Protein AF-A0A938BSM5-F1 (afdb_monomer_lite)

Foldseek 3Di:
DPPVVVVVLVVVLLQVQLCLLVVLLVVLVDDLQQLCVLLVHRPVSSVVNVCSNVSNDPCDDPVNVVSSCVSSVHDCVSVVVSVVVSVPPDDDPVVVVCVVVPPDDVVVVVVVCVVVVNPDQPPPQVVLQPPPPDPPDPDPDDPVVVVVVVLVVLQVSLLVLVLVQLLVVLLVVLCVVVVPALQDPLSVVLSVLLSQLLSLCLVCVVPDPVSSVVSLVVSVVVCVVVVNDPVSNVSSNVSSVVSSVVCVVVVSSPDTDDSVSSVVLVVDDSSPSHCDSLNVSQVVLVVVQVVLVVLVVVLLVQLLVQLLVLLVVVVDDPVSSVLSSVLSNLLSVLLVPDDPPDPSSVVSVVVSLPDPRDPPDDPVSSVSSSVSSNVSSNVCVVVRDPDRPDRHD

InterPro domains:
  IPR001387 Cro/C1-type, helix-turn-helix domain [PS50943] (21-40)
  IPR001387 Cro/C1-type, helix-turn-helix domain [SM00530] (20-79)
  IPR001387 Cro/C1-type, helix-turn-helix domain [cd00093] (18-79)
  IPR010982 Lambda repressor-like, DNA-binding domain superfamily [SSF47413] (16-86)

Structure (mmCIF, N/CA/C/O backbone):
data_AF-A0A938BSM5-F1
#
_entry.id   AF-A0A938BSM5-F1
#
loop_
_atom_site.group_PDB
_atom_site.id
_atom_site.type_symbol
_atom_site.label_atom_id
_atom_site.label_alt_id
_atom_site.label_comp_id
_atom_site.label_asym_id
_atom_site.label_entity_id
_atom_site.label_seq_id
_atom_site.pdbx_PDB_ins_code
_atom_site.Cartn_x
_atom_site.Cartn_y
_atom_site.Cartn_z
_atom_site.occupancy
_atom_site.B_iso_or_equiv
_atom_site.auth_seq_id
_atom_site.auth_comp_id
_atom_site.auth_asym_id
_atom_site.auth_atom_id
_atom_site.pdbx_PDB_model_num
ATOM 1 N N . MET A 1 1 ? -17.781 -4.263 -50.276 1.00 42.28 1 MET A N 1
ATOM 2 C CA . MET A 1 1 ? -17.565 -3.059 -51.111 1.00 42.28 1 MET A CA 1
ATOM 3 C C . MET A 1 1 ? -17.440 -1.743 -50.312 1.00 42.28 1 MET A C 1
ATOM 5 O O . MET A 1 1 ? -17.302 -0.705 -50.929 1.00 42.28 1 MET A O 1
ATOM 9 N N . SER A 1 2 ? -17.372 -1.734 -48.967 1.00 51.25 2 SER A N 1
ATOM 10 C CA . SER A 1 2 ? -17.432 -0.490 -48.159 1.00 51.25 2 SER A CA 1
ATOM 11 C C . SER A 1 2 ? -16.086 0.192 -47.830 1.00 51.25 2 SER A C 1
ATOM 13 O O . SER A 1 2 ? -16.039 1.081 -46.982 1.00 51.25 2 SER A O 1
ATOM 15 N N . GLY A 1 3 ? -14.964 -0.275 -48.390 1.00 44.59 3 GLY A N 1
ATOM 16 C CA . GLY A 1 3 ? -13.619 0.217 -48.039 1.00 44.59 3 GLY A CA 1
ATOM 17 C C . GLY A 1 3 ? -13.116 1.372 -48.911 1.00 44.59 3 GLY A C 1
ATOM 18 O O . GLY A 1 3 ? -12.247 2.129 -48.486 1.00 44.59 3 GLY A O 1
ATOM 19 N N . THR A 1 4 ? -13.657 1.511 -50.119 1.00 47.81 4 THR A N 1
ATOM 20 C CA . THR A 1 4 ? -13.216 2.479 -51.134 1.00 47.81 4 THR A CA 1
ATOM 21 C C . THR A 1 4 ? -13.856 3.857 -50.943 1.00 47.81 4 THR A C 1
ATOM 23 O O . THR A 1 4 ? -13.153 4.860 -51.027 1.00 47.81 4 THR A O 1
ATOM 26 N N . GLU A 1 5 ? -15.134 3.924 -50.559 1.00 51.34 5 GLU A N 1
ATOM 27 C CA . GLU A 1 5 ? -15.849 5.193 -50.315 1.00 51.34 5 GLU A CA 1
ATOM 28 C C . GLU A 1 5 ? -15.293 5.975 -49.114 1.00 51.34 5 GLU A C 1
ATOM 30 O O . GLU A 1 5 ? -15.116 7.190 -49.176 1.00 51.34 5 GLU A O 1
ATOM 35 N N . SER A 1 6 ? -14.916 5.279 -48.033 1.00 56.75 6 SER A N 1
ATOM 36 C CA . SER A 1 6 ? -14.336 5.923 -46.842 1.00 56.75 6 SER A CA 1
ATOM 37 C C . SER A 1 6 ? -12.939 6.501 -47.091 1.00 56.75 6 SER A C 1
ATOM 39 O O . SER A 1 6 ? -12.495 7.355 -46.322 1.00 56.75 6 SER A O 1
ATOM 41 N N . ARG A 1 7 ? -12.229 6.017 -48.116 1.00 56.72 7 ARG A N 1
ATOM 42 C CA . ARG A 1 7 ? -10.905 6.522 -48.495 1.00 56.72 7 ARG A CA 1
ATOM 43 C C . ARG A 1 7 ? -11.048 7.768 -49.368 1.00 56.72 7 ARG A C 1
ATOM 45 O O . ARG A 1 7 ? -10.433 8.780 -49.061 1.00 56.72 7 ARG A O 1
ATOM 52 N N . ALA A 1 8 ? -11.983 7.736 -50.320 1.00 59.88 8 ALA A N 1
ATOM 53 C CA . ALA A 1 8 ? -12.321 8.879 -51.166 1.00 59.88 8 ALA A CA 1
ATOM 54 C C . ALA A 1 8 ? -12.761 10.116 -50.356 1.00 59.88 8 ALA A C 1
ATOM 56 O O . ALA A 1 8 ? -12.240 11.201 -50.587 1.00 59.88 8 ALA A O 1
ATOM 57 N N . GLY A 1 9 ? -13.637 9.957 -49.353 1.00 61.03 9 GLY A N 1
ATOM 58 C CA . GLY A 1 9 ? -14.081 11.074 -48.498 1.00 61.03 9 GLY A CA 1
ATOM 59 C C . GLY A 1 9 ? -12.994 11.655 -47.576 1.00 61.03 9 GLY A C 1
ATOM 60 O O . GLY A 1 9 ? -13.058 12.810 -47.161 1.00 61.03 9 GLY A O 1
ATOM 61 N N . ARG A 1 10 ? -11.975 10.857 -47.241 1.00 60.16 10 ARG A N 1
ATOM 62 C CA . ARG A 1 10 ? -10.828 11.304 -46.438 1.00 60.16 10 ARG A CA 1
ATOM 63 C C . ARG A 1 10 ? -9.833 12.086 -47.289 1.00 60.16 10 ARG A C 1
ATOM 65 O O . ARG A 1 10 ? -9.302 13.095 -46.830 1.00 60.16 10 ARG A O 1
ATOM 72 N N . ASP A 1 11 ? -9.606 11.620 -48.511 1.00 68.50 11 ASP A N 1
ATOM 73 C CA . ASP A 1 11 ? -8.696 12.252 -49.460 1.00 68.50 11 ASP A CA 1
ATOM 74 C C . ASP A 1 11 ? -9.256 13.609 -49.936 1.00 68.50 11 ASP A C 1
ATOM 76 O O . ASP A 1 11 ? -8.490 14.562 -50.100 1.00 68.50 11 ASP A O 1
ATOM 80 N N . THR A 1 12 ? -10.587 13.758 -50.026 1.00 77.50 12 THR A N 1
ATOM 81 C CA . THR A 1 12 ? -11.243 15.048 -50.310 1.00 77.50 12 THR A CA 1
ATOM 82 C C . THR A 1 12 ? -11.137 16.050 -49.157 1.00 77.50 12 THR A C 1
ATOM 84 O O . THR A 1 12 ? -10.761 17.194 -49.403 1.00 77.50 12 THR A O 1
ATOM 87 N N . LEU A 1 13 ? -11.364 15.646 -47.896 1.00 82.56 13 LEU A N 1
ATOM 88 C CA . LEU A 1 13 ? -11.185 16.538 -46.734 1.00 82.56 13 LEU A CA 1
ATOM 89 C C . LEU A 1 13 ? -9.751 17.064 -46.637 1.00 82.56 13 LEU A C 1
ATOM 91 O O . LEU A 1 13 ? -9.527 18.253 -46.412 1.00 82.56 13 LEU A O 1
ATOM 95 N N . VAL A 1 14 ? -8.774 16.163 -46.758 1.00 83.69 14 VAL A N 1
ATOM 96 C CA . VAL A 1 14 ? -7.359 16.523 -46.642 1.00 83.69 14 VAL A CA 1
ATOM 97 C C . VAL A 1 14 ? -6.972 17.499 -47.754 1.00 83.69 14 VAL A C 1
ATOM 99 O O . VAL A 1 14 ? -6.300 18.487 -47.470 1.00 83.69 14 VAL A O 1
ATOM 102 N N . GLY A 1 15 ? -7.456 17.281 -48.980 1.00 85.25 15 GLY A N 1
ATOM 103 C CA . GLY A 1 15 ? -7.270 18.210 -50.093 1.00 85.25 15 GLY A CA 1
ATOM 104 C C . GLY A 1 15 ? -7.858 19.598 -49.820 1.00 85.25 15 GLY A C 1
ATOM 105 O O . GLY A 1 15 ? -7.134 20.592 -49.888 1.00 85.25 15 GLY A O 1
ATOM 106 N N . GLU A 1 16 ? -9.139 19.676 -49.449 1.00 87.69 16 GLU A N 1
ATOM 107 C CA . GLU A 1 16 ? -9.823 20.953 -49.192 1.00 87.69 16 GLU A CA 1
ATOM 108 C C . GLU A 1 16 ? -9.186 21.733 -48.032 1.00 87.69 16 GLU A C 1
ATOM 110 O O . GLU A 1 16 ? -8.967 22.945 -48.128 1.00 87.69 16 GLU A O 1
ATOM 115 N N . LEU A 1 17 ? -8.827 21.041 -46.948 1.00 89.56 17 LEU A N 1
ATOM 116 C CA . LEU A 1 17 ? -8.210 21.654 -45.775 1.00 89.56 17 LEU A CA 1
ATOM 117 C C . LEU A 1 17 ? -6.806 22.179 -46.101 1.00 89.56 17 LEU A C 1
ATOM 119 O O . LEU A 1 17 ? -6.462 23.301 -45.728 1.00 89.56 17 LEU A O 1
ATOM 123 N N . SER A 1 18 ? -6.014 21.422 -46.861 1.00 91.19 18 SER A N 1
ATOM 124 C CA . SER A 1 18 ? -4.702 21.861 -47.337 1.00 91.19 18 SER A CA 1
ATOM 125 C C . SER A 1 18 ? -4.788 23.079 -48.258 1.00 91.19 18 SER A C 1
ATOM 127 O O . SER A 1 18 ? -4.057 24.049 -48.048 1.00 91.19 18 SER A O 1
ATOM 129 N N . SER A 1 19 ? -5.717 23.093 -49.218 1.00 92.19 19 SER A N 1
ATOM 130 C CA . SER A 1 19 ? -5.962 24.257 -50.079 1.00 92.19 19 SER A CA 1
ATOM 131 C C . SER A 1 19 ? -6.387 25.487 -49.275 1.00 92.19 19 SER A C 1
ATOM 133 O O . SER A 1 19 ? -5.925 26.600 -49.548 1.00 92.19 19 SER A O 1
ATOM 135 N N . ARG A 1 20 ? -7.212 25.298 -48.239 1.00 93.81 20 ARG A N 1
ATOM 136 C CA . ARG A 1 20 ? -7.645 26.384 -47.355 1.00 93.81 20 ARG A CA 1
ATOM 137 C C . ARG A 1 20 ? -6.485 26.966 -46.546 1.00 93.81 20 ARG A C 1
ATOM 139 O O . ARG A 1 20 ? -6.364 28.186 -46.467 1.00 93.81 20 ARG A O 1
ATOM 146 N N . LEU A 1 21 ? -5.595 26.126 -46.017 1.00 94.75 21 LEU A N 1
ATOM 147 C CA . LEU A 1 21 ? -4.388 26.580 -45.314 1.00 94.75 21 LEU A CA 1
ATOM 148 C C . LEU A 1 21 ? -3.451 27.382 -46.229 1.00 94.75 21 LEU A C 1
ATOM 150 O O . LEU A 1 21 ? -2.951 28.428 -45.815 1.00 94.75 21 LEU A O 1
ATOM 154 N N . VAL A 1 22 ? -3.272 26.956 -47.487 1.00 96.75 22 VAL A N 1
ATOM 155 C CA . VAL A 1 22 ? -2.498 27.718 -48.486 1.00 96.75 22 VAL A CA 1
ATOM 156 C C . VAL A 1 22 ? -3.102 29.106 -48.703 1.00 96.75 22 VAL A C 1
ATOM 158 O O . VAL A 1 22 ? -2.370 30.097 -48.727 1.00 96.75 22 VAL A O 1
ATOM 161 N N . ALA A 1 23 ? -4.426 29.193 -48.857 1.00 95.06 23 ALA A N 1
ATOM 162 C CA . ALA A 1 23 ? -5.116 30.463 -49.059 1.00 95.06 23 ALA A CA 1
ATOM 163 C C . ALA A 1 23 ? -4.958 31.402 -47.851 1.00 95.06 23 ALA A C 1
ATOM 165 O O . ALA A 1 23 ? -4.663 32.583 -48.031 1.00 95.06 23 ALA A O 1
ATOM 166 N N . LEU A 1 24 ? -5.080 30.876 -46.627 1.00 96.69 24 LEU A N 1
ATOM 167 C CA . LEU A 1 24 ? -4.906 31.656 -45.398 1.00 96.69 24 LEU A CA 1
ATOM 168 C C . LEU A 1 24 ? -3.471 32.160 -45.234 1.00 96.69 24 LEU A C 1
ATOM 170 O O . LEU A 1 24 ? -3.272 33.341 -44.953 1.00 96.69 24 LEU A O 1
ATOM 174 N N . ARG A 1 25 ? -2.467 31.315 -45.499 1.00 97.25 25 ARG A N 1
ATOM 175 C CA . ARG A 1 25 ? -1.064 31.747 -45.483 1.00 97.25 25 ARG A CA 1
ATOM 176 C C . ARG A 1 25 ? -0.804 32.853 -46.507 1.00 97.25 25 ARG A C 1
ATOM 178 O O . ARG A 1 25 ? -0.160 33.848 -46.180 1.00 97.25 25 ARG A O 1
ATOM 185 N N . LYS A 1 26 ? -1.299 32.691 -47.741 1.00 96.75 26 LYS A N 1
ATOM 186 C CA . LYS A 1 26 ? -1.153 33.707 -48.797 1.00 96.75 26 LYS A CA 1
ATOM 187 C C . LYS A 1 26 ? -1.830 35.024 -48.411 1.00 96.75 26 LYS A C 1
ATOM 189 O O . LYS A 1 26 ? -1.240 36.075 -48.624 1.00 96.75 26 LYS A O 1
ATOM 194 N N . ARG A 1 27 ? -3.015 34.975 -47.792 1.00 95.56 27 ARG A N 1
ATOM 195 C CA . ARG A 1 27 ? -3.727 36.159 -47.279 1.00 95.56 27 ARG A CA 1
ATOM 196 C C . ARG A 1 27 ? -2.951 36.876 -46.172 1.00 95.56 27 ARG A C 1
ATOM 198 O O . ARG A 1 27 ? -2.992 38.097 -46.107 1.00 95.56 27 ARG A O 1
ATOM 205 N N . ALA A 1 28 ? -2.228 36.129 -45.341 1.00 94.75 28 ALA A N 1
ATOM 206 C CA . ALA A 1 28 ? -1.333 36.680 -44.326 1.00 94.75 28 ALA A CA 1
ATOM 207 C C . ALA A 1 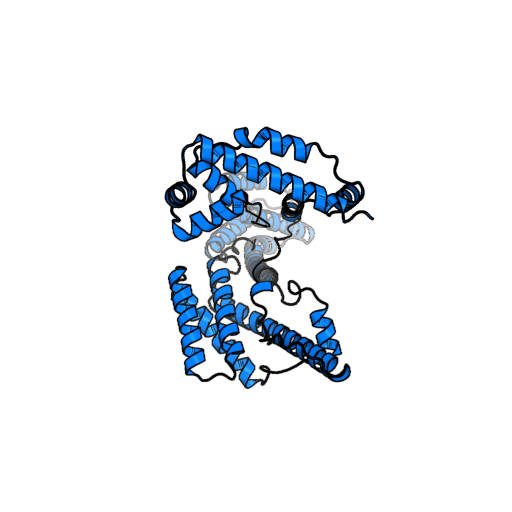28 ? -0.011 37.235 -44.904 1.00 94.75 28 ALA A C 1
ATOM 209 O O . ALA A 1 28 ? 0.802 37.761 -44.151 1.00 94.75 28 ALA A O 1
ATOM 210 N N . GLY A 1 29 ? 0.234 37.106 -46.216 1.00 96.44 29 GLY A N 1
ATOM 211 C CA . GLY A 1 29 ? 1.453 37.595 -46.869 1.00 96.44 29 GLY A CA 1
ATOM 212 C C . GLY A 1 29 ? 2.723 36.823 -46.495 1.00 96.44 29 GLY A C 1
ATOM 213 O O . GLY A 1 29 ? 3.823 37.325 -46.694 1.00 96.44 29 GLY A O 1
ATOM 214 N N . MET A 1 30 ? 2.599 35.611 -45.944 1.00 97.06 30 MET A N 1
ATOM 215 C CA . MET A 1 30 ? 3.740 34.867 -45.400 1.00 97.06 30 MET A CA 1
ATOM 216 C C . MET A 1 30 ? 4.265 33.807 -46.373 1.00 97.06 30 MET A C 1
ATOM 218 O O . MET A 1 30 ? 3.499 33.054 -46.984 1.00 97.06 30 MET A O 1
ATOM 222 N N . SER A 1 31 ? 5.589 33.677 -46.478 1.00 96.44 31 SER A N 1
ATOM 223 C CA . SER A 1 31 ? 6.228 32.504 -47.090 1.00 96.44 31 SER A CA 1
ATOM 224 C C . SER A 1 31 ? 6.157 31.296 -46.141 1.00 96.44 31 SER A C 1
ATOM 226 O O . SER A 1 31 ? 5.891 31.437 -44.949 1.00 96.44 31 SER A O 1
ATOM 228 N N . GLN A 1 32 ? 6.385 30.081 -46.647 1.00 95.12 32 GLN A N 1
ATOM 229 C CA . GLN A 1 32 ? 6.439 28.882 -45.790 1.00 95.12 32 GLN A CA 1
ATOM 230 C C . GLN A 1 32 ? 7.595 28.940 -44.780 1.00 95.12 32 GLN A C 1
ATOM 232 O O . GLN A 1 32 ? 7.473 28.408 -43.680 1.00 95.12 32 GLN A O 1
ATOM 237 N N . GLU A 1 33 ? 8.689 29.605 -45.149 1.00 95.12 33 GLU A N 1
ATOM 238 C CA . GLU A 1 33 ? 9.833 29.875 -44.279 1.00 95.12 33 GLU A CA 1
ATOM 239 C C . GLU A 1 33 ? 9.456 30.848 -43.156 1.00 95.12 33 GLU A C 1
ATOM 241 O O . GLU A 1 33 ? 9.658 30.530 -41.989 1.00 95.12 33 GLU A O 1
ATOM 246 N N . ALA A 1 34 ? 8.769 31.949 -43.477 1.00 94.12 34 ALA A N 1
ATOM 247 C CA . ALA A 1 34 ? 8.290 32.904 -42.477 1.00 94.12 34 ALA A CA 1
ATOM 248 C C . ALA A 1 34 ? 7.305 32.262 -41.481 1.00 94.12 34 ALA A C 1
ATOM 250 O O . ALA A 1 34 ? 7.329 32.554 -40.286 1.00 94.12 34 ALA A O 1
ATOM 251 N N . VAL A 1 35 ? 6.451 31.341 -41.948 1.00 95.44 35 VAL A N 1
ATOM 252 C CA . VAL A 1 35 ? 5.585 30.550 -41.055 1.00 95.44 35 VAL A CA 1
ATOM 253 C C . VAL A 1 35 ? 6.418 29.649 -40.143 1.00 95.44 35 VAL A C 1
ATOM 255 O O . VAL A 1 35 ? 6.145 29.556 -38.949 1.00 95.44 35 VAL A O 1
ATOM 258 N N . ALA A 1 36 ? 7.452 29.003 -40.677 1.00 93.88 36 ALA A N 1
ATOM 259 C CA . ALA A 1 36 ? 8.335 28.134 -39.910 1.00 93.88 36 ALA A CA 1
ATOM 260 C C . ALA A 1 36 ? 9.115 28.888 -38.821 1.00 93.88 36 ALA A C 1
ATOM 262 O O . ALA A 1 36 ? 9.257 28.390 -37.700 1.00 93.88 36 ALA A O 1
ATOM 263 N N . GLU A 1 37 ? 9.577 30.097 -39.135 1.00 93.00 37 GLU A N 1
ATOM 264 C CA . GLU A 1 37 ? 10.200 31.016 -38.182 1.00 93.00 37 GLU A CA 1
ATOM 265 C C . GLU A 1 37 ? 9.217 31.448 -37.092 1.00 93.00 37 GLU A C 1
ATOM 267 O O . GLU A 1 37 ? 9.532 31.330 -35.909 1.00 93.00 37 GLU A O 1
ATOM 272 N N . ALA A 1 38 ? 7.990 31.828 -37.460 1.00 91.69 38 ALA A N 1
ATOM 273 C CA . ALA A 1 38 ? 6.938 32.187 -36.505 1.00 91.69 38 ALA A CA 1
ATOM 274 C C . ALA A 1 38 ? 6.501 31.011 -35.603 1.00 91.69 38 ALA A C 1
ATOM 276 O O . ALA A 1 38 ? 6.049 31.214 -34.474 1.00 91.69 38 ALA A O 1
ATOM 277 N N . MET A 1 39 ? 6.672 29.768 -36.062 1.00 91.19 39 MET A N 1
ATOM 278 C CA . MET A 1 39 ? 6.494 28.554 -35.253 1.00 91.19 39 MET A CA 1
ATOM 279 C C . MET A 1 39 ? 7.707 28.233 -34.354 1.00 91.19 39 MET A C 1
ATOM 281 O O . MET A 1 39 ? 7.658 27.265 -33.591 1.00 91.19 39 MET A O 1
ATOM 285 N N . GLY A 1 40 ? 8.806 28.991 -34.446 1.00 91.12 40 GLY A N 1
ATOM 286 C CA . GLY A 1 40 ? 10.052 28.749 -33.711 1.00 91.12 40 GLY A CA 1
ATOM 287 C C . GLY A 1 40 ? 10.842 27.537 -34.216 1.00 91.12 40 GLY A C 1
ATOM 288 O O . GLY A 1 40 ? 11.591 26.920 -33.457 1.00 91.12 40 GLY A O 1
ATOM 289 N N . ARG A 1 41 ? 10.636 27.126 -35.476 1.00 88.56 41 ARG A N 1
ATOM 290 C CA . ARG A 1 41 ? 11.237 25.920 -36.068 1.00 88.56 41 ARG A CA 1
ATOM 291 C C . ARG A 1 41 ? 11.595 26.158 -37.540 1.00 88.56 41 ARG A C 1
ATOM 293 O O . ARG A 1 41 ? 10.866 25.676 -38.393 1.00 88.56 41 ARG A O 1
ATOM 300 N N . PRO A 1 42 ? 12.731 26.780 -37.887 1.00 82.06 42 PRO A N 1
ATOM 301 C CA . PRO A 1 42 ? 13.020 27.187 -39.269 1.00 82.06 42 PRO A CA 1
ATOM 302 C C . PRO A 1 42 ? 13.039 26.003 -40.264 1.00 82.06 42 PRO A C 1
ATOM 304 O O . PRO A 1 42 ? 12.100 25.801 -41.028 1.00 82.06 42 PRO A O 1
ATOM 307 N N . LYS A 1 43 ? 14.035 25.105 -40.204 1.00 80.25 43 LYS A N 1
ATOM 308 C CA . LYS A 1 43 ? 14.151 23.997 -41.186 1.00 80.25 43 LYS A CA 1
ATOM 309 C C . LYS A 1 43 ? 13.110 22.884 -41.011 1.00 80.25 43 LYS A C 1
ATOM 311 O O . LYS A 1 43 ? 12.698 22.243 -41.978 1.00 80.25 43 LYS A O 1
ATOM 316 N N . ALA A 1 44 ? 12.716 22.595 -39.770 1.00 81.75 44 ALA A N 1
ATOM 317 C CA . ALA A 1 44 ? 11.740 21.544 -39.474 1.00 81.75 44 ALA A CA 1
ATOM 318 C C . ALA A 1 44 ? 10.294 22.016 -39.705 1.00 81.75 44 ALA A C 1
ATOM 320 O O . ALA A 1 44 ? 9.464 21.239 -40.178 1.00 81.75 44 ALA A O 1
ATOM 321 N N . GLY A 1 45 ? 10.008 23.283 -39.405 1.00 84.88 45 GLY A N 1
ATOM 322 C CA . GLY A 1 45 ? 8.716 23.926 -39.615 1.00 84.88 45 GLY A CA 1
ATOM 323 C C . GLY A 1 45 ? 8.432 24.184 -41.087 1.00 84.88 45 GLY A C 1
ATOM 324 O O . GLY A 1 45 ? 7.300 23.985 -41.500 1.00 84.88 45 GLY A O 1
ATOM 325 N N . GLU A 1 46 ? 9.436 24.489 -41.915 1.00 89.94 46 GLU A N 1
ATOM 326 C CA . GLU A 1 46 ? 9.207 24.703 -43.351 1.00 89.94 46 GLU A CA 1
ATOM 327 C C . GLU A 1 46 ? 8.767 23.398 -44.036 1.00 89.94 46 GLU A C 1
ATOM 329 O O . GLU A 1 46 ? 7.785 23.358 -44.782 1.00 89.94 46 GLU A O 1
ATOM 334 N N . ARG A 1 47 ? 9.435 22.276 -43.720 1.00 88.44 47 ARG A N 1
ATOM 335 C CA . ARG A 1 47 ? 9.021 20.944 -44.197 1.00 88.44 47 ARG A CA 1
ATOM 336 C C . ARG A 1 47 ? 7.629 20.578 -43.698 1.00 88.44 47 ARG A C 1
ATOM 338 O O . ARG A 1 47 ? 6.859 19.964 -44.431 1.00 88.44 47 ARG A O 1
ATOM 345 N N . LEU A 1 48 ? 7.315 20.926 -42.454 1.00 87.62 48 LEU A N 1
ATOM 346 C CA . LEU A 1 48 ? 6.010 20.681 -41.857 1.00 87.62 48 LEU A CA 1
ATOM 347 C C . LEU A 1 48 ? 4.914 21.506 -42.549 1.00 87.62 48 LEU A C 1
ATOM 349 O O . LEU A 1 48 ? 3.915 20.926 -42.963 1.00 87.62 48 LEU A O 1
ATOM 353 N N . ALA A 1 49 ? 5.138 22.804 -42.756 1.00 90.38 49 ALA A N 1
ATOM 354 C CA . ALA A 1 49 ? 4.259 23.712 -43.487 1.00 90.38 49 ALA A CA 1
ATOM 355 C C . ALA A 1 49 ? 4.001 23.207 -44.913 1.00 90.38 49 ALA A C 1
ATOM 357 O O . ALA A 1 49 ? 2.850 23.035 -45.309 1.00 90.38 49 ALA A O 1
ATOM 358 N N . ARG A 1 50 ? 5.060 22.831 -45.648 1.00 92.31 50 ARG A N 1
ATOM 359 C CA . ARG A 1 50 ? 4.940 22.212 -46.981 1.00 92.31 50 ARG A CA 1
ATOM 360 C C . ARG A 1 50 ? 4.097 20.947 -46.971 1.00 92.31 50 ARG A C 1
ATOM 362 O O . ARG A 1 50 ? 3.328 20.721 -47.899 1.00 92.31 50 ARG A O 1
ATOM 369 N N . ARG A 1 51 ? 4.264 20.085 -45.966 1.00 89.38 51 ARG A N 1
ATOM 370 C CA . ARG A 1 51 ? 3.498 18.836 -45.888 1.00 89.38 51 ARG A CA 1
ATOM 371 C C . ARG A 1 51 ? 2.038 19.087 -45.522 1.00 89.38 51 ARG A C 1
ATOM 373 O O . ARG A 1 51 ? 1.184 18.416 -46.091 1.00 89.38 51 ARG A O 1
ATOM 380 N N . LEU A 1 52 ? 1.751 20.030 -44.624 1.00 89.88 52 LEU A N 1
ATOM 381 C CA . LEU A 1 52 ? 0.383 20.429 -44.273 1.00 89.88 52 LEU A CA 1
ATOM 382 C C . LEU A 1 52 ? -0.349 21.026 -45.481 1.00 89.88 52 LEU A C 1
ATOM 384 O O . LEU A 1 52 ? -1.491 20.667 -45.740 1.00 89.88 52 LEU A O 1
ATOM 388 N N . GLU A 1 53 ? 0.328 21.862 -46.267 1.00 93.19 53 GLU A N 1
ATOM 389 C CA . GLU A 1 53 ? -0.222 22.489 -47.478 1.00 93.19 53 GLU A CA 1
ATOM 390 C C . GLU A 1 53 ? -0.396 21.523 -48.662 1.00 93.19 53 GLU A C 1
ATOM 392 O O . GLU A 1 53 ? -1.118 21.834 -49.603 1.00 93.19 53 GLU A O 1
ATOM 397 N N . ARG A 1 54 ? 0.245 20.349 -48.632 1.00 88.38 54 ARG A N 1
ATOM 398 C CA . ARG A 1 54 ? 0.115 19.300 -49.664 1.00 88.38 54 ARG A CA 1
ATOM 399 C C . ARG A 1 54 ? -0.779 18.132 -49.248 1.00 88.38 54 ARG A C 1
ATOM 401 O O . ARG A 1 54 ? -0.860 17.152 -49.978 1.00 88.38 54 ARG A O 1
ATOM 408 N N . GLY A 1 55 ? -1.341 18.166 -48.043 1.00 81.62 55 GLY A N 1
ATOM 409 C CA . GLY A 1 55 ? -2.095 17.040 -47.487 1.00 81.62 55 GLY A CA 1
ATOM 410 C C . GLY A 1 55 ? -1.231 15.830 -47.107 1.00 81.62 55 GLY A C 1
ATOM 411 O O . GLY A 1 55 ? -1.744 14.774 -46.760 1.00 81.62 55 GLY A O 1
ATOM 412 N N . GLY A 1 56 ? 0.098 15.968 -47.131 1.00 72.00 56 GLY A N 1
ATOM 413 C CA . GLY A 1 56 ? 1.069 14.881 -46.945 1.00 72.00 56 GLY A CA 1
ATOM 414 C C . GLY A 1 56 ? 1.438 14.583 -45.486 1.00 72.00 56 GLY A C 1
ATOM 415 O O . GLY A 1 56 ? 2.486 13.982 -45.210 1.00 72.00 56 GLY A O 1
ATOM 416 N N . VAL A 1 57 ? 0.643 15.054 -44.523 1.00 69.06 57 VAL A N 1
ATOM 417 C CA . VAL A 1 57 ? 0.792 14.688 -43.108 1.00 69.06 57 VAL A CA 1
ATOM 418 C C . VAL A 1 57 ? -0.344 13.749 -42.732 1.00 69.06 57 VAL A C 1
ATOM 420 O O . VAL A 1 57 ? -1.354 14.165 -42.165 1.00 69.06 57 VAL A O 1
ATOM 423 N N . GLU A 1 58 ? -0.165 12.461 -43.024 1.00 62.91 58 GLU A N 1
ATOM 424 C CA . GLU A 1 58 ? -1.017 11.430 -42.436 1.00 62.91 58 GLU A CA 1
ATOM 425 C C . GLU A 1 58 ? -0.965 11.558 -40.905 1.00 62.91 58 GLU A C 1
ATOM 427 O O . GLU A 1 58 ? 0.083 11.376 -40.284 1.00 62.91 58 GLU A O 1
ATOM 432 N N . GLY A 1 59 ? -2.095 11.928 -40.295 1.00 62.22 59 GLY A N 1
ATOM 433 C CA . GLY A 1 59 ? -2.206 12.071 -38.843 1.00 62.22 59 GLY A CA 1
ATOM 434 C C . GLY A 1 59 ? -1.598 13.352 -38.265 1.00 62.22 59 GLY A C 1
ATOM 435 O O . GLY A 1 59 ? -1.066 13.309 -37.155 1.00 62.22 59 GLY A O 1
ATOM 436 N N . ALA A 1 60 ? -1.672 14.485 -38.976 1.00 74.56 60 ALA A N 1
ATOM 437 C CA . ALA A 1 60 ? -1.365 15.786 -38.377 1.00 74.56 60 ALA A CA 1
ATOM 438 C C . ALA A 1 60 ? -2.142 15.956 -37.064 1.00 74.56 60 ALA A C 1
ATOM 440 O O . ALA A 1 60 ? -3.367 15.832 -37.031 1.00 74.56 60 ALA A O 1
ATOM 441 N N . SER A 1 61 ? -1.425 16.210 -35.970 1.00 81.56 61 SER A N 1
ATOM 442 C CA . SER A 1 61 ? -2.079 16.424 -34.682 1.00 81.56 61 SER A CA 1
ATOM 443 C C . SER A 1 61 ? -2.807 17.770 -34.679 1.00 81.56 61 SER A C 1
ATOM 445 O O . SER A 1 61 ? -2.349 18.726 -35.309 1.00 81.56 61 SER A O 1
ATOM 447 N N . LEU A 1 62 ? -3.900 17.876 -33.918 1.00 83.56 62 LEU A N 1
ATOM 448 C CA . LEU A 1 62 ? -4.609 19.145 -33.731 1.00 83.56 62 LEU A CA 1
ATOM 449 C C . LEU A 1 62 ? -3.666 20.249 -33.226 1.00 83.56 62 LEU A C 1
ATOM 451 O O . LEU A 1 62 ? -3.735 21.374 -33.703 1.00 83.56 62 LEU A O 1
ATOM 455 N N . ALA A 1 63 ? -2.727 19.914 -32.334 1.00 84.62 63 ALA A N 1
ATOM 456 C CA . ALA A 1 63 ? -1.724 20.852 -31.828 1.00 84.62 63 ALA A CA 1
ATOM 457 C C . ALA A 1 63 ? -0.857 21.443 -32.953 1.00 84.62 63 ALA A C 1
ATOM 459 O O . ALA A 1 63 ? -0.612 22.642 -32.986 1.00 84.62 63 ALA A O 1
ATOM 460 N N . THR A 1 64 ? -0.456 20.614 -33.917 1.00 87.56 64 THR A N 1
ATOM 461 C CA . THR A 1 64 ? 0.308 21.048 -35.093 1.00 87.56 64 THR A CA 1
ATOM 462 C C . THR A 1 64 ? -0.489 22.026 -35.958 1.00 87.56 64 THR A C 1
ATOM 464 O O . THR A 1 64 ? 0.065 23.011 -36.440 1.00 87.56 64 THR A O 1
ATOM 467 N N . LEU A 1 65 ? -1.788 21.772 -36.137 1.00 90.81 65 LEU A N 1
ATOM 468 C CA . LEU A 1 65 ? -2.675 22.657 -36.889 1.00 90.81 65 LEU A CA 1
ATOM 469 C C . LEU A 1 65 ? -2.877 23.998 -36.164 1.00 90.81 65 LEU A C 1
ATOM 471 O O . LEU A 1 65 ? -2.822 25.045 -36.800 1.00 90.81 65 LEU A O 1
ATOM 475 N N . VAL A 1 66 ? -3.036 23.977 -34.836 1.00 92.88 66 VAL A N 1
ATOM 476 C CA . VAL A 1 66 ? -3.145 25.185 -33.998 1.00 92.88 66 VAL A CA 1
ATOM 477 C C . VAL A 1 66 ? -1.881 26.034 -34.072 1.00 92.88 66 VAL A C 1
ATOM 479 O O . VAL A 1 66 ? -1.974 27.243 -34.258 1.00 92.88 66 VAL A O 1
ATOM 482 N N . GLU A 1 67 ? -0.703 25.420 -33.942 1.00 92.81 67 GLU A N 1
ATOM 483 C CA . GLU A 1 67 ? 0.577 26.132 -34.043 1.00 92.81 67 GLU A CA 1
ATOM 484 C C . GLU A 1 67 ? 0.731 26.808 -35.411 1.00 92.81 67 GLU A C 1
ATOM 486 O O . GLU A 1 67 ? 1.142 27.966 -35.477 1.00 92.81 67 GLU A O 1
ATOM 491 N N . TYR A 1 68 ? 0.351 26.114 -36.488 1.00 95.31 68 TYR A N 1
ATOM 492 C CA . TYR A 1 68 ? 0.383 26.657 -37.845 1.00 95.31 68 TYR A CA 1
ATOM 493 C C . TYR A 1 68 ? -0.595 27.831 -38.015 1.00 95.31 68 TYR A C 1
ATOM 495 O O . TYR A 1 68 ? -0.195 28.892 -38.487 1.00 95.31 68 TYR A O 1
ATOM 503 N N . LEU A 1 69 ? -1.855 27.684 -37.585 1.00 95.75 69 LEU A N 1
ATOM 504 C CA . LEU A 1 69 ? -2.863 28.752 -37.648 1.00 95.75 69 LEU A CA 1
ATOM 505 C C . LEU A 1 69 ? -2.444 29.977 -36.825 1.00 95.75 69 LEU A C 1
ATOM 507 O O . LEU A 1 69 ? -2.536 31.103 -37.309 1.00 95.75 69 LEU A O 1
ATOM 511 N N . ARG A 1 70 ? -1.898 29.761 -35.621 1.00 95.56 70 ARG A N 1
ATOM 512 C CA . ARG A 1 70 ? -1.359 30.831 -34.773 1.00 95.56 70 ARG A CA 1
ATOM 513 C C . ARG A 1 70 ? -0.228 31.584 -35.473 1.00 95.56 70 ARG A C 1
ATOM 515 O O . ARG A 1 70 ? -0.191 32.809 -35.400 1.00 95.56 70 ARG A O 1
ATOM 522 N N . ALA A 1 71 ? 0.668 30.867 -36.153 1.00 95.62 71 ALA A N 1
ATOM 523 C CA . ALA A 1 71 ? 1.785 31.465 -36.880 1.00 95.62 71 ALA A CA 1
ATOM 524 C C . ALA A 1 71 ? 1.320 32.384 -38.022 1.00 95.62 71 ALA 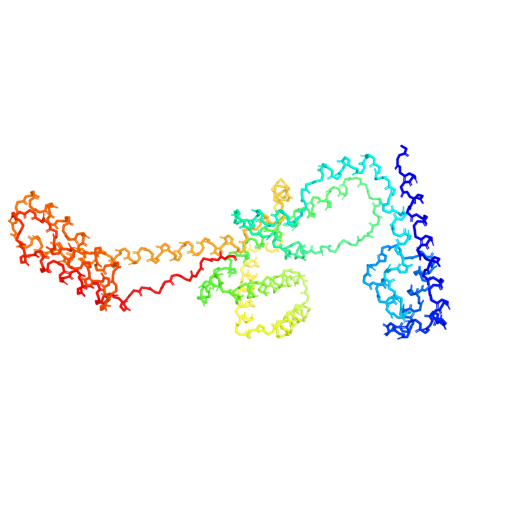A C 1
ATOM 526 O O . ALA A 1 71 ? 1.909 33.443 -38.213 1.00 95.62 71 ALA A O 1
ATOM 527 N N . ILE A 1 72 ? 0.228 32.036 -38.712 1.00 97.00 72 ILE A N 1
ATOM 528 C CA . ILE A 1 72 ? -0.379 32.874 -39.766 1.00 97.00 72 ILE A CA 1
ATOM 529 C C . ILE A 1 72 ? -1.477 33.822 -39.258 1.00 97.00 72 ILE A C 1
ATOM 531 O O . ILE A 1 72 ? -2.163 34.443 -40.066 1.00 97.00 72 ILE A O 1
ATOM 535 N N . ARG A 1 73 ? -1.665 33.929 -37.933 1.00 94.88 73 ARG A N 1
ATOM 536 C CA . ARG A 1 73 ? -2.720 34.733 -37.283 1.00 94.88 73 ARG A CA 1
ATOM 537 C C . ARG A 1 73 ? -4.145 34.410 -37.770 1.00 94.88 73 ARG A C 1
ATOM 539 O O . ARG A 1 73 ? -4.998 35.292 -37.810 1.00 94.88 73 ARG A O 1
ATOM 546 N N . ALA A 1 74 ? -4.401 33.152 -38.115 1.00 95.00 74 ALA A N 1
ATOM 547 C CA . ALA A 1 74 ? -5.724 32.641 -38.466 1.00 95.00 74 ALA A CA 1
ATOM 548 C C . ALA A 1 74 ? -6.355 31.880 -37.289 1.00 95.00 74 ALA A C 1
ATOM 550 O O . ALA A 1 74 ? -5.662 31.435 -36.368 1.00 95.00 74 ALA A O 1
ATOM 551 N N . GLY A 1 75 ? -7.676 31.710 -37.326 1.00 92.31 75 GLY A N 1
ATOM 552 C CA . GLY A 1 75 ? -8.433 30.958 -36.328 1.00 92.31 75 GLY A CA 1
ATOM 553 C C . GLY A 1 75 ? -9.107 29.716 -36.909 1.00 92.31 75 GLY A C 1
ATOM 554 O O . GLY A 1 75 ? -9.160 29.505 -38.117 1.00 92.31 75 GLY A O 1
ATOM 555 N N . PHE A 1 76 ? -9.700 28.888 -36.047 1.00 92.00 76 PHE A N 1
ATOM 556 C CA . PHE A 1 76 ? -10.525 27.761 -36.507 1.00 92.00 76 PHE A CA 1
ATOM 557 C C . PHE A 1 76 ? -11.782 28.202 -37.262 1.00 92.00 76 PHE A C 1
ATOM 559 O O . PHE A 1 76 ? -12.278 27.448 -38.096 1.00 92.00 76 PHE A O 1
ATOM 566 N N . GLY A 1 77 ? -12.265 29.426 -37.019 1.00 92.75 77 GLY A N 1
ATOM 567 C CA . GLY A 1 77 ? -13.369 30.015 -37.779 1.00 92.75 77 GLY A CA 1
ATOM 568 C C . GLY A 1 77 ? -13.093 30.045 -39.285 1.00 92.75 77 GLY A C 1
ATOM 569 O O . GLY A 1 77 ? -13.994 29.788 -40.077 1.00 92.75 77 GLY A O 1
ATOM 570 N N . ASP A 1 78 ? -11.832 30.227 -39.683 1.00 93.50 78 ASP A N 1
ATOM 571 C CA . ASP A 1 78 ? -11.423 30.247 -41.089 1.00 93.50 78 ASP A CA 1
ATOM 572 C C . ASP A 1 78 ? -11.481 28.869 -41.772 1.00 93.50 78 ASP A C 1
ATOM 574 O O . ASP A 1 78 ? -11.492 28.788 -43.007 1.00 93.50 78 ASP A O 1
ATOM 578 N N . LEU A 1 79 ? -11.524 27.793 -40.977 1.00 92.94 79 LEU A N 1
ATOM 579 C CA . LEU A 1 79 ? -11.654 26.401 -41.421 1.00 92.94 79 LEU A CA 1
ATOM 580 C C . LEU A 1 79 ? -13.068 25.837 -41.215 1.00 92.94 79 LEU A C 1
ATOM 582 O O . LEU A 1 79 ? -13.332 24.712 -41.639 1.00 92.94 79 LEU A O 1
ATOM 586 N N . LYS A 1 80 ? -13.966 26.597 -40.572 1.00 91.12 80 LYS A N 1
ATOM 587 C CA . LYS A 1 80 ? -15.290 26.138 -40.130 1.00 91.12 80 LYS A CA 1
ATOM 588 C C . LYS A 1 80 ? -16.087 25.489 -41.258 1.00 91.12 80 LYS A C 1
ATOM 590 O O . LYS A 1 80 ? -16.570 24.382 -41.088 1.00 91.12 80 LYS A O 1
ATOM 595 N N . GLU A 1 81 ? -16.159 26.132 -42.419 1.00 89.56 81 GLU A N 1
ATOM 596 C CA . GLU A 1 81 ? -16.946 25.634 -43.553 1.00 89.56 81 GLU A CA 1
ATOM 597 C C . GLU A 1 81 ? -16.481 24.251 -44.044 1.00 89.56 81 GLU A C 1
ATOM 599 O O . GLU A 1 81 ? -17.300 23.366 -44.281 1.00 89.56 81 GLU A O 1
ATOM 604 N N . VAL A 1 82 ? -15.163 24.041 -44.141 1.00 88.38 82 VAL A N 1
ATOM 605 C CA . VAL A 1 82 ? -14.574 22.761 -44.576 1.00 88.38 82 VAL A CA 1
ATOM 606 C C . VAL A 1 82 ? -14.877 21.660 -43.553 1.00 88.38 82 VAL A C 1
ATOM 608 O O . VAL A 1 82 ? -15.216 20.533 -43.914 1.00 88.38 82 VAL A O 1
ATOM 611 N N . LEU A 1 83 ? -14.796 21.990 -42.262 1.00 87.25 83 LEU A N 1
ATOM 612 C CA . LEU A 1 83 ? -15.088 21.053 -41.177 1.00 87.25 83 LEU A CA 1
ATOM 613 C C . LEU A 1 83 ? -16.588 20.734 -41.071 1.00 87.25 83 LEU A C 1
ATOM 615 O O . LEU A 1 83 ? -16.949 19.574 -40.877 1.00 87.25 83 LEU A O 1
ATOM 619 N N . ASP A 1 84 ? -17.461 21.723 -41.243 1.00 87.31 84 ASP A N 1
ATOM 620 C CA . ASP A 1 84 ? -18.919 21.552 -41.222 1.00 87.31 84 ASP A CA 1
ATOM 621 C C . ASP A 1 84 ? -19.393 20.689 -42.397 1.00 87.31 84 ASP A C 1
ATOM 623 O O . ASP A 1 84 ? -20.211 19.780 -42.235 1.00 87.31 84 ASP A O 1
ATOM 627 N N . ARG A 1 85 ? -18.828 20.908 -43.590 1.00 85.31 85 ARG A N 1
ATOM 628 C CA . ARG A 1 85 ? -19.131 20.097 -44.775 1.00 85.31 85 ARG A CA 1
ATOM 629 C C . ARG A 1 85 ? -18.747 18.636 -44.574 1.00 85.31 85 ARG A C 1
ATOM 631 O O . ARG A 1 85 ? -19.496 17.750 -44.957 1.00 85.31 85 ARG A O 1
ATOM 638 N N . TYR A 1 86 ? -17.608 18.367 -43.944 1.00 83.56 86 TYR A N 1
ATOM 639 C CA . TYR A 1 86 ? -17.192 16.994 -43.674 1.00 83.56 86 TYR A CA 1
ATOM 640 C C . TYR A 1 86 ? -18.002 16.337 -42.551 1.00 83.56 86 TYR A C 1
ATOM 642 O O . TYR A 1 86 ? -18.358 15.166 -42.646 1.00 83.56 86 TYR A O 1
ATOM 650 N N . THR A 1 87 ? -18.314 17.078 -41.486 1.00 82.69 87 THR A N 1
ATOM 651 C CA . THR A 1 87 ? -19.067 16.540 -40.339 1.00 82.69 87 THR A CA 1
ATOM 652 C C . THR A 1 87 ? -20.560 16.363 -40.620 1.00 82.69 87 THR A C 1
ATOM 654 O O . THR A 1 87 ? -21.208 15.576 -39.934 1.00 82.69 87 THR A O 1
ATOM 657 N N . SER A 1 88 ? -21.095 17.023 -41.651 1.00 81.38 88 SER A N 1
ATOM 658 C CA . SER A 1 88 ? -22.461 16.807 -42.148 1.00 81.38 88 SER A CA 1
ATOM 659 C C . SER A 1 88 ? -22.612 15.563 -43.034 1.00 81.38 88 SER A C 1
ATOM 661 O O . SER A 1 88 ? -23.740 15.134 -43.281 1.00 81.38 88 SER A O 1
ATOM 663 N N . ILE A 1 89 ? -21.512 14.928 -43.468 1.00 83.56 89 ILE A N 1
ATOM 664 C CA . ILE A 1 89 ? -21.574 13.663 -44.211 1.00 83.56 89 ILE A CA 1
ATOM 665 C C . ILE A 1 89 ? -22.055 12.554 -43.259 1.00 83.56 89 ILE A C 1
ATOM 667 O O . ILE A 1 89 ? -21.420 12.303 -42.228 1.00 83.56 89 ILE A O 1
ATOM 671 N N . PRO A 1 90 ? -23.153 11.846 -43.581 1.00 79.94 90 PRO A N 1
ATOM 672 C CA . PRO A 1 90 ? -23.672 10.797 -42.719 1.00 79.94 90 PRO A CA 1
ATOM 673 C C . PRO A 1 90 ? -22.653 9.664 -42.563 1.00 79.94 90 PRO A C 1
ATOM 675 O O . PRO A 1 90 ? -22.170 9.091 -43.537 1.00 79.94 90 PRO A O 1
ATOM 678 N N . ILE A 1 91 ? -22.372 9.289 -41.313 1.00 77.31 91 ILE A N 1
ATOM 679 C CA . ILE A 1 91 ? -21.465 8.179 -40.993 1.00 77.31 91 ILE A CA 1
ATOM 680 C C . ILE A 1 91 ? -22.011 6.886 -41.632 1.00 77.31 91 ILE A C 1
ATOM 682 O O . ILE A 1 91 ? -23.199 6.598 -41.429 1.00 77.31 91 ILE A O 1
ATOM 686 N N . PRO A 1 92 ? -21.194 6.084 -42.346 1.00 82.25 92 PRO A N 1
ATOM 687 C CA . PRO A 1 92 ? -21.631 4.814 -42.921 1.00 82.25 92 PRO A CA 1
ATOM 688 C C . PRO A 1 92 ? -22.215 3.867 -41.867 1.00 82.25 92 PRO A C 1
ATOM 690 O O . PRO A 1 92 ? -21.707 3.775 -40.747 1.00 82.25 92 PRO A O 1
ATOM 693 N N . GLU A 1 93 ? -23.253 3.109 -42.224 1.00 74.31 93 GLU A N 1
ATOM 694 C CA . GLU A 1 93 ? -23.983 2.243 -41.283 1.00 74.31 93 GLU A CA 1
ATOM 695 C C . GLU A 1 93 ? -23.076 1.201 -40.600 1.00 74.31 93 GLU A C 1
ATOM 697 O O . GLU A 1 93 ? -23.221 0.921 -39.411 1.00 74.31 93 GLU A O 1
ATOM 702 N N . SER A 1 94 ? -22.062 0.699 -41.309 1.00 73.19 94 SER A N 1
ATOM 703 C CA . SER A 1 94 ? -21.052 -0.221 -40.766 1.00 73.19 94 SER A CA 1
ATOM 704 C C . SER A 1 94 ? -20.184 0.400 -39.662 1.00 73.19 94 SER A C 1
ATOM 706 O O . SER A 1 94 ? -19.760 -0.297 -38.739 1.00 73.19 94 SER A O 1
ATOM 708 N N . GLN A 1 95 ? -19.935 1.711 -39.721 1.00 69.06 95 GLN A N 1
ATOM 709 C CA . GLN A 1 95 ? -19.225 2.449 -38.677 1.00 69.06 95 GLN A CA 1
ATOM 710 C C . GLN A 1 95 ? -20.161 2.817 -37.521 1.00 69.06 95 GLN A C 1
ATOM 712 O O . GLN A 1 95 ? -19.734 2.748 -36.371 1.00 69.06 95 GLN A O 1
ATOM 717 N N . ARG A 1 96 ? -21.441 3.119 -37.796 1.00 73.12 96 ARG A N 1
ATOM 718 C CA . ARG A 1 96 ? -22.456 3.320 -36.743 1.00 73.12 96 ARG A CA 1
ATOM 719 C C . ARG A 1 96 ? -22.676 2.055 -35.919 1.00 73.12 96 ARG A C 1
ATOM 721 O O . ARG A 1 96 ? -22.653 2.141 -34.698 1.00 73.12 96 ARG A O 1
ATOM 728 N N . LYS A 1 97 ? -22.808 0.888 -36.563 1.00 71.50 97 LYS A N 1
ATOM 729 C CA . LYS A 1 97 ? -22.936 -0.412 -35.878 1.00 71.50 97 LYS A CA 1
ATOM 730 C C . LYS A 1 97 ? -21.713 -0.707 -35.009 1.00 71.50 97 LYS A C 1
ATOM 732 O O . LYS A 1 97 ? -21.871 -0.966 -33.826 1.00 71.50 97 LYS A O 1
ATOM 737 N N . ARG A 1 98 ? -20.491 -0.506 -35.525 1.00 67.56 98 ARG A N 1
ATOM 738 C CA . ARG A 1 98 ? -19.265 -0.611 -34.706 1.00 67.56 98 ARG A CA 1
ATOM 739 C C . ARG A 1 98 ? -19.199 0.380 -33.549 1.00 67.56 98 ARG A C 1
ATOM 741 O O . ARG A 1 98 ? -18.637 0.033 -32.522 1.00 67.56 98 ARG A O 1
ATOM 748 N N . ALA A 1 99 ? -19.687 1.607 -33.718 1.00 65.31 99 ALA A N 1
ATOM 749 C CA . ALA A 1 99 ? -19.706 2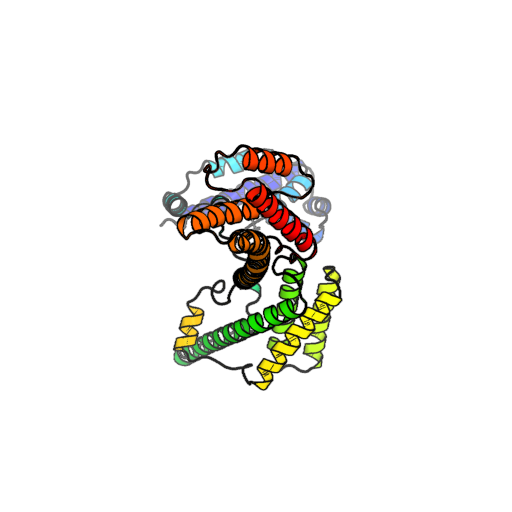.603 -32.649 1.00 65.31 99 ALA A CA 1
ATOM 750 C C . ALA A 1 99 ? -20.761 2.277 -31.579 1.00 65.31 99 ALA A C 1
ATOM 752 O O . ALA A 1 99 ? -20.510 2.514 -30.404 1.00 65.31 99 ALA A O 1
ATOM 753 N N . ALA A 1 100 ? -21.897 1.695 -31.973 1.00 69.62 100 ALA A N 1
ATOM 754 C CA . ALA A 1 100 ? -22.932 1.206 -31.063 1.00 69.62 100 ALA A CA 1
ATOM 755 C C . ALA A 1 100 ? -22.500 -0.070 -30.315 1.00 69.62 100 ALA A C 1
ATOM 757 O O . ALA A 1 100 ? -22.813 -0.238 -29.142 1.00 69.62 100 ALA A O 1
ATOM 758 N N . GLU A 1 101 ? -21.739 -0.943 -30.977 1.00 66.38 101 GLU A N 1
ATOM 759 C CA . GLU A 1 101 ? -21.130 -2.146 -30.393 1.00 66.38 101 GLU A CA 1
ATOM 760 C C . GLU A 1 101 ? -19.831 -1.843 -29.625 1.00 66.38 101 GLU A C 1
ATOM 762 O O . GLU A 1 101 ? -19.303 -2.705 -28.916 1.00 66.38 101 GLU A O 1
ATOM 767 N N . ALA A 1 102 ? -19.279 -0.631 -29.759 1.00 54.97 102 ALA A N 1
ATOM 768 C CA . ALA A 1 102 ? -18.067 -0.247 -29.056 1.00 54.97 102 ALA A CA 1
ATOM 769 C C . ALA A 1 102 ? -18.368 -0.100 -27.555 1.00 54.97 102 ALA A C 1
ATOM 771 O O . ALA A 1 102 ? -19.293 0.622 -27.177 1.00 54.97 102 ALA A O 1
ATOM 772 N N . PRO A 1 103 ? -17.577 -0.735 -26.671 1.00 55.03 103 PRO A N 1
ATOM 773 C CA . PRO A 1 103 ? -17.754 -0.569 -25.235 1.00 55.03 103 PRO A CA 1
ATOM 774 C C . PRO A 1 103 ? -17.608 0.909 -24.853 1.00 55.03 103 PRO A C 1
ATOM 776 O O . PRO A 1 103 ? -16.774 1.618 -25.425 1.00 55.03 103 PRO A O 1
ATOM 779 N N . MET A 1 104 ? -18.417 1.354 -23.881 1.00 49.25 104 MET A N 1
ATOM 780 C CA . MET A 1 104 ? -18.548 2.763 -23.491 1.00 49.25 104 MET A CA 1
ATOM 781 C C . MET A 1 104 ? -17.200 3.496 -23.344 1.00 49.25 104 MET A C 1
ATOM 783 O O . MET A 1 104 ? -16.204 2.902 -22.905 1.00 49.25 104 MET A O 1
ATOM 787 N N . PRO A 1 105 ? -17.159 4.811 -23.651 1.00 53.16 105 PRO A N 1
ATOM 788 C CA . PRO A 1 105 ? -15.949 5.611 -23.554 1.00 53.16 105 PRO A CA 1
ATOM 789 C C . PRO A 1 105 ? -15.295 5.469 -22.179 1.00 53.16 105 PRO A C 1
ATOM 791 O O . PRO A 1 105 ? -15.939 5.579 -21.138 1.00 53.16 105 PRO A O 1
ATOM 794 N N . ARG A 1 106 ? -13.974 5.269 -22.176 1.00 46.81 106 ARG A N 1
ATOM 795 C CA . ARG A 1 106 ? -13.143 5.058 -20.977 1.00 46.81 106 ARG A CA 1
ATOM 796 C C . ARG A 1 106 ? -13.385 6.055 -19.839 1.00 46.81 106 ARG A C 1
ATOM 798 O O . ARG A 1 106 ? -13.174 5.680 -18.696 1.00 46.81 106 ARG A O 1
ATOM 805 N N . ALA A 1 107 ? -13.802 7.283 -20.154 1.00 46.91 107 ALA A N 1
ATOM 806 C CA . ALA A 1 107 ? -14.124 8.317 -19.172 1.00 46.91 107 ALA A CA 1
ATOM 807 C C . ALA A 1 107 ? -15.358 7.966 -18.314 1.00 46.91 107 ALA A C 1
ATOM 809 O O . ALA A 1 107 ? -15.382 8.255 -17.121 1.00 46.91 107 ALA A O 1
ATOM 810 N N . GLN A 1 108 ? -16.346 7.273 -18.887 1.00 47.69 108 GLN A N 1
ATOM 811 C CA . GLN A 1 108 ? -17.500 6.759 -18.143 1.00 47.69 108 GLN A CA 1
ATOM 812 C C . GLN A 1 108 ? -17.162 5.458 -17.405 1.00 47.69 108 GLN A C 1
ATOM 814 O O . GLN A 1 108 ? -17.628 5.251 -16.288 1.00 47.69 108 GLN A O 1
ATOM 819 N N . MET A 1 109 ? -16.277 4.618 -17.961 1.00 41.88 109 MET A N 1
ATOM 820 C CA . MET A 1 109 ? -15.754 3.464 -17.217 1.00 41.88 109 MET A CA 1
ATOM 821 C C . MET A 1 109 ? -14.896 3.874 -16.016 1.00 41.88 109 MET A C 1
ATOM 823 O O . MET A 1 109 ? -14.931 3.176 -15.014 1.00 41.88 109 MET A O 1
ATOM 827 N N . SER A 1 110 ? -14.149 4.983 -16.074 1.00 47.06 110 SER A N 1
ATOM 828 C CA . SER A 1 110 ? -13.380 5.455 -14.917 1.00 47.06 110 SER A CA 1
ATOM 829 C C . SER A 1 110 ? -14.274 5.959 -13.792 1.00 47.06 110 SER A C 1
ATOM 831 O O . SER A 1 110 ? -13.998 5.625 -12.653 1.00 47.06 110 SER A O 1
ATOM 833 N N . ALA A 1 111 ? -15.366 6.675 -14.077 1.00 45.59 111 ALA A N 1
ATOM 834 C CA . ALA A 1 111 ? -16.288 7.106 -13.022 1.00 45.59 111 ALA A CA 1
ATOM 835 C C . ALA A 1 111 ? -16.918 5.900 -12.295 1.00 45.59 111 ALA A C 1
ATOM 837 O O . ALA A 1 111 ? -16.876 5.818 -11.073 1.00 45.59 111 ALA A O 1
ATOM 838 N N . ARG A 1 112 ? -17.370 4.894 -13.057 1.00 43.81 112 ARG A N 1
ATOM 839 C CA . ARG A 1 112 ? -17.948 3.657 -12.505 1.00 43.81 112 ARG A CA 1
ATOM 840 C C . ARG A 1 112 ? -16.928 2.745 -11.811 1.00 43.81 112 ARG A C 1
ATOM 842 O O . ARG A 1 112 ? -17.258 2.089 -10.833 1.00 43.81 112 ARG A O 1
ATOM 849 N N . ALA A 1 113 ? -15.692 2.679 -12.310 1.00 46.16 113 ALA A N 1
ATOM 850 C CA . ALA A 1 113 ? -14.615 1.910 -11.680 1.00 46.16 113 ALA A CA 1
ATOM 851 C C . ALA A 1 113 ? -14.145 2.554 -10.364 1.00 46.16 113 ALA A C 1
ATOM 853 O O . ALA A 1 113 ? -13.790 1.839 -9.434 1.00 46.16 113 ALA A O 1
ATOM 854 N N . TRP A 1 114 ? -14.204 3.886 -10.258 1.00 42.97 114 TRP A N 1
ATOM 855 C CA . TRP A 1 114 ? -13.906 4.607 -9.018 1.00 42.97 114 TRP A CA 1
ATOM 856 C C . TRP A 1 114 ? -14.990 4.396 -7.953 1.00 42.97 114 TRP A C 1
ATOM 858 O O . TRP A 1 114 ? -14.648 4.202 -6.791 1.00 42.97 114 TRP A O 1
ATOM 868 N N . GLU A 1 115 ? -16.269 4.352 -8.339 1.00 44.44 115 GLU A N 1
ATOM 869 C CA . GLU A 1 115 ? -17.375 4.015 -7.424 1.00 44.44 115 GLU A CA 1
ATOM 870 C C . GLU A 1 115 ? -17.336 2.552 -6.944 1.00 44.44 115 GLU A C 1
ATOM 872 O O . GLU A 1 115 ? -17.751 2.264 -5.825 1.00 44.44 115 GLU A O 1
ATOM 877 N N . ASN A 1 116 ? -16.775 1.636 -7.742 1.00 48.12 116 ASN A N 1
ATOM 878 C CA . ASN A 1 116 ? -16.681 0.207 -7.414 1.00 48.12 116 ASN A CA 1
ATOM 879 C C . ASN A 1 116 ? -15.336 -0.222 -6.790 1.00 48.12 116 ASN A C 1
ATOM 881 O O . ASN A 1 116 ? -15.128 -1.411 -6.556 1.00 48.12 116 ASN A O 1
ATOM 885 N N . GLY A 1 117 ? -14.413 0.709 -6.517 1.00 36.12 117 GLY A N 1
ATOM 886 C CA . GLY A 1 117 ? -13.105 0.392 -5.923 1.00 36.12 117 GLY A CA 1
ATOM 887 C C . GLY A 1 117 ? -12.123 -0.331 -6.857 1.00 36.12 117 GLY A C 1
ATOM 888 O O . GLY A 1 117 ? -11.117 -0.869 -6.395 1.00 36.12 117 GLY A O 1
ATOM 889 N N . ASP A 1 118 ? -12.378 -0.329 -8.166 1.00 38.78 118 ASP A N 1
ATOM 890 C CA . ASP A 1 118 ? -11.477 -0.884 -9.172 1.00 38.78 118 ASP A CA 1
ATOM 891 C C . ASP A 1 118 ? -10.435 0.170 -9.571 1.00 38.78 118 ASP A C 1
ATOM 893 O O . ASP A 1 118 ? -10.669 1.035 -10.425 1.00 38.78 118 ASP A O 1
ATOM 897 N N . SER A 1 119 ? -9.249 0.093 -8.961 1.00 39.62 119 SER A N 1
ATOM 898 C CA . SER A 1 119 ? -8.135 0.981 -9.295 1.00 39.62 119 SER A CA 1
ATOM 899 C C . SER A 1 119 ? -7.790 0.906 -10.796 1.00 39.62 119 SER A C 1
ATOM 901 O O . SER A 1 119 ? -7.814 -0.176 -11.402 1.00 39.62 119 SER A O 1
ATOM 903 N N . PRO A 1 120 ? -7.438 2.039 -11.440 1.00 36.66 120 PRO A N 1
ATOM 904 C CA . PRO A 1 120 ? -7.092 2.058 -12.856 1.00 36.66 120 PRO A CA 1
ATOM 905 C C . PRO A 1 120 ? -5.946 1.078 -13.144 1.00 36.66 120 PRO A C 1
ATOM 907 O O . PRO A 1 120 ? -5.008 1.002 -12.352 1.00 36.66 120 PRO A O 1
ATOM 910 N N . PRO A 1 121 ? -5.946 0.363 -14.286 1.00 41.75 121 PRO A N 1
ATOM 911 C CA . PRO A 1 121 ? -4.861 -0.551 -14.613 1.00 41.75 121 PRO A CA 1
ATOM 912 C C . PRO A 1 121 ? -3.539 0.220 -14.665 1.00 41.75 121 PRO A C 1
ATOM 914 O O . PRO A 1 121 ? -3.354 1.085 -15.531 1.00 41.75 121 PRO A O 1
ATOM 917 N N . GLU A 1 122 ? -2.633 -0.107 -13.743 1.00 41.75 122 GLU A N 1
ATOM 918 C CA . GLU A 1 122 ? -1.294 0.463 -13.663 1.00 41.75 122 GLU A CA 1
ATOM 919 C C . GLU A 1 122 ? -0.612 0.367 -15.035 1.00 41.75 122 GLU A C 1
ATOM 921 O O . GLU A 1 122 ? -0.298 -0.699 -15.570 1.00 41.75 122 GLU A O 1
ATOM 926 N N . ARG A 1 123 ? -0.410 1.531 -15.660 1.00 40.44 123 ARG A N 1
ATOM 927 C CA . ARG A 1 123 ? 0.229 1.678 -16.979 1.00 40.44 123 ARG A CA 1
ATOM 928 C C . ARG A 1 123 ? 1.724 1.317 -16.968 1.00 40.44 123 ARG A C 1
ATOM 930 O O . ARG A 1 123 ? 2.363 1.399 -18.023 1.00 40.44 123 ARG A O 1
ATOM 937 N N . SER A 1 124 ? 2.294 0.958 -15.820 1.00 45.59 124 SER A N 1
ATOM 938 C CA . SER A 1 124 ? 3.716 0.661 -15.649 1.00 45.59 124 SER A CA 1
ATOM 939 C C . SER A 1 124 ? 4.113 -0.681 -16.262 1.00 45.59 124 SER A C 1
ATOM 941 O O . SER A 1 124 ? 5.084 -0.733 -17.016 1.00 45.59 124 SER A O 1
ATOM 943 N N . ASP A 1 125 ? 3.361 -1.755 -16.043 1.00 43.62 125 ASP A N 1
ATOM 944 C CA . ASP A 1 125 ? 3.953 -3.101 -16.128 1.00 43.62 125 ASP A CA 1
ATOM 945 C C . ASP A 1 125 ? 4.177 -3.617 -17.550 1.00 43.62 125 ASP A C 1
ATOM 947 O O . ASP A 1 125 ? 5.157 -4.314 -17.835 1.00 43.62 125 ASP A O 1
ATOM 951 N N . ALA A 1 126 ? 3.345 -3.189 -18.502 1.00 40.84 126 ALA A N 1
ATOM 952 C CA . ALA A 1 126 ? 3.529 -3.545 -19.907 1.00 40.84 126 ALA A CA 1
ATOM 953 C C . ALA A 1 126 ? 4.816 -2.946 -20.514 1.00 40.84 126 ALA A C 1
ATOM 955 O O . ALA A 1 126 ? 5.340 -3.491 -21.488 1.00 40.84 126 ALA A O 1
ATOM 956 N N . ARG A 1 127 ? 5.364 -1.855 -19.945 1.00 46.00 127 ARG A N 1
ATOM 957 C CA . ARG A 1 127 ? 6.643 -1.269 -20.400 1.00 46.00 127 ARG A CA 1
ATOM 958 C C . ARG A 1 127 ? 7.869 -2.007 -19.855 1.00 46.00 127 ARG A C 1
ATOM 960 O O . ARG A 1 127 ? 8.951 -1.843 -20.420 1.00 46.00 127 ARG A O 1
ATOM 967 N N . TYR A 1 128 ? 7.717 -2.804 -18.796 1.00 46.75 128 TYR A N 1
ATOM 968 C CA . TYR A 1 128 ? 8.844 -3.423 -18.090 1.00 46.75 128 TYR A CA 1
ATOM 969 C C . TYR A 1 128 ? 9.135 -4.867 -18.492 1.00 46.75 128 TYR A C 1
ATOM 971 O O . TYR A 1 128 ? 10.236 -5.343 -18.214 1.00 46.75 128 TYR A O 1
ATOM 979 N N . SER A 1 129 ? 8.245 -5.524 -19.247 1.00 46.56 129 SER A N 1
ATOM 980 C CA . SER A 1 129 ? 8.592 -6.786 -19.913 1.00 46.56 129 SER A CA 1
ATOM 981 C C . SER A 1 129 ? 9.893 -6.610 -20.710 1.00 46.56 129 SER A C 1
ATOM 983 O O . SER A 1 129 ? 9.963 -5.716 -21.563 1.00 46.56 129 SER A O 1
ATOM 985 N N . PRO A 1 130 ? 10.939 -7.426 -20.464 1.00 48.59 130 PRO A N 1
ATOM 986 C CA . PRO A 1 130 ? 12.151 -7.395 -21.261 1.00 48.59 130 PRO A CA 1
ATOM 987 C C . PRO A 1 130 ? 11.785 -7.468 -22.742 1.00 48.59 130 PRO A C 1
ATOM 989 O O . PRO A 1 130 ? 11.164 -8.430 -23.204 1.00 48.59 130 PRO A O 1
ATOM 992 N N . ARG A 1 131 ? 12.148 -6.429 -23.504 1.00 50.09 131 ARG A N 1
ATOM 993 C CA . ARG A 1 131 ? 12.189 -6.533 -24.961 1.00 50.09 131 ARG A CA 1
ATOM 994 C C . ARG A 1 131 ? 13.305 -7.521 -25.265 1.00 50.09 131 ARG A C 1
ATOM 996 O O . ARG A 1 131 ? 14.470 -7.143 -25.327 1.00 50.09 131 ARG A O 1
ATOM 1003 N N . PHE A 1 132 ? 12.952 -8.799 -25.365 1.00 49.31 132 PHE A N 1
ATOM 1004 C CA . PHE A 1 132 ? 13.868 -9.810 -25.868 1.00 49.31 132 PHE A CA 1
ATOM 1005 C C . PHE A 1 132 ? 14.325 -9.332 -27.250 1.00 49.31 132 PHE A C 1
ATOM 1007 O O . PHE A 1 132 ? 13.461 -8.955 -28.049 1.00 49.31 132 PHE A O 1
ATOM 1014 N N . PRO A 1 133 ? 15.639 -9.265 -27.520 1.00 44.66 133 PRO A N 1
ATOM 1015 C CA . PRO A 1 133 ? 16.159 -8.773 -28.786 1.00 44.66 133 PRO A CA 1
ATOM 1016 C C . PRO A 1 133 ? 15.762 -9.743 -29.902 1.00 44.66 133 PRO A C 1
ATOM 1018 O O . PRO A 1 133 ? 16.495 -10.655 -30.265 1.00 44.66 133 PRO A O 1
ATOM 1021 N N . GLY A 1 134 ? 14.561 -9.561 -30.440 1.00 43.72 134 GLY A N 1
ATOM 1022 C CA . GLY A 1 134 ? 14.171 -10.120 -31.716 1.00 43.72 134 GLY A CA 1
ATOM 1023 C C . GLY A 1 134 ? 14.797 -9.245 -32.782 1.00 43.72 134 GLY A C 1
ATOM 1024 O O . GLY A 1 134 ? 14.220 -8.223 -33.149 1.00 43.72 134 GLY A O 1
ATOM 1025 N N . LYS A 1 135 ? 15.979 -9.627 -33.278 1.00 43.94 135 LYS A N 1
ATOM 1026 C CA . LYS A 1 135 ? 16.383 -9.192 -34.614 1.00 43.94 135 LYS A CA 1
ATOM 1027 C C . LYS A 1 135 ? 15.241 -9.614 -35.543 1.00 43.94 135 LYS A C 1
ATOM 1029 O O . LYS A 1 135 ? 14.926 -10.800 -35.628 1.00 43.94 135 LYS A O 1
ATOM 1034 N N . ARG A 1 136 ? 14.558 -8.640 -36.151 1.00 46.47 136 ARG A N 1
ATOM 1035 C CA . ARG A 1 136 ? 13.596 -8.865 -37.234 1.00 46.47 136 ARG A CA 1
ATOM 1036 C C . ARG A 1 136 ? 14.390 -9.375 -38.437 1.00 46.47 136 ARG A C 1
ATOM 1038 O O . ARG A 1 136 ? 14.731 -8.598 -39.315 1.00 46.47 136 ARG A O 1
ATOM 1045 N N . GLN A 1 137 ? 14.766 -10.646 -38.430 1.00 49.50 137 GLN A N 1
ATOM 1046 C CA . GLN A 1 137 ? 15.166 -11.326 -39.652 1.00 49.50 137 GLN A CA 1
ATOM 1047 C C . GLN A 1 137 ? 13.888 -11.913 -40.265 1.00 49.50 137 GLN A C 1
ATOM 1049 O O . GLN A 1 137 ? 13.128 -12.571 -39.545 1.00 49.50 137 GLN A O 1
ATOM 1054 N N . PRO A 1 138 ? 13.593 -11.637 -41.546 1.00 47.22 138 PRO A N 1
ATOM 1055 C CA . PRO A 1 138 ? 12.557 -12.359 -42.267 1.00 47.22 138 PRO A CA 1
ATOM 1056 C C . PRO A 1 138 ? 13.072 -13.792 -42.451 1.00 47.22 138 PRO A C 1
ATOM 1058 O O . PRO A 1 138 ? 13.956 -14.043 -43.260 1.00 47.22 138 PRO A O 1
ATOM 1061 N N . PHE A 1 139 ? 12.614 -14.721 -41.612 1.00 47.31 139 PHE A N 1
ATOM 1062 C CA . PHE A 1 139 ? 13.100 -16.099 -41.626 1.00 47.31 139 PHE A CA 1
ATOM 1063 C C . PHE A 1 139 ? 12.184 -16.985 -42.471 1.00 47.31 139 PHE A C 1
ATOM 1065 O O . PHE A 1 139 ? 11.119 -17.391 -42.013 1.00 47.31 139 PHE A O 1
ATOM 1072 N N . GLY A 1 140 ? 12.646 -17.346 -43.668 1.00 49.53 140 GLY A N 1
ATOM 1073 C CA . GLY A 1 140 ? 12.145 -18.482 -44.449 1.00 49.53 140 GLY A CA 1
ATOM 1074 C C . GLY A 1 140 ? 12.649 -19.822 -43.897 1.00 49.53 140 GLY A C 1
ATOM 1075 O O . GLY A 1 140 ? 13.318 -20.567 -44.600 1.00 49.53 140 GLY A O 1
ATOM 1076 N N . GLY A 1 141 ? 12.416 -20.097 -42.610 1.00 55.75 141 GLY A N 1
ATOM 1077 C CA . GLY A 1 141 ? 12.811 -21.357 -41.966 1.00 55.75 141 GLY A CA 1
ATOM 1078 C C . GLY A 1 141 ? 11.675 -22.380 -41.954 1.00 55.75 141 GLY A C 1
ATOM 1079 O O . GLY A 1 141 ? 10.521 -21.989 -41.778 1.00 55.75 141 GLY A O 1
ATOM 1080 N N . ALA A 1 142 ? 12.013 -23.669 -42.090 1.00 60.91 142 ALA A N 1
ATOM 1081 C CA . ALA A 1 142 ? 11.078 -24.795 -42.031 1.00 60.91 142 ALA A CA 1
ATOM 1082 C C . ALA A 1 142 ? 10.120 -24.701 -40.818 1.00 60.91 142 ALA A C 1
ATOM 1084 O O . ALA A 1 142 ? 10.560 -24.314 -39.727 1.00 60.91 142 ALA A O 1
ATOM 1085 N N . PRO A 1 143 ? 8.831 -25.056 -40.978 1.00 67.69 143 PRO A N 1
ATOM 1086 C CA . PRO A 1 143 ? 7.771 -24.788 -39.999 1.00 67.69 143 PRO A CA 1
ATOM 1087 C C . PRO A 1 143 ? 8.059 -25.309 -38.578 1.00 67.69 143 PRO A C 1
ATOM 1089 O O . PRO A 1 143 ? 7.721 -24.628 -37.611 1.00 67.69 143 PRO A O 1
ATOM 1092 N N . GLY A 1 144 ? 8.772 -26.434 -38.424 1.00 75.50 144 GLY A N 1
ATOM 1093 C CA . GLY A 1 144 ? 9.140 -26.980 -37.106 1.00 75.50 144 GLY A CA 1
ATOM 1094 C C . GLY A 1 144 ? 10.066 -26.073 -36.283 1.00 75.50 144 GLY A C 1
ATOM 1095 O O . GLY A 1 144 ? 9.820 -25.825 -35.103 1.00 75.50 144 GLY A O 1
ATOM 1096 N N . ARG A 1 145 ? 11.072 -25.456 -36.919 1.00 77.50 145 ARG A N 1
ATOM 1097 C CA . ARG A 1 145 ? 12.047 -24.585 -36.232 1.00 77.50 145 ARG A CA 1
ATOM 1098 C C . ARG A 1 145 ? 11.412 -23.286 -35.724 1.00 77.50 145 ARG A C 1
ATOM 1100 O O . ARG A 1 145 ? 11.902 -22.670 -34.777 1.00 77.50 145 ARG A O 1
ATOM 1107 N N . GLN A 1 146 ? 10.328 -22.841 -36.361 1.00 79.19 146 GLN A N 1
ATOM 1108 C CA . GLN A 1 146 ? 9.600 -21.646 -35.935 1.00 79.19 146 GLN A CA 1
ATOM 1109 C C . GLN A 1 146 ? 8.785 -21.900 -34.664 1.00 79.19 146 GLN A C 1
ATOM 1111 O O . GLN A 1 146 ? 8.782 -21.046 -33.771 1.00 79.19 146 GLN A O 1
ATOM 1116 N N . GLU A 1 147 ? 8.140 -23.065 -34.560 1.00 83.88 147 GLU A N 1
ATOM 1117 C CA . GLU A 1 147 ? 7.355 -23.426 -33.379 1.00 83.88 147 GLU A CA 1
ATOM 1118 C C . GLU A 1 147 ? 8.261 -23.675 -32.167 1.00 83.88 147 GLU A C 1
ATOM 1120 O O . GLU A 1 147 ? 8.003 -23.124 -31.099 1.00 83.88 147 GLU A O 1
ATOM 1125 N N . GLU A 1 148 ? 9.404 -24.345 -32.336 1.00 85.00 148 GLU A N 1
ATOM 1126 C CA . GLU A 1 148 ? 10.400 -24.506 -31.262 1.00 85.00 148 GLU A CA 1
ATOM 1127 C C . GLU A 1 148 ? 10.877 -23.157 -30.698 1.00 85.00 148 GLU A C 1
ATOM 1129 O O . GLU A 1 148 ? 10.910 -22.936 -29.482 1.00 85.00 148 GLU A O 1
ATOM 1134 N N . LEU A 1 149 ? 11.193 -22.194 -31.574 1.00 87.00 149 LEU A N 1
ATOM 1135 C CA . LEU A 1 149 ? 11.581 -20.845 -31.156 1.00 87.00 149 LEU A CA 1
ATOM 1136 C C . LEU A 1 149 ? 10.430 -20.097 -30.472 1.00 87.00 149 LEU A C 1
ATOM 1138 O O . LEU A 1 149 ? 10.670 -19.285 -29.570 1.00 87.00 149 LEU A O 1
ATOM 1142 N N . ARG A 1 150 ? 9.185 -20.334 -30.894 1.00 87.38 150 ARG A N 1
ATOM 1143 C CA . ARG A 1 150 ? 7.993 -19.754 -30.270 1.00 87.38 150 ARG A CA 1
ATOM 1144 C C . ARG A 1 150 ? 7.797 -20.308 -28.862 1.00 87.38 150 ARG A C 1
ATOM 1146 O O . ARG A 1 150 ? 7.656 -19.509 -27.932 1.00 87.38 150 ARG A O 1
ATOM 1153 N N . VAL A 1 151 ? 7.864 -21.627 -28.696 1.00 87.00 151 VAL A N 1
ATOM 1154 C CA . VAL A 1 151 ? 7.779 -22.314 -27.401 1.00 87.00 151 VAL A CA 1
ATOM 1155 C C . VAL A 1 151 ? 8.890 -21.834 -26.473 1.00 87.00 151 VAL A C 1
ATOM 1157 O O . VAL A 1 151 ? 8.615 -21.408 -25.350 1.00 87.00 151 VAL A O 1
ATOM 1160 N N . LEU A 1 152 ? 10.133 -21.759 -26.953 1.00 89.06 152 LEU A N 1
ATOM 1161 C CA . LEU A 1 152 ? 11.257 -21.259 -26.161 1.00 89.06 152 LEU A CA 1
ATOM 1162 C C . LEU A 1 152 ? 11.045 -19.808 -25.692 1.00 89.06 152 LEU A C 1
ATOM 1164 O O . LEU A 1 152 ? 11.355 -19.468 -24.549 1.00 89.06 152 LEU A O 1
ATOM 1168 N N . ARG A 1 153 ? 10.485 -18.930 -26.538 1.00 89.56 153 ARG A N 1
ATOM 1169 C CA . ARG A 1 153 ? 10.139 -17.547 -26.143 1.00 89.56 153 ARG A CA 1
ATOM 1170 C C . ARG A 1 153 ? 9.041 -17.506 -25.081 1.00 89.56 153 ARG A C 1
ATOM 1172 O O . ARG A 1 153 ? 9.106 -16.649 -24.199 1.00 89.56 153 ARG A O 1
ATOM 1179 N N . ILE A 1 154 ? 8.040 -18.381 -25.179 1.00 87.75 154 ILE A N 1
ATOM 1180 C 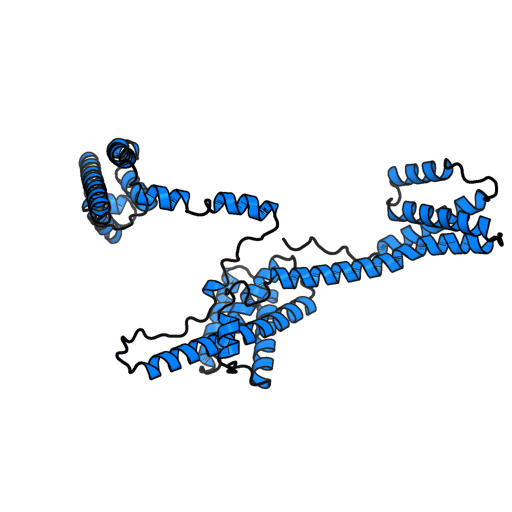CA . ILE A 1 154 ? 6.959 -18.508 -24.191 1.00 87.75 154 ILE A CA 1
ATOM 1181 C C . ILE A 1 154 ? 7.544 -18.962 -22.851 1.00 87.75 154 ILE A C 1
ATOM 1183 O O . ILE A 1 154 ? 7.342 -18.273 -21.853 1.00 87.75 154 ILE A O 1
ATOM 1187 N N . ARG A 1 155 ? 8.354 -20.028 -22.846 1.00 91.50 155 ARG A N 1
ATOM 1188 C CA . ARG A 1 155 ? 9.022 -20.561 -21.647 1.00 91.50 155 ARG A CA 1
ATOM 1189 C C . ARG A 1 155 ? 9.930 -19.533 -20.975 1.00 91.50 155 ARG A C 1
ATOM 1191 O O . ARG A 1 155 ? 9.781 -19.286 -19.786 1.00 91.50 155 ARG A O 1
ATOM 1198 N N . ARG A 1 156 ? 10.784 -18.831 -21.733 1.00 89.38 156 ARG A N 1
ATOM 1199 C CA . ARG A 1 156 ? 11.633 -17.746 -21.192 1.00 89.38 156 ARG A CA 1
ATOM 1200 C C . ARG A 1 156 ? 10.828 -16.602 -20.582 1.00 89.38 156 ARG A C 1
ATOM 1202 O O . ARG A 1 156 ? 11.237 -16.015 -19.584 1.00 89.38 156 ARG A O 1
ATOM 1209 N N . ARG A 1 157 ? 9.696 -16.243 -21.195 1.00 87.12 157 ARG A N 1
ATOM 1210 C CA . ARG A 1 157 ? 8.805 -15.214 -20.643 1.00 87.12 157 ARG A CA 1
ATOM 1211 C C . ARG A 1 157 ? 8.128 -15.693 -19.367 1.00 87.12 157 ARG A C 1
ATOM 1213 O O . ARG A 1 157 ? 8.062 -14.914 -18.427 1.00 87.12 157 ARG A O 1
ATOM 1220 N N . ALA A 1 158 ? 7.643 -16.930 -19.340 1.00 84.94 158 ALA A N 1
ATOM 1221 C CA . ALA A 1 158 ? 7.026 -17.515 -18.158 1.00 84.94 158 ALA A CA 1
ATOM 1222 C C . ALA A 1 158 ? 8.026 -17.623 -16.994 1.00 84.94 158 ALA A C 1
ATOM 1224 O O . ALA A 1 158 ? 7.707 -17.154 -15.907 1.00 84.94 158 ALA A O 1
ATOM 1225 N N . GLY A 1 159 ? 9.251 -18.101 -17.247 1.00 86.31 159 GLY A N 1
ATOM 1226 C CA . GLY A 1 159 ? 10.329 -18.143 -16.250 1.00 86.31 159 GLY A CA 1
ATOM 1227 C C . GLY A 1 159 ? 10.662 -16.760 -15.682 1.00 86.31 159 GLY A C 1
ATOM 1228 O O . GLY A 1 159 ? 10.718 -16.590 -14.471 1.00 86.31 159 GLY A O 1
ATOM 1229 N N . TYR A 1 160 ? 10.744 -15.725 -16.529 1.00 89.06 160 TYR A N 1
ATOM 1230 C CA . TYR A 1 160 ? 10.895 -14.344 -16.047 1.00 89.06 160 TYR A CA 1
ATOM 1231 C C . TYR A 1 160 ? 9.740 -13.900 -15.135 1.00 89.06 160 TYR A C 1
ATOM 1233 O O . TYR A 1 160 ? 9.980 -13.220 -14.144 1.00 89.06 160 TYR A O 1
ATOM 1241 N N . TRP A 1 161 ? 8.491 -14.254 -15.453 1.00 86.19 161 TRP A N 1
ATOM 1242 C CA . TRP A 1 161 ? 7.350 -13.905 -14.599 1.00 86.19 161 TRP A CA 1
ATOM 1243 C C . TRP A 1 161 ? 7.344 -14.678 -13.274 1.00 86.19 161 TRP A C 1
ATOM 1245 O O . TRP A 1 161 ? 6.889 -14.126 -12.278 1.00 86.19 161 TRP A O 1
ATOM 1255 N N . ALA A 1 162 ? 7.845 -15.915 -13.245 1.00 83.81 162 ALA A N 1
ATOM 1256 C CA . ALA A 1 162 ? 8.031 -16.677 -12.009 1.00 83.81 162 ALA A CA 1
ATOM 1257 C C . ALA A 1 162 ? 9.109 -16.034 -11.122 1.00 83.81 162 ALA A C 1
ATOM 1259 O O . ALA A 1 162 ? 8.813 -15.647 -9.995 1.00 83.81 162 ALA A O 1
ATOM 1260 N N . LEU A 1 163 ? 10.293 -15.767 -11.684 1.00 87.56 163 LEU A N 1
ATOM 1261 C CA . LEU A 1 163 ? 11.366 -15.014 -11.019 1.00 87.56 163 LEU A CA 1
ATOM 1262 C C . LEU A 1 163 ? 10.882 -13.661 -10.505 1.00 87.56 163 LEU A C 1
ATOM 1264 O O . LEU A 1 163 ? 11.210 -13.231 -9.405 1.00 87.56 163 LEU A O 1
ATOM 1268 N N . ARG A 1 164 ? 10.062 -12.974 -11.303 1.00 88.50 164 ARG A N 1
ATOM 1269 C CA . ARG A 1 164 ? 9.515 -11.686 -10.907 1.00 88.50 164 ARG A CA 1
ATOM 1270 C C . ARG A 1 164 ? 8.599 -11.795 -9.691 1.00 88.50 164 ARG A C 1
ATOM 1272 O O . ARG A 1 164 ? 8.647 -10.906 -8.853 1.00 88.50 164 ARG A O 1
ATOM 1279 N N . ARG A 1 165 ? 7.779 -12.844 -9.590 1.00 84.62 165 ARG A N 1
ATOM 1280 C CA . ARG A 1 165 ? 6.934 -13.067 -8.407 1.00 84.62 165 ARG A CA 1
ATOM 1281 C C . ARG A 1 165 ? 7.776 -13.271 -7.155 1.00 84.62 165 ARG A C 1
ATOM 1283 O O . ARG A 1 165 ? 7.485 -12.645 -6.143 1.00 84.62 165 ARG A O 1
ATOM 1290 N N . LEU A 1 166 ? 8.833 -14.071 -7.253 1.00 86.06 166 LEU A N 1
ATOM 1291 C CA . LEU A 1 166 ? 9.760 -14.274 -6.146 1.00 86.06 166 LEU A CA 1
ATOM 1292 C C . LEU A 1 166 ? 10.469 -12.967 -5.757 1.00 86.06 166 LEU A C 1
ATOM 1294 O O . LEU A 1 166 ? 10.569 -12.637 -4.582 1.00 86.06 166 LEU A O 1
ATOM 1298 N N . PHE A 1 167 ? 10.866 -12.156 -6.741 1.00 91.25 167 PHE A N 1
ATOM 1299 C CA . PHE A 1 167 ? 11.443 -10.838 -6.477 1.00 91.25 167 PHE A CA 1
ATOM 1300 C C . PHE A 1 167 ? 10.468 -9.919 -5.731 1.00 91.25 167 PHE A C 1
ATOM 1302 O O . PHE A 1 167 ? 10.888 -9.230 -4.811 1.00 91.25 167 PHE A O 1
ATOM 1309 N N . GLU A 1 168 ? 9.184 -9.884 -6.106 1.00 88.50 168 GLU A N 1
ATOM 1310 C CA . GLU A 1 168 ? 8.205 -9.061 -5.378 1.00 88.50 168 GLU A CA 1
ATOM 1311 C C . GLU A 1 168 ? 8.051 -9.532 -3.920 1.00 88.50 168 GLU A C 1
ATOM 1313 O O . GLU A 1 168 ? 7.923 -8.693 -3.032 1.00 88.50 168 GLU A O 1
ATOM 1318 N N . TYR A 1 169 ? 8.144 -10.840 -3.646 1.00 85.94 169 TYR A N 1
ATOM 1319 C CA . TYR A 1 169 ? 8.162 -11.355 -2.272 1.00 85.94 169 TYR A CA 1
ATOM 1320 C C . TYR A 1 169 ? 9.337 -10.781 -1.464 1.00 85.94 169 TYR A C 1
ATOM 1322 O O . TYR A 1 169 ? 9.114 -10.159 -0.424 1.00 85.94 169 TYR A O 1
ATOM 1330 N N . TYR A 1 170 ? 10.568 -10.895 -1.974 1.00 89.31 170 TYR A N 1
ATOM 1331 C CA . TYR A 1 170 ? 11.747 -10.309 -1.323 1.00 89.31 170 TYR A CA 1
ATOM 1332 C C . TYR A 1 170 ? 11.658 -8.785 -1.205 1.00 89.31 170 TYR A C 1
ATOM 1334 O O . TYR A 1 170 ? 12.053 -8.218 -0.187 1.00 89.31 170 TYR A O 1
ATOM 1342 N N . LEU A 1 171 ? 11.117 -8.117 -2.228 1.00 91.12 171 LEU A N 1
ATOM 1343 C CA . LEU A 1 171 ? 10.965 -6.669 -2.239 1.00 91.12 171 LEU A CA 1
ATOM 1344 C C . LEU A 1 171 ? 10.103 -6.194 -1.075 1.00 91.12 171 LEU A C 1
ATOM 1346 O O . LEU A 1 171 ? 10.505 -5.313 -0.321 1.00 91.12 171 LEU A O 1
ATOM 1350 N N . HIS A 1 172 ? 8.922 -6.776 -0.924 1.00 87.38 172 HIS A N 1
ATOM 1351 C CA . HIS A 1 172 ? 7.995 -6.369 0.123 1.00 87.38 172 HIS A CA 1
ATOM 1352 C C . HIS A 1 172 ? 8.447 -6.827 1.509 1.00 87.38 172 HIS A C 1
ATOM 1354 O O . HIS A 1 172 ? 8.341 -6.048 2.453 1.00 87.38 172 HIS A O 1
ATOM 1360 N N . ALA A 1 173 ? 9.073 -8.003 1.629 1.00 84.69 173 ALA A N 1
ATOM 1361 C CA . ALA A 1 173 ? 9.730 -8.418 2.869 1.00 84.69 173 ALA A CA 1
ATOM 1362 C C . ALA A 1 173 ? 10.812 -7.410 3.308 1.00 84.69 173 ALA A C 1
ATOM 1364 O O . ALA A 1 173 ? 10.829 -6.980 4.462 1.00 84.69 173 ALA A O 1
ATOM 1365 N N . GLY A 1 174 ? 11.658 -6.964 2.374 1.00 88.12 174 GLY A N 1
ATOM 1366 C CA . GLY A 1 174 ? 12.682 -5.950 2.625 1.00 88.12 174 GLY A CA 1
ATOM 1367 C C . GLY A 1 174 ? 12.107 -4.568 2.949 1.00 88.12 174 GLY A C 1
ATOM 1368 O O . GLY A 1 174 ? 12.610 -3.883 3.829 1.00 88.12 174 GLY A O 1
ATOM 1369 N N . LEU A 1 175 ? 11.018 -4.152 2.294 1.00 87.56 175 LEU A N 1
ATOM 1370 C CA . LEU A 1 175 ? 10.343 -2.883 2.606 1.00 87.56 175 LEU A CA 1
ATOM 1371 C C . LEU A 1 175 ? 9.657 -2.903 3.981 1.00 87.56 175 LEU A C 1
ATOM 1373 O O . LEU A 1 175 ? 9.570 -1.865 4.641 1.00 87.56 175 LEU A O 1
ATOM 1377 N N . ASN A 1 176 ? 9.183 -4.069 4.422 1.00 83.31 176 ASN A N 1
ATOM 1378 C CA . ASN A 1 176 ? 8.602 -4.246 5.749 1.00 83.31 176 ASN A CA 1
ATOM 1379 C C . ASN A 1 176 ? 9.665 -4.225 6.852 1.00 83.31 176 ASN A C 1
ATOM 1381 O O . ASN A 1 176 ? 9.402 -3.667 7.917 1.00 83.31 176 ASN A O 1
ATOM 1385 N N . SER A 1 177 ? 10.860 -4.777 6.611 1.00 83.56 177 SER A N 1
ATOM 1386 C CA . SER A 1 177 ? 11.934 -4.791 7.616 1.00 83.56 177 SER A CA 1
ATOM 1387 C C . SER A 1 177 ? 12.476 -3.393 7.929 1.00 83.56 177 SER A C 1
ATOM 1389 O O . SER A 1 177 ? 12.863 -3.131 9.064 1.00 83.56 177 SER A O 1
ATOM 1391 N N . VAL A 1 178 ? 12.418 -2.465 6.968 1.00 82.19 178 VAL A N 1
ATOM 1392 C CA . VAL A 1 178 ? 12.755 -1.042 7.171 1.00 82.19 178 VAL A CA 1
ATOM 1393 C C . VAL A 1 178 ? 11.582 -0.199 7.692 1.00 82.19 178 VAL A C 1
ATOM 1395 O O . VAL A 1 178 ? 11.661 1.027 7.714 1.00 82.19 178 VAL A O 1
ATOM 1398 N N . ALA A 1 179 ? 10.482 -0.843 8.100 1.00 80.19 179 ALA A N 1
ATOM 1399 C CA . ALA A 1 179 ? 9.297 -0.216 8.686 1.00 80.19 179 ALA A CA 1
ATOM 1400 C C . ALA A 1 179 ? 8.662 0.903 7.834 1.00 80.19 179 ALA A C 1
ATOM 1402 O O . ALA A 1 179 ? 8.015 1.801 8.374 1.00 80.19 179 ALA A O 1
ATOM 1403 N N . ILE A 1 180 ? 8.796 0.860 6.500 1.00 74.88 180 ILE A N 1
ATOM 1404 C CA . ILE A 1 180 ? 8.137 1.829 5.612 1.00 74.88 180 ILE A CA 1
ATOM 1405 C C . ILE A 1 180 ? 6.675 1.392 5.403 1.00 74.88 180 ILE A C 1
ATOM 1407 O O . ILE A 1 180 ? 6.438 0.351 4.780 1.00 74.88 180 ILE A O 1
ATOM 1411 N N . PRO A 1 181 ? 5.665 2.176 5.829 1.00 74.31 181 PRO A N 1
ATOM 1412 C CA . PRO A 1 181 ? 4.269 1.763 5.717 1.00 74.31 181 PRO A CA 1
ATOM 1413 C C . PRO A 1 181 ? 3.811 1.532 4.260 1.00 74.31 181 PRO A C 1
ATOM 1415 O O . PRO A 1 181 ? 4.177 2.317 3.375 1.00 74.31 181 PRO A O 1
ATOM 1418 N N . PRO A 1 182 ? 2.946 0.529 3.997 1.00 70.69 182 PRO A N 1
ATOM 1419 C CA . PRO A 1 182 ? 2.451 0.173 2.659 1.00 70.69 182 PRO A CA 1
ATOM 1420 C C . PRO A 1 182 ? 1.835 1.332 1.858 1.00 70.69 182 PRO A C 1
ATOM 1422 O O . PRO A 1 182 ? 1.916 1.378 0.629 1.00 70.69 182 PRO A O 1
ATOM 1425 N N . CYS A 1 183 ? 1.212 2.284 2.557 1.00 69.81 183 CYS A N 1
ATOM 1426 C CA . CYS A 1 183 ? 0.490 3.418 1.981 1.00 69.81 183 CYS A CA 1
ATOM 1427 C C . CYS A 1 183 ? 1.377 4.633 1.653 1.00 69.81 183 CYS A C 1
ATOM 1429 O O . CYS A 1 183 ? 0.901 5.583 1.029 1.00 69.81 183 CYS A O 1
ATOM 1431 N N . MET A 1 184 ? 2.653 4.638 2.052 1.00 77.81 184 MET A N 1
ATOM 1432 C CA . MET A 1 184 ? 3.528 5.792 1.840 1.00 77.81 184 MET A CA 1
ATOM 1433 C C . MET A 1 184 ? 3.925 5.946 0.368 1.00 77.81 184 MET A C 1
ATOM 1435 O O . MET A 1 184 ? 4.364 4.996 -0.286 1.00 77.81 184 MET A O 1
ATOM 1439 N N . LYS A 1 185 ? 3.873 7.186 -0.140 1.00 81.25 185 LYS A N 1
ATOM 1440 C CA . LYS A 1 185 ? 4.358 7.537 -1.489 1.00 81.25 185 LYS A CA 1
ATOM 1441 C C . LYS A 1 185 ? 5.803 7.073 -1.705 1.00 81.25 185 LYS A C 1
ATOM 1443 O O . LYS A 1 185 ? 6.118 6.556 -2.775 1.00 81.25 185 LYS A O 1
ATOM 1448 N N . TYR A 1 186 ? 6.649 7.215 -0.683 1.00 81.88 186 TYR A N 1
ATOM 1449 C CA . TYR A 1 186 ? 8.046 6.788 -0.722 1.00 81.88 186 TYR A CA 1
ATOM 1450 C C . TYR A 1 186 ? 8.182 5.288 -0.977 1.00 81.88 186 TYR A C 1
ATOM 1452 O O . TYR A 1 186 ? 8.933 4.913 -1.867 1.00 81.88 186 TYR A O 1
ATOM 1460 N N . ARG A 1 187 ? 7.364 4.435 -0.340 1.00 84.94 187 ARG A N 1
ATOM 1461 C CA . ARG A 1 187 ? 7.388 2.981 -0.576 1.00 84.94 187 ARG A CA 1
ATOM 1462 C C . ARG A 1 187 ? 7.167 2.628 -2.043 1.00 84.94 187 ARG A C 1
ATOM 1464 O O . ARG A 1 187 ? 7.912 1.829 -2.600 1.00 84.94 187 ARG A O 1
ATOM 1471 N N . ARG A 1 188 ? 6.186 3.266 -2.696 1.00 84.25 188 ARG A N 1
ATOM 1472 C CA . ARG A 1 188 ? 5.902 3.056 -4.130 1.00 84.25 188 ARG A CA 1
ATOM 1473 C C . ARG A 1 188 ? 7.085 3.464 -5.008 1.00 84.25 188 ARG A C 1
ATOM 1475 O O . ARG A 1 188 ? 7.396 2.788 -5.987 1.00 84.25 188 ARG A O 1
ATOM 1482 N N . VAL A 1 189 ? 7.746 4.569 -4.667 1.00 86.31 189 VAL A N 1
ATOM 1483 C CA . VAL A 1 189 ? 8.921 5.073 -5.391 1.00 86.31 189 VAL A CA 1
ATOM 1484 C C . VAL A 1 189 ? 10.123 4.141 -5.204 1.00 86.31 189 VAL A C 1
ATOM 1486 O O . VAL A 1 189 ? 10.738 3.754 -6.200 1.00 86.31 189 VAL A O 1
ATOM 1489 N N . THR A 1 190 ? 10.400 3.717 -3.969 1.00 89.06 190 THR A N 1
ATOM 1490 C CA . THR A 1 190 ? 11.442 2.744 -3.607 1.00 89.06 190 THR A CA 1
ATOM 1491 C C . THR A 1 190 ? 11.219 1.414 -4.322 1.00 89.06 190 THR A C 1
ATOM 1493 O O . THR A 1 190 ? 12.113 0.925 -5.012 1.00 89.06 190 THR A O 1
ATOM 1496 N N . ALA A 1 191 ? 9.997 0.877 -4.276 1.00 89.81 191 ALA A N 1
ATOM 1497 C CA . ALA A 1 191 ? 9.610 -0.337 -4.988 1.00 89.81 191 ALA A CA 1
ATOM 1498 C C . ALA A 1 191 ? 9.826 -0.197 -6.502 1.00 89.81 191 ALA A C 1
ATOM 1500 O O . ALA A 1 191 ? 10.500 -1.016 -7.130 1.00 89.81 191 ALA A O 1
ATOM 1501 N N . ALA A 1 192 ? 9.340 0.891 -7.108 1.00 89.75 192 ALA A N 1
ATOM 1502 C CA . ALA A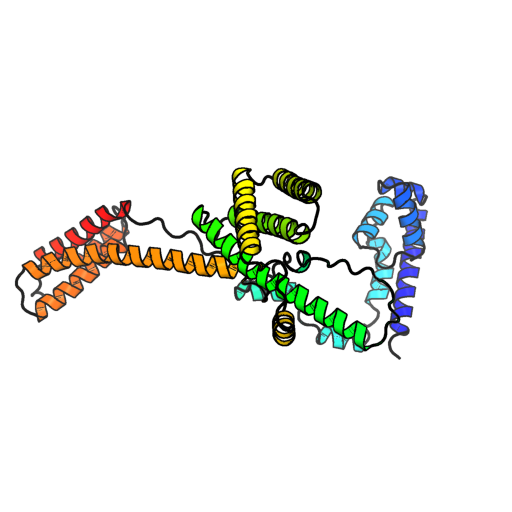 1 192 ? 9.530 1.152 -8.531 1.00 89.75 192 ALA A CA 1
ATOM 1503 C C . ALA A 1 192 ? 11.013 1.256 -8.926 1.00 89.75 192 ALA A C 1
ATOM 1505 O O . ALA A 1 192 ? 11.379 0.806 -10.016 1.00 89.75 192 ALA A O 1
ATOM 1506 N N . HIS A 1 193 ? 11.860 1.835 -8.072 1.00 92.44 193 HIS A N 1
ATOM 1507 C CA . HIS A 1 193 ? 13.302 1.901 -8.291 1.00 92.44 193 HIS A CA 1
ATOM 1508 C C . HIS A 1 193 ? 13.956 0.518 -8.171 1.00 92.44 193 HIS A C 1
ATOM 1510 O O . HIS A 1 193 ? 14.613 0.080 -9.118 1.00 92.44 193 HIS A O 1
ATOM 1516 N N . SER A 1 194 ? 13.686 -0.215 -7.088 1.00 93.38 194 SER A N 1
ATOM 1517 C CA . SER A 1 194 ? 14.215 -1.563 -6.840 1.00 93.38 194 SER A CA 1
ATOM 1518 C C . SER A 1 194 ? 13.897 -2.514 -8.000 1.00 93.38 194 SER A C 1
ATOM 1520 O O . SER A 1 194 ? 14.761 -3.206 -8.537 1.00 93.38 194 SER A O 1
ATOM 1522 N N . ARG A 1 195 ? 12.681 -2.431 -8.552 1.00 93.31 195 ARG A N 1
ATOM 1523 C CA . ARG A 1 195 ? 12.290 -3.166 -9.766 1.00 93.31 195 ARG A CA 1
ATOM 1524 C C . ARG A 1 195 ? 13.139 -2.847 -10.990 1.00 93.31 195 ARG A C 1
ATOM 1526 O O . ARG A 1 195 ? 13.305 -3.716 -11.851 1.00 93.31 195 ARG A O 1
ATOM 1533 N N . ARG A 1 196 ? 13.591 -1.601 -11.155 1.00 93.19 196 ARG A N 1
ATOM 1534 C CA . ARG A 1 196 ? 14.468 -1.207 -12.270 1.00 93.19 196 ARG A CA 1
ATOM 1535 C C . ARG A 1 196 ? 15.868 -1.768 -12.062 1.00 93.19 196 ARG A C 1
ATOM 1537 O O . ARG A 1 196 ? 16.431 -2.266 -13.037 1.00 93.19 196 ARG A O 1
ATOM 1544 N N . VAL A 1 197 ? 16.368 -1.726 -10.827 1.00 94.81 197 VAL A N 1
ATOM 1545 C CA . VAL A 1 197 ? 17.654 -2.312 -10.423 1.00 94.81 197 VAL A CA 1
ATOM 1546 C C . VAL A 1 197 ? 17.643 -3.815 -10.685 1.00 94.81 197 VAL A C 1
ATOM 1548 O O . VAL A 1 197 ? 18.430 -4.284 -11.505 1.00 94.81 197 VAL A O 1
ATOM 1551 N N . PHE A 1 198 ? 16.658 -4.549 -10.162 1.00 94.75 198 PHE A N 1
ATOM 1552 C CA . PHE A 1 198 ? 16.490 -5.981 -10.426 1.00 94.75 198 PHE A CA 1
ATOM 1553 C C . PHE A 1 198 ? 16.452 -6.302 -11.927 1.00 94.75 198 PHE A C 1
ATOM 1555 O O . PHE A 1 198 ? 17.156 -7.180 -12.424 1.00 94.75 198 PHE A O 1
ATOM 1562 N N . ASN A 1 199 ? 15.685 -5.533 -12.706 1.00 91.56 199 ASN A N 1
ATOM 1563 C CA . ASN A 1 199 ? 15.639 -5.710 -14.158 1.00 91.56 199 ASN A CA 1
ATOM 1564 C C . ASN A 1 199 ? 16.983 -5.421 -14.850 1.00 91.56 199 ASN A C 1
ATOM 1566 O O . ASN A 1 199 ? 17.255 -5.990 -15.912 1.00 91.56 199 ASN A O 1
ATOM 1570 N N . ALA A 1 200 ? 17.802 -4.513 -14.316 1.00 92.06 200 ALA A N 1
ATOM 1571 C CA . ALA A 1 200 ? 19.150 -4.263 -14.812 1.00 92.06 200 ALA A CA 1
ATOM 1572 C C . ALA A 1 200 ? 20.083 -5.432 -14.480 1.00 92.06 200 ALA A C 1
ATOM 1574 O O . ALA A 1 200 ? 20.769 -5.902 -15.394 1.00 92.06 200 ALA A O 1
ATOM 1575 N N . LEU A 1 201 ? 20.041 -5.938 -13.244 1.00 92.56 201 LEU A N 1
ATOM 1576 C CA . LEU A 1 201 ? 20.792 -7.111 -12.792 1.00 92.56 201 LEU A CA 1
ATOM 1577 C C . LEU A 1 201 ? 20.451 -8.337 -13.649 1.00 92.56 201 LEU A C 1
ATOM 1579 O O . LEU A 1 201 ? 21.317 -8.840 -14.361 1.00 92.56 201 LEU A O 1
ATOM 1583 N N . TYR A 1 202 ? 19.169 -8.703 -13.750 1.00 90.88 202 TYR A N 1
ATOM 1584 C CA . TYR A 1 202 ? 18.696 -9.826 -14.569 1.00 90.88 202 TYR A CA 1
ATOM 1585 C C . TYR A 1 202 ? 19.149 -9.731 -16.038 1.00 90.88 202 TYR A C 1
ATOM 1587 O O . TYR A 1 202 ? 19.679 -10.679 -16.616 1.00 90.88 202 TYR A O 1
ATOM 1595 N N . ARG A 1 203 ? 19.006 -8.556 -16.672 1.00 88.00 203 ARG A N 1
ATOM 1596 C CA . ARG A 1 203 ? 19.415 -8.358 -18.080 1.00 88.00 203 ARG A CA 1
ATOM 1597 C C . ARG A 1 203 ? 20.928 -8.388 -18.286 1.00 88.00 203 ARG A C 1
ATOM 1599 O O . ARG A 1 203 ? 21.370 -8.538 -19.425 1.00 88.00 203 ARG A O 1
ATOM 1606 N N . THR A 1 204 ? 21.704 -8.168 -17.231 1.00 90.06 204 THR A N 1
ATOM 1607 C CA . THR A 1 204 ? 23.171 -8.158 -17.258 1.00 90.06 204 THR A CA 1
ATOM 1608 C C . THR A 1 204 ? 23.768 -9.349 -16.513 1.00 90.06 204 THR A C 1
ATOM 1610 O O . THR A 1 204 ? 24.972 -9.359 -16.267 1.00 90.06 204 THR A O 1
ATOM 1613 N N . HIS A 1 205 ? 22.964 -10.376 -16.215 1.00 86.94 205 HIS A N 1
ATOM 1614 C CA . HIS A 1 205 ? 23.409 -11.582 -15.519 1.00 86.94 205 HIS A CA 1
ATOM 1615 C C . HIS A 1 205 ? 24.626 -12.217 -16.212 1.00 86.94 205 HIS A C 1
ATOM 1617 O O . HIS A 1 205 ? 25.642 -12.453 -15.573 1.00 86.94 205 HIS A O 1
ATOM 1623 N N . ARG A 1 206 ? 24.584 -12.336 -17.550 1.00 83.81 206 ARG A N 1
ATOM 1624 C CA . ARG A 1 206 ? 25.693 -12.852 -18.385 1.00 83.81 206 ARG A CA 1
ATOM 1625 C C . ARG A 1 206 ? 26.590 -11.771 -19.007 1.00 83.81 206 ARG A C 1
ATOM 1627 O O . ARG A 1 206 ? 27.362 -12.062 -19.917 1.00 83.81 206 ARG A O 1
ATOM 1634 N N . ALA A 1 207 ? 26.429 -10.504 -18.628 1.00 83.12 207 ALA A N 1
ATOM 1635 C CA . ALA A 1 207 ? 27.231 -9.415 -19.188 1.00 83.12 207 ALA A CA 1
ATOM 1636 C C . ALA A 1 207 ? 28.507 -9.184 -18.364 1.00 83.12 207 ALA A C 1
ATOM 1638 O O . ALA A 1 207 ? 28.553 -9.512 -17.183 1.00 83.12 207 ALA A O 1
ATOM 1639 N N . LYS A 1 208 ? 29.520 -8.548 -18.971 1.00 82.94 208 LYS A N 1
ATOM 1640 C CA . LYS A 1 208 ? 30.726 -8.098 -18.254 1.00 82.94 208 LYS A CA 1
ATOM 1641 C C . LYS A 1 208 ? 30.352 -7.145 -17.109 1.00 82.94 208 LYS A C 1
ATOM 1643 O O . LYS A 1 208 ? 29.495 -6.277 -17.302 1.00 82.94 208 LYS A O 1
ATOM 1648 N N . ALA A 1 209 ? 31.050 -7.254 -15.976 1.00 86.31 209 ALA A N 1
ATOM 1649 C CA . ALA A 1 209 ? 30.813 -6.461 -14.764 1.00 86.31 209 ALA A CA 1
ATOM 1650 C C . ALA A 1 209 ? 30.736 -4.945 -15.034 1.00 86.31 209 ALA A C 1
ATOM 1652 O O . ALA A 1 209 ? 29.810 -4.284 -14.572 1.00 86.31 209 ALA A O 1
ATOM 1653 N N . ALA A 1 210 ? 31.615 -4.415 -15.894 1.00 87.94 210 ALA A N 1
ATOM 1654 C CA . ALA A 1 210 ? 31.625 -2.997 -16.266 1.00 87.94 210 ALA A CA 1
ATOM 1655 C C . ALA A 1 210 ? 30.281 -2.503 -16.844 1.00 87.94 210 ALA A C 1
ATOM 1657 O O . ALA A 1 210 ? 29.807 -1.422 -16.506 1.00 87.94 210 ALA A O 1
ATOM 1658 N N . ARG A 1 211 ? 29.609 -3.323 -17.666 1.00 88.31 211 ARG A N 1
ATOM 1659 C CA . ARG A 1 211 ? 28.312 -2.969 -18.269 1.00 88.31 211 ARG A CA 1
ATOM 1660 C C . ARG A 1 211 ? 27.175 -2.990 -17.246 1.00 88.31 211 ARG A C 1
ATOM 1662 O O . ARG A 1 211 ? 26.196 -2.259 -17.401 1.00 88.31 211 ARG A O 1
ATOM 1669 N N . ARG A 1 212 ? 27.272 -3.857 -16.233 1.00 89.69 212 ARG A N 1
ATOM 1670 C CA . ARG A 1 212 ? 26.337 -3.878 -15.102 1.00 89.69 212 ARG A CA 1
ATOM 1671 C C . ARG A 1 212 ? 26.497 -2.598 -14.285 1.00 89.69 212 ARG A C 1
ATOM 1673 O O . ARG A 1 212 ? 25.509 -1.889 -14.121 1.00 89.69 212 ARG A O 1
ATOM 1680 N N . ALA A 1 213 ? 27.729 -2.267 -13.897 1.00 90.06 213 ALA A N 1
ATOM 1681 C CA . ALA A 1 213 ? 28.054 -1.058 -13.140 1.00 90.06 213 ALA A CA 1
ATOM 1682 C C . ALA A 1 213 ? 27.567 0.219 -13.848 1.00 90.06 213 ALA A C 1
ATOM 1684 O O . ALA A 1 213 ? 26.837 1.011 -13.260 1.00 90.06 213 ALA A O 1
ATOM 1685 N N . GLU A 1 214 ? 27.849 0.367 -15.148 1.00 92.19 214 GLU A N 1
ATOM 1686 C CA . GLU A 1 214 ? 27.371 1.501 -15.954 1.00 92.19 214 GLU A CA 1
ATOM 1687 C C . GLU A 1 214 ? 25.836 1.630 -15.927 1.00 92.19 214 GLU A C 1
ATOM 1689 O O . GLU A 1 214 ? 25.275 2.727 -15.868 1.00 92.19 214 GLU A O 1
ATOM 1694 N N . ARG A 1 215 ? 25.121 0.499 -15.976 1.00 91.94 215 ARG A N 1
ATOM 1695 C CA . ARG A 1 215 ? 23.657 0.494 -15.992 1.00 91.94 215 ARG A CA 1
ATOM 1696 C C . ARG A 1 215 ? 23.060 0.856 -14.635 1.00 91.94 215 ARG A C 1
ATOM 1698 O O . ARG A 1 215 ? 22.044 1.548 -14.626 1.00 91.94 215 ARG A O 1
ATOM 1705 N N . LEU A 1 216 ? 23.666 0.397 -13.542 1.00 92.88 216 LEU A N 1
ATOM 1706 C CA . LEU A 1 216 ? 23.265 0.756 -12.181 1.00 92.88 216 LEU A CA 1
ATOM 1707 C C . LEU A 1 216 ? 23.532 2.242 -11.913 1.00 92.88 216 LEU A C 1
ATOM 1709 O O . LEU A 1 216 ? 22.609 2.953 -11.527 1.00 92.88 216 LEU A O 1
ATOM 1713 N N . ALA A 1 217 ? 24.708 2.754 -12.292 1.00 93.69 217 ALA A N 1
ATOM 1714 C CA . ALA A 1 217 ? 25.036 4.177 -12.179 1.00 93.69 217 ALA A CA 1
ATOM 1715 C C . ALA A 1 217 ? 24.002 5.074 -12.886 1.00 93.69 217 ALA A C 1
ATOM 1717 O O . ALA A 1 217 ? 23.510 6.042 -12.315 1.00 93.69 217 ALA A O 1
ATOM 1718 N N . ARG A 1 218 ? 23.568 4.705 -14.102 1.00 93.94 218 ARG A N 1
ATOM 1719 C CA . ARG A 1 218 ? 22.501 5.434 -14.817 1.00 93.94 218 ARG A CA 1
ATOM 1720 C C . ARG A 1 218 ? 21.157 5.423 -14.087 1.00 93.94 218 ARG A C 1
ATOM 1722 O O . ARG A 1 218 ? 20.398 6.385 -14.205 1.00 93.94 218 ARG A O 1
ATOM 1729 N N . LEU A 1 219 ? 20.819 4.330 -13.400 1.00 93.06 219 LEU A N 1
ATOM 1730 C CA . LEU A 1 219 ? 19.592 4.258 -12.605 1.00 93.06 219 LEU A CA 1
ATOM 1731 C C . LEU A 1 219 ? 19.687 5.157 -11.372 1.00 93.06 219 LEU A C 1
ATOM 1733 O O . LEU A 1 219 ? 18.711 5.854 -11.093 1.00 93.06 219 LEU A O 1
ATOM 1737 N N . ARG A 1 220 ? 20.851 5.203 -10.718 1.00 93.25 220 ARG A N 1
ATOM 1738 C CA . ARG A 1 220 ? 21.130 6.080 -9.575 1.00 93.25 220 ARG A CA 1
ATOM 1739 C C . ARG A 1 220 ? 21.049 7.560 -9.956 1.00 93.25 220 ARG A C 1
ATOM 1741 O O . ARG A 1 220 ? 20.214 8.272 -9.408 1.00 93.25 220 ARG A O 1
ATOM 1748 N N . THR A 1 221 ? 21.719 7.985 -11.032 1.00 92.38 221 THR A N 1
ATOM 1749 C CA . THR A 1 221 ? 21.578 9.355 -11.578 1.00 92.38 221 THR A CA 1
ATOM 1750 C C . THR A 1 221 ? 20.131 9.686 -11.962 1.00 92.38 221 THR A C 1
ATOM 1752 O O . THR A 1 221 ? 19.653 10.807 -11.786 1.00 92.38 221 THR A O 1
ATOM 1755 N N . SER A 1 222 ? 19.385 8.712 -12.499 1.00 90.38 222 SER A N 1
ATOM 1756 C CA . SER A 1 222 ? 17.964 8.912 -12.798 1.00 90.38 222 SER A CA 1
ATOM 1757 C C . SER A 1 222 ? 17.118 9.075 -11.535 1.00 90.38 222 SER A C 1
ATOM 1759 O O . SER A 1 222 ? 16.112 9.777 -11.605 1.00 90.38 222 SER A O 1
ATOM 1761 N N . ALA A 1 223 ? 17.461 8.412 -10.431 1.00 88.94 223 ALA A N 1
ATOM 1762 C CA . ALA A 1 223 ? 16.767 8.548 -9.156 1.00 88.94 223 ALA A CA 1
ATOM 1763 C C . ALA A 1 223 ? 17.034 9.915 -8.519 1.00 88.94 223 ALA A C 1
ATOM 1765 O O . ALA A 1 223 ? 16.082 10.598 -8.145 1.00 88.94 223 ALA A O 1
ATOM 1766 N N . GLU A 1 224 ? 18.293 10.355 -8.527 1.00 87.19 224 GLU A N 1
ATOM 1767 C CA . GLU A 1 224 ? 18.714 11.690 -8.082 1.00 87.19 224 GLU A CA 1
ATOM 1768 C C . GLU A 1 224 ? 17.980 12.792 -8.858 1.00 87.19 224 GLU A C 1
ATOM 1770 O O . GLU A 1 224 ? 17.393 13.695 -8.267 1.00 87.19 224 GLU A O 1
ATOM 1775 N N . LYS A 1 225 ? 17.891 12.668 -10.191 1.00 87.25 225 LYS A N 1
ATOM 1776 C CA . LYS A 1 225 ? 17.136 13.607 -11.041 1.00 87.25 225 LYS A CA 1
ATOM 1777 C C . LYS A 1 225 ? 15.646 13.695 -10.681 1.00 87.25 225 LYS A C 1
ATOM 1779 O O . LYS A 1 225 ? 15.001 14.703 -10.961 1.00 87.25 225 LYS A O 1
ATOM 1784 N N . HIS A 1 226 ? 15.083 12.635 -10.109 1.00 82.31 226 HIS A N 1
ATOM 1785 C CA . HIS A 1 226 ? 13.694 12.589 -9.658 1.00 82.31 226 HIS A CA 1
ATOM 1786 C C . HIS A 1 226 ? 13.533 12.905 -8.164 1.00 82.31 226 HIS A C 1
ATOM 1788 O O . HIS A 1 226 ? 12.437 12.703 -7.642 1.00 82.31 226 HIS A O 1
ATOM 1794 N N . ALA A 1 227 ? 14.585 13.412 -7.509 1.00 85.00 227 ALA A N 1
ATOM 1795 C CA . ALA A 1 227 ? 14.604 13.768 -6.092 1.00 85.00 227 ALA A CA 1
ATOM 1796 C C . ALA A 1 227 ? 14.152 12.616 -5.175 1.00 85.00 227 ALA A C 1
ATOM 1798 O O . ALA A 1 227 ? 13.430 12.823 -4.203 1.00 85.00 227 ALA A O 1
ATOM 1799 N N . ILE A 1 228 ? 14.543 11.382 -5.510 1.00 84.25 228 ILE A N 1
ATOM 1800 C CA . ILE A 1 228 ? 14.407 10.252 -4.589 1.00 84.25 228 ILE A CA 1
ATOM 1801 C C . ILE A 1 228 ? 15.528 10.389 -3.557 1.00 84.25 228 ILE A C 1
ATOM 1803 O O . ILE A 1 228 ? 16.691 10.483 -3.946 1.00 84.25 228 ILE A O 1
ATOM 1807 N N . GLU A 1 229 ? 15.192 10.418 -2.267 1.00 87.75 229 GLU A N 1
ATOM 1808 C CA . GLU A 1 229 ? 16.196 10.523 -1.200 1.00 87.75 229 GLU A CA 1
ATOM 1809 C C . GLU A 1 229 ? 17.195 9.359 -1.271 1.00 87.75 229 GLU A C 1
ATOM 1811 O O . GLU A 1 229 ? 16.817 8.217 -1.556 1.00 87.75 229 GLU A O 1
ATOM 1816 N N . SER A 1 230 ? 18.471 9.645 -1.001 1.00 88.75 230 SER A N 1
ATOM 1817 C CA . SER A 1 230 ? 19.572 8.682 -1.133 1.00 88.75 230 SER A CA 1
ATOM 1818 C C . SER A 1 230 ? 19.346 7.415 -0.310 1.00 88.75 230 SER A C 1
ATOM 1820 O O . SER A 1 230 ? 19.526 6.320 -0.834 1.00 88.75 230 SER A O 1
ATOM 1822 N N . ALA A 1 231 ? 18.846 7.552 0.921 1.00 87.56 231 ALA A N 1
ATOM 1823 C CA . ALA A 1 231 ? 18.537 6.423 1.798 1.00 87.56 231 ALA A CA 1
ATOM 1824 C C . ALA A 1 231 ? 17.528 5.441 1.168 1.00 87.56 231 ALA A C 1
ATOM 1826 O O . ALA A 1 231 ? 17.662 4.225 1.301 1.00 87.56 231 ALA A O 1
ATOM 1827 N N . PHE A 1 232 ? 16.536 5.942 0.421 1.00 86.81 232 PHE A N 1
ATOM 1828 C CA . PHE A 1 232 ? 15.577 5.084 -0.280 1.00 86.81 232 PHE A CA 1
ATOM 1829 C C . PHE A 1 232 ? 16.182 4.414 -1.509 1.00 86.81 232 PHE A C 1
ATOM 1831 O O . PHE A 1 232 ? 15.827 3.276 -1.815 1.00 86.81 232 PHE A O 1
ATOM 1838 N N . VAL A 1 233 ? 17.080 5.100 -2.219 1.00 89.44 233 VAL A N 1
ATOM 1839 C CA . VAL A 1 233 ? 17.814 4.503 -3.342 1.00 89.44 233 VAL A CA 1
ATOM 1840 C C . VAL A 1 233 ? 18.687 3.356 -2.842 1.00 89.44 233 VAL A C 1
ATOM 1842 O O . VAL A 1 233 ? 18.600 2.260 -3.383 1.00 89.44 233 VAL A O 1
ATOM 1845 N N . GLU A 1 234 ? 19.441 3.575 -1.767 1.00 91.38 234 GLU A N 1
ATOM 1846 C CA . GLU A 1 234 ? 20.316 2.568 -1.159 1.00 91.38 234 GLU A CA 1
ATOM 1847 C C . GLU A 1 234 ? 19.526 1.367 -0.638 1.00 91.38 234 GLU A C 1
ATOM 1849 O O . GLU A 1 234 ? 19.865 0.227 -0.943 1.00 91.38 234 GLU A O 1
ATOM 1854 N N . CYS A 1 235 ? 18.410 1.609 0.057 1.00 90.31 235 CYS A N 1
ATOM 1855 C CA . CYS A 1 235 ? 17.498 0.548 0.480 1.00 90.31 235 CYS A CA 1
ATOM 1856 C C . CYS A 1 235 ? 16.959 -0.255 -0.720 1.00 90.31 235 CYS A C 1
ATOM 1858 O O . CYS A 1 235 ? 16.981 -1.486 -0.714 1.00 90.31 235 CYS A O 1
ATOM 1860 N N . ALA A 1 236 ? 16.513 0.423 -1.782 1.00 91.00 236 ALA A N 1
ATOM 1861 C CA . ALA A 1 236 ? 16.002 -0.228 -2.986 1.00 91.00 236 ALA A CA 1
ATOM 1862 C C . ALA A 1 236 ? 17.064 -1.062 -3.722 1.00 91.00 236 ALA A C 1
ATOM 1864 O O . ALA A 1 236 ? 16.730 -2.128 -4.253 1.00 91.00 236 ALA A O 1
ATOM 1865 N N . GLU A 1 237 ? 18.301 -0.562 -3.787 1.00 94.38 237 GLU A N 1
ATOM 1866 C CA . GLU A 1 237 ? 19.457 -1.245 -4.373 1.00 94.38 237 GLU A CA 1
ATOM 1867 C C . GLU A 1 237 ? 19.820 -2.485 -3.549 1.00 94.38 237 GLU A C 1
ATOM 1869 O O . GLU A 1 237 ? 19.844 -3.578 -4.112 1.00 94.38 237 GLU A O 1
ATOM 1874 N N . ALA A 1 238 ? 19.955 -2.353 -2.226 1.00 93.69 238 ALA A N 1
ATOM 1875 C CA . ALA A 1 238 ? 20.276 -3.459 -1.323 1.00 93.69 238 ALA A CA 1
ATOM 1876 C C . ALA A 1 238 ? 19.249 -4.600 -1.401 1.00 93.69 238 ALA A C 1
ATOM 1878 O O . ALA A 1 238 ? 19.620 -5.765 -1.528 1.00 93.69 238 ALA A O 1
ATOM 1879 N N . ILE A 1 239 ? 17.952 -4.273 -1.408 1.00 93.31 239 ILE A N 1
ATOM 1880 C CA . ILE A 1 239 ? 16.876 -5.264 -1.557 1.00 93.31 239 ILE A CA 1
ATOM 1881 C C . ILE A 1 239 ? 16.978 -5.997 -2.902 1.00 93.31 239 ILE A C 1
ATOM 1883 O O . ILE A 1 239 ? 16.818 -7.216 -2.967 1.00 93.31 239 ILE A O 1
ATOM 1887 N N . ALA A 1 240 ? 17.231 -5.263 -3.992 1.00 94.75 240 ALA A N 1
ATOM 1888 C CA . ALA A 1 240 ? 17.325 -5.858 -5.321 1.00 94.75 240 ALA A CA 1
ATOM 1889 C C . ALA A 1 240 ? 18.572 -6.724 -5.497 1.00 94.75 240 ALA A C 1
ATOM 1891 O O . ALA A 1 240 ? 18.497 -7.746 -6.178 1.00 94.75 240 ALA A O 1
ATOM 1892 N N . GLU A 1 241 ? 19.696 -6.313 -4.915 1.00 93.81 241 GLU A N 1
ATOM 1893 C CA . GLU A 1 241 ? 20.944 -7.069 -4.924 1.00 93.81 241 GLU A CA 1
ATOM 1894 C C . GLU A 1 241 ? 20.831 -8.335 -4.084 1.00 93.81 241 GLU A C 1
ATOM 1896 O O . GLU A 1 241 ? 21.144 -9.404 -4.599 1.00 93.81 241 GLU A O 1
ATOM 1901 N N . PHE A 1 242 ? 20.296 -8.241 -2.863 1.00 93.94 242 PHE A N 1
ATOM 1902 C CA . PHE A 1 242 ? 20.029 -9.399 -2.011 1.00 93.94 242 PHE A CA 1
ATOM 1903 C C . PHE A 1 242 ? 19.146 -10.426 -2.727 1.00 93.94 242 PHE A C 1
ATOM 1905 O O . PHE A 1 242 ? 19.567 -11.559 -2.941 1.00 93.94 242 PHE A O 1
ATOM 1912 N N . ALA A 1 243 ? 17.970 -10.007 -3.208 1.00 92.75 243 ALA A N 1
ATOM 1913 C CA . ALA A 1 243 ? 17.047 -10.899 -3.909 1.00 92.75 243 ALA A CA 1
ATOM 1914 C C . ALA A 1 243 ? 17.679 -11.531 -5.160 1.00 92.75 243 ALA A C 1
ATOM 1916 O O . ALA A 1 243 ? 17.422 -12.684 -5.484 1.00 92.75 243 ALA A O 1
ATOM 1917 N N . TYR A 1 244 ? 18.492 -10.772 -5.897 1.00 93.12 244 TYR A N 1
ATOM 1918 C CA . TYR A 1 244 ? 19.172 -11.286 -7.080 1.00 93.12 244 TYR A CA 1
ATOM 1919 C C . TYR A 1 244 ? 20.268 -12.303 -6.731 1.00 93.12 244 TYR A C 1
ATOM 1921 O O . TYR A 1 244 ? 20.425 -13.276 -7.470 1.00 93.12 244 TYR A O 1
ATOM 1929 N N . SER A 1 245 ? 21.019 -12.086 -5.649 1.00 91.56 245 SER A N 1
ATOM 1930 C CA . SER A 1 245 ? 22.045 -13.018 -5.174 1.00 91.56 245 SER A CA 1
ATOM 1931 C C . SER A 1 245 ? 21.425 -14.336 -4.717 1.00 91.56 245 SER A C 1
ATOM 1933 O O . SER A 1 245 ? 21.835 -15.374 -5.224 1.00 91.56 245 SER A O 1
ATOM 1935 N N . GLU A 1 246 ? 20.362 -14.290 -3.910 1.00 90.94 246 GLU A N 1
ATOM 1936 C CA . GLU A 1 246 ? 19.592 -15.476 -3.490 1.00 90.94 246 GLU A CA 1
ATOM 1937 C C . GLU A 1 246 ? 19.135 -16.307 -4.702 1.00 90.94 246 GLU A C 1
ATOM 1939 O O . GLU A 1 246 ? 19.381 -17.508 -4.793 1.00 90.94 246 GLU A O 1
ATOM 1944 N N . MET A 1 247 ? 18.558 -15.649 -5.714 1.00 90.00 247 MET A N 1
ATOM 1945 C CA . MET A 1 247 ? 18.128 -16.323 -6.947 1.00 90.00 247 MET A CA 1
ATOM 1946 C C . MET A 1 247 ? 19.290 -16.924 -7.751 1.00 90.00 247 MET A C 1
ATOM 1948 O O . MET A 1 247 ? 19.090 -17.878 -8.506 1.00 90.00 247 MET A O 1
ATOM 1952 N N . CYS A 1 248 ? 20.492 -16.339 -7.673 1.00 89.06 248 CYS A N 1
ATOM 1953 C CA . CYS A 1 248 ? 21.681 -16.918 -8.302 1.00 89.06 248 CYS A CA 1
ATOM 1954 C C . CYS A 1 248 ? 22.147 -18.163 -7.545 1.00 89.06 248 CYS A C 1
ATOM 1956 O O . CYS A 1 248 ? 22.484 -19.155 -8.185 1.00 89.06 248 CYS A O 1
ATOM 1958 N N . GLU A 1 249 ? 22.172 -18.106 -6.214 1.00 88.19 249 GLU A N 1
ATOM 1959 C CA . GLU A 1 249 ? 22.608 -19.210 -5.352 1.00 88.19 249 GLU A CA 1
ATOM 1960 C C . GLU A 1 249 ? 21.698 -20.435 -5.490 1.00 88.19 249 GLU A C 1
ATOM 1962 O O . GLU A 1 249 ? 22.181 -21.565 -5.505 1.00 88.19 249 GLU A O 1
ATOM 1967 N N . HIS A 1 250 ? 20.400 -20.215 -5.703 1.00 86.06 250 HIS A N 1
ATOM 1968 C CA . HIS A 1 250 ? 19.417 -21.275 -5.932 1.00 86.06 250 HIS A CA 1
ATOM 1969 C C . HIS A 1 250 ? 19.252 -21.702 -7.408 1.00 86.06 250 HIS A C 1
ATOM 1971 O O . HIS A 1 250 ? 18.341 -22.466 -7.722 1.00 86.06 250 HIS A O 1
ATOM 1977 N N . ASP A 1 251 ? 20.113 -21.231 -8.322 1.00 86.50 251 ASP A N 1
ATOM 1978 C CA . ASP A 1 251 ? 20.056 -21.494 -9.779 1.00 86.50 251 ASP A CA 1
ATOM 1979 C C . ASP A 1 251 ? 18.683 -21.199 -10.425 1.00 86.50 251 ASP A C 1
ATOM 1981 O O . ASP A 1 251 ? 18.252 -21.790 -11.418 1.00 86.50 251 ASP A O 1
ATOM 1985 N N . GLU A 1 252 ? 17.960 -20.225 -9.877 1.00 84.88 252 GLU A N 1
ATOM 1986 C CA . GLU A 1 252 ? 16.652 -19.832 -10.394 1.00 84.88 252 GLU A CA 1
ATOM 1987 C C . GLU A 1 252 ? 16.807 -18.939 -11.636 1.00 84.88 252 GLU A C 1
ATOM 1989 O O . GLU A 1 252 ? 15.930 -18.889 -12.514 1.00 84.88 252 GLU A O 1
ATOM 1994 N N . ILE A 1 253 ? 17.946 -18.239 -11.758 1.00 82.56 253 ILE A N 1
ATOM 1995 C CA . ILE A 1 253 ? 18.242 -17.359 -12.895 1.00 82.56 253 ILE A CA 1
ATOM 1996 C C . ILE A 1 253 ? 18.561 -18.172 -14.151 1.00 82.56 253 ILE A C 1
ATOM 1998 O O . ILE A 1 253 ? 19.702 -18.421 -14.525 1.00 82.56 253 ILE A O 1
ATOM 2002 N N . GLY A 1 254 ? 17.508 -18.480 -14.900 1.00 81.38 254 GLY A N 1
ATOM 2003 C CA . GLY A 1 254 ? 17.603 -19.245 -16.143 1.00 81.38 254 GLY A CA 1
ATOM 2004 C C . GLY A 1 254 ? 16.647 -20.423 -16.184 1.00 81.38 254 GLY A C 1
ATOM 2005 O O . GLY A 1 254 ? 16.429 -20.968 -17.271 1.00 81.38 254 GLY A O 1
ATOM 2006 N N . TRP A 1 255 ? 16.025 -20.746 -15.047 1.00 87.88 255 TRP A N 1
ATOM 2007 C CA . TRP A 1 255 ? 14.960 -21.726 -14.967 1.00 87.88 255 TRP A CA 1
ATOM 2008 C C . TRP A 1 255 ? 13.840 -21.414 -15.970 1.00 87.88 255 TRP A C 1
ATOM 2010 O O . TRP A 1 255 ? 13.422 -20.266 -16.177 1.00 87.88 255 TRP A O 1
ATOM 2020 N N . MET A 1 256 ? 13.366 -22.462 -16.643 1.00 90.12 256 MET A N 1
ATOM 2021 C CA . MET A 1 256 ? 12.307 -22.381 -17.641 1.00 90.12 256 MET A CA 1
ATOM 2022 C C . MET A 1 256 ? 11.237 -23.427 -17.334 1.00 90.12 256 MET A C 1
ATOM 2024 O O . MET A 1 256 ? 11.525 -24.620 -17.490 1.00 90.12 256 MET A O 1
ATOM 2028 N N . PRO A 1 257 ? 9.994 -23.013 -17.027 1.00 87.06 257 PRO A N 1
ATOM 2029 C CA . PRO A 1 257 ? 8.923 -23.955 -16.729 1.00 87.06 257 PRO A CA 1
ATOM 2030 C C . PRO A 1 257 ? 8.664 -24.893 -17.915 1.00 87.06 257 PRO A C 1
ATOM 2032 O O . PRO A 1 257 ? 8.961 -24.519 -19.064 1.00 87.06 257 PRO A O 1
ATOM 2035 N N . PRO A 1 258 ? 8.093 -26.088 -17.684 1.00 92.88 258 PRO A N 1
ATOM 2036 C CA . PRO A 1 258 ? 7.548 -26.937 -18.738 1.00 92.88 258 PRO A CA 1
ATOM 2037 C C . PRO A 1 258 ? 6.606 -26.161 -19.667 1.00 92.88 258 PRO A C 1
ATOM 2039 O O . PRO A 1 258 ? 5.996 -25.164 -19.282 1.00 92.88 258 PRO A O 1
ATOM 2042 N N . GLU A 1 259 ? 6.471 -26.605 -20.917 1.00 91.94 259 GLU A N 1
ATOM 2043 C CA . GLU A 1 259 ? 5.693 -25.871 -21.922 1.00 91.94 259 GLU A CA 1
ATOM 2044 C C . GLU A 1 259 ? 4.231 -25.647 -21.510 1.00 91.94 259 GLU A C 1
ATOM 2046 O O . GLU A 1 259 ? 3.722 -24.536 -21.669 1.00 91.94 259 GLU A O 1
ATOM 2051 N N . ALA A 1 260 ? 3.571 -26.675 -20.972 1.00 89.88 260 ALA A N 1
ATOM 2052 C CA . ALA A 1 260 ? 2.177 -26.591 -20.541 1.00 89.88 260 ALA A CA 1
ATOM 2053 C C . ALA A 1 260 ? 1.982 -25.498 -19.476 1.00 89.88 260 ALA A C 1
ATOM 2055 O O . ALA A 1 260 ? 1.114 -24.633 -19.615 1.00 89.88 260 ALA A O 1
ATOM 2056 N N . GLU A 1 261 ? 2.857 -25.467 -18.470 1.00 84.25 261 GLU A N 1
ATOM 2057 C CA . GLU A 1 261 ? 2.854 -24.442 -17.426 1.00 84.25 261 GLU A CA 1
ATOM 2058 C C . GLU A 1 261 ? 3.174 -23.056 -18.004 1.00 84.25 261 GLU A C 1
ATOM 2060 O O . GLU A 1 261 ? 2.490 -22.072 -17.717 1.00 84.25 261 GLU A O 1
ATOM 2065 N N . ALA A 1 262 ? 4.159 -22.966 -18.902 1.00 88.19 262 ALA A N 1
ATOM 2066 C CA . ALA A 1 262 ? 4.506 -21.713 -19.556 1.00 88.19 262 ALA A CA 1
ATOM 2067 C C . ALA A 1 262 ? 3.331 -21.136 -20.363 1.00 88.19 262 ALA A C 1
ATOM 2069 O O . ALA A 1 262 ? 3.096 -19.924 -20.337 1.00 88.19 262 ALA A O 1
ATOM 2070 N N . ARG A 1 263 ? 2.569 -21.988 -21.061 1.00 87.69 263 ARG A N 1
ATOM 2071 C CA . ARG A 1 263 ? 1.344 -21.596 -21.772 1.00 87.69 263 ARG A CA 1
ATOM 2072 C C . ARG A 1 263 ? 0.266 -21.130 -20.790 1.00 87.69 263 ARG A C 1
ATOM 2074 O O . ARG A 1 263 ? -0.324 -20.081 -21.040 1.00 87.69 263 ARG A O 1
ATOM 2081 N N . ALA A 1 264 ? 0.073 -21.819 -19.663 1.00 80.88 264 ALA A N 1
ATOM 2082 C CA . ALA A 1 264 ? -0.879 -21.419 -18.624 1.00 80.88 264 ALA A CA 1
ATOM 2083 C C . ALA A 1 264 ? -0.548 -20.035 -18.033 1.00 80.88 264 ALA A C 1
ATOM 2085 O O . ALA A 1 264 ? -1.392 -19.137 -18.033 1.00 80.88 264 ALA A O 1
ATOM 2086 N N . VAL A 1 265 ? 0.710 -19.800 -17.640 1.00 79.38 265 VAL A N 1
ATOM 2087 C CA . VAL A 1 265 ? 1.178 -18.491 -17.142 1.00 79.38 265 VAL A CA 1
ATOM 2088 C C . VAL A 1 265 ? 0.979 -17.394 -18.191 1.00 79.38 265 VAL A C 1
ATOM 2090 O O . VAL A 1 265 ? 0.591 -16.266 -17.873 1.00 79.38 265 VAL A O 1
ATOM 2093 N N . MET A 1 266 ? 1.236 -17.703 -19.462 1.00 86.12 266 MET A N 1
ATOM 2094 C CA . MET A 1 266 ? 1.121 -16.733 -20.548 1.00 86.12 266 MET A CA 1
ATOM 2095 C C . MET A 1 266 ? -0.322 -16.503 -21.026 1.00 86.12 266 MET A C 1
ATOM 2097 O O . MET A 1 266 ? -0.575 -15.450 -21.619 1.00 86.12 266 MET A O 1
ATOM 2101 N N . ALA A 1 267 ? -1.260 -17.406 -20.733 1.00 84.06 267 ALA A N 1
ATOM 2102 C CA . ALA A 1 267 ? -2.691 -17.210 -20.969 1.00 84.06 267 ALA A CA 1
ATOM 2103 C C . ALA A 1 267 ? -3.282 -16.144 -20.031 1.00 84.06 267 ALA A C 1
ATOM 2105 O O . ALA A 1 267 ? -4.144 -15.358 -20.430 1.00 84.06 267 ALA A O 1
ATOM 2106 N N . VAL A 1 268 ? -2.754 -16.041 -18.808 1.00 78.75 268 VAL A N 1
ATOM 2107 C CA . VAL A 1 268 ? -3.101 -14.972 -17.864 1.00 78.75 268 VAL A CA 1
ATOM 2108 C C . VAL A 1 268 ? -2.639 -13.620 -18.424 1.00 78.75 268 VAL A C 1
ATOM 2110 O O . VAL A 1 268 ? -1.531 -13.496 -18.954 1.00 78.75 268 VAL A O 1
ATOM 2113 N N . LYS A 1 269 ? -3.465 -12.569 -18.329 1.00 76.25 269 LYS A N 1
ATOM 2114 C CA . LYS A 1 269 ? -3.072 -11.213 -18.771 1.00 76.25 269 LYS A CA 1
ATOM 2115 C C . LYS A 1 269 ? -1.901 -10.704 -17.914 1.00 76.25 269 LYS A C 1
ATOM 2117 O O . LYS A 1 269 ? -1.921 -10.938 -16.713 1.00 76.25 269 LYS A O 1
ATOM 2122 N N . PRO A 1 270 ? -0.931 -9.942 -18.465 1.00 73.50 270 PRO A N 1
ATOM 2123 C CA . PRO A 1 270 ? 0.249 -9.484 -17.719 1.00 73.50 270 PRO A CA 1
ATOM 2124 C C . PRO A 1 270 ? -0.051 -8.852 -16.352 1.00 73.50 270 PRO A C 1
ATOM 2126 O O . PRO A 1 270 ? 0.614 -9.191 -15.385 1.00 73.50 270 PRO A O 1
ATOM 2129 N N . LYS A 1 271 ? -1.106 -8.028 -16.258 1.00 69.81 271 LYS A N 1
ATOM 2130 C CA . LYS A 1 271 ? -1.552 -7.375 -15.011 1.00 69.81 271 LYS A CA 1
ATOM 2131 C C . LYS A 1 271 ? -2.029 -8.326 -13.899 1.00 69.81 271 LYS A C 1
ATOM 2133 O O . LYS A 1 271 ? -2.280 -7.877 -12.796 1.00 69.81 271 LYS A O 1
ATOM 2138 N N . HIS A 1 272 ? -2.220 -9.608 -14.208 1.00 72.88 272 HIS A N 1
ATOM 2139 C CA . HIS A 1 272 ? -2.644 -10.649 -13.267 1.00 72.88 272 HIS A CA 1
ATOM 2140 C C . HIS A 1 272 ? -1.572 -11.736 -13.080 1.00 72.88 272 HIS A C 1
ATOM 2142 O O . HIS A 1 272 ? -1.809 -12.714 -12.382 1.00 72.88 272 HIS A O 1
ATOM 2148 N N . ARG A 1 273 ? -0.409 -11.620 -13.740 1.00 70.94 273 ARG A N 1
ATOM 2149 C CA . ARG A 1 273 ? 0.685 -12.605 -13.610 1.00 70.94 273 ARG A CA 1
ATOM 2150 C C . ARG A 1 273 ? 1.526 -12.393 -12.362 1.00 70.94 273 ARG A C 1
ATOM 2152 O O . ARG A 1 273 ? 2.262 -13.292 -11.972 1.00 70.94 273 ARG A O 1
ATOM 2159 N N . VAL A 1 274 ? 1.446 -11.204 -11.787 1.00 67.12 274 VAL A N 1
ATOM 2160 C CA . VAL A 1 274 ? 2.128 -10.816 -10.561 1.00 67.12 274 VAL A CA 1
ATOM 2161 C C . VAL A 1 274 ? 1.047 -10.312 -9.626 1.00 67.12 274 VAL A C 1
ATOM 2163 O O . VAL A 1 274 ? 0.112 -9.648 -10.081 1.00 67.12 274 VAL A O 1
ATOM 2166 N N . VAL A 1 275 ? 1.155 -10.669 -8.348 1.00 65.50 275 VAL A N 1
ATOM 2167 C CA . VAL A 1 275 ? 0.350 -10.028 -7.311 1.00 65.50 275 VAL A CA 1
ATOM 2168 C C . VAL A 1 275 ? 0.667 -8.544 -7.404 1.00 65.50 275 VAL A C 1
ATOM 2170 O O . VAL A 1 275 ? 1.831 -8.154 -7.356 1.00 65.50 275 VAL A O 1
ATOM 2173 N N . THR A 1 276 ? -0.347 -7.728 -7.667 1.00 64.44 276 THR A N 1
ATOM 2174 C CA . THR A 1 276 ? -0.117 -6.288 -7.810 1.00 64.44 276 THR A CA 1
ATOM 2175 C C . THR A 1 276 ? 0.450 -5.742 -6.506 1.00 64.44 276 THR A C 1
ATOM 2177 O O . THR A 1 276 ? 0.120 -6.243 -5.429 1.00 64.44 276 THR A O 1
ATOM 2180 N N . ASP A 1 277 ? 1.254 -4.685 -6.590 1.00 66.00 277 ASP A N 1
ATOM 2181 C CA . ASP A 1 277 ? 1.722 -3.970 -5.399 1.00 66.00 277 ASP A CA 1
ATOM 2182 C C . ASP A 1 277 ? 0.594 -3.629 -4.452 1.00 66.00 277 ASP A C 1
ATOM 2184 O O . ASP A 1 277 ? 0.716 -3.767 -3.242 1.00 66.00 277 ASP A O 1
ATOM 2188 N N . PHE A 1 278 ? -0.531 -3.231 -5.031 1.00 64.50 278 PHE A N 1
ATOM 2189 C CA . PHE A 1 278 ? -1.741 -2.954 -4.297 1.00 64.50 278 PHE A CA 1
ATOM 2190 C C . PHE A 1 278 ? -2.223 -4.159 -3.481 1.00 64.50 278 PHE A C 1
ATOM 2192 O O . PHE A 1 278 ? -2.523 -4.006 -2.305 1.00 64.50 278 PHE A O 1
ATOM 2199 N N . GLN A 1 279 ? -2.273 -5.357 -4.068 1.00 71.62 279 GLN A N 1
ATOM 2200 C CA . GLN A 1 279 ? -2.713 -6.570 -3.371 1.00 71.62 279 GLN A CA 1
ATOM 2201 C C . GLN A 1 279 ? -1.758 -6.971 -2.243 1.00 71.62 279 GLN A C 1
ATOM 2203 O O . GLN A 1 279 ? -2.230 -7.360 -1.178 1.00 71.62 279 GLN A O 1
ATOM 2208 N N . MET A 1 280 ? -0.443 -6.846 -2.452 1.00 69.88 280 MET A N 1
ATOM 2209 C CA . MET A 1 280 ? 0.541 -7.109 -1.398 1.00 69.88 280 MET A CA 1
ATOM 2210 C C . MET A 1 280 ? 0.429 -6.083 -0.270 1.00 69.88 280 MET A C 1
ATOM 2212 O O . MET A 1 280 ? 0.220 -6.463 0.877 1.00 69.88 280 MET A O 1
ATOM 2216 N N . CYS A 1 281 ? 0.431 -4.790 -0.603 1.00 68.88 281 CYS A N 1
ATOM 2217 C CA . CYS A 1 281 ? 0.237 -3.717 0.368 1.00 68.88 281 CYS A CA 1
ATOM 2218 C C . CYS A 1 281 ? -1.099 -3.839 1.119 1.00 68.88 281 CYS A C 1
ATOM 2220 O O . CYS A 1 281 ? -1.179 -3.473 2.289 1.00 68.88 281 CYS A O 1
ATOM 2222 N N . LEU A 1 282 ? -2.160 -4.320 0.464 1.00 72.25 282 LEU A N 1
ATOM 2223 C CA . LEU A 1 282 ? -3.466 -4.528 1.087 1.00 72.25 282 LEU A CA 1
ATOM 2224 C C . LEU A 1 282 ? -3.447 -5.711 2.061 1.00 72.25 282 LEU A C 1
ATOM 2226 O O . LEU A 1 282 ? -4.014 -5.590 3.144 1.00 72.25 282 LEU A O 1
ATOM 2230 N N . ALA A 1 283 ? -2.804 -6.823 1.697 1.00 75.75 283 ALA A N 1
ATOM 2231 C CA . ALA A 1 283 ? -2.641 -7.975 2.582 1.00 75.75 283 ALA A CA 1
ATOM 2232 C C . ALA A 1 283 ? -1.811 -7.606 3.822 1.00 75.75 283 ALA A C 1
ATOM 2234 O O . ALA A 1 283 ? -2.226 -7.881 4.945 1.00 75.75 283 ALA A O 1
ATOM 2235 N N . GLU A 1 284 ? -0.703 -6.892 3.629 1.00 74.50 284 GLU A N 1
ATOM 2236 C CA . GLU A 1 284 ? 0.126 -6.376 4.721 1.00 74.50 284 GLU A CA 1
ATOM 2237 C C . GLU A 1 284 ? -0.634 -5.386 5.604 1.00 74.50 284 GLU A C 1
ATOM 2239 O O . GLU A 1 284 ? -0.581 -5.473 6.828 1.00 74.50 284 GLU A O 1
ATOM 2244 N N . TRP A 1 285 ? -1.379 -4.450 5.005 1.00 75.88 285 TRP A N 1
ATOM 2245 C CA . TRP A 1 285 ? -2.208 -3.518 5.766 1.00 75.88 285 TRP A CA 1
ATOM 2246 C C . TRP A 1 285 ? -3.271 -4.260 6.582 1.00 75.88 285 TRP A C 1
ATOM 2248 O O . TRP A 1 285 ? -3.475 -3.932 7.748 1.00 75.88 285 TRP A O 1
ATOM 2258 N N . ALA A 1 286 ? -3.909 -5.285 6.010 1.00 77.88 286 ALA A N 1
ATOM 2259 C CA . ALA A 1 286 ? -4.868 -6.118 6.727 1.00 77.88 286 ALA A CA 1
ATOM 2260 C C . ALA A 1 286 ? -4.214 -6.847 7.911 1.00 77.88 286 ALA A C 1
ATOM 2262 O O . ALA A 1 286 ? -4.805 -6.914 8.987 1.00 77.88 286 ALA A O 1
ATOM 2263 N N . GLU A 1 287 ? -2.982 -7.331 7.753 1.00 78.81 287 GLU A N 1
ATOM 2264 C CA . GLU A 1 287 ? -2.224 -7.957 8.836 1.00 78.81 287 GLU A CA 1
ATOM 2265 C C . GLU A 1 287 ? -1.859 -6.954 9.944 1.00 78.81 287 GLU A C 1
ATOM 2267 O O . GLU A 1 287 ? -2.031 -7.249 11.128 1.00 78.81 287 GLU A O 1
ATOM 2272 N N . VAL A 1 288 ? -1.417 -5.744 9.582 1.00 76.38 288 VAL A N 1
ATOM 2273 C CA . VAL A 1 288 ? -1.128 -4.664 10.541 1.00 76.38 288 VAL A CA 1
ATOM 2274 C C . VAL A 1 288 ? -2.391 -4.268 11.306 1.00 76.38 288 VAL A C 1
ATOM 2276 O O . VAL A 1 288 ? -2.354 -4.161 12.530 1.00 76.38 288 VAL A O 1
ATOM 2279 N N . VAL A 1 289 ? -3.524 -4.111 10.616 1.00 76.81 289 VAL A N 1
ATOM 2280 C CA . VAL A 1 289 ? -4.829 -3.850 11.244 1.00 76.81 289 VAL A CA 1
ATOM 2281 C C . VAL A 1 289 ? -5.239 -5.006 12.152 1.00 76.81 289 VAL A C 1
ATOM 2283 O O . VAL A 1 289 ? -5.724 -4.768 13.254 1.00 76.81 289 VAL A O 1
ATOM 2286 N N . SER A 1 290 ? -5.018 -6.254 11.736 1.00 80.75 290 SER A N 1
ATOM 2287 C CA . SER A 1 290 ? -5.317 -7.431 12.554 1.00 80.75 290 SER A CA 1
ATOM 2288 C C . SER A 1 290 ? -4.485 -7.451 13.837 1.00 80.75 290 SER A C 1
ATOM 2290 O O . SER A 1 290 ? -5.039 -7.648 14.917 1.00 80.75 290 SER A O 1
ATOM 2292 N N . ARG A 1 291 ? -3.173 -7.195 13.750 1.00 79.81 291 ARG A N 1
ATOM 2293 C CA . ARG A 1 291 ? -2.284 -7.094 14.920 1.00 79.81 291 ARG A CA 1
ATOM 2294 C C . ARG A 1 291 ? -2.673 -5.939 15.835 1.00 79.81 291 ARG A C 1
ATOM 2296 O O . ARG A 1 291 ? -2.730 -6.119 17.048 1.00 79.81 291 ARG A O 1
ATOM 2303 N N . TYR A 1 292 ? -2.986 -4.782 15.257 1.00 82.69 292 TYR A N 1
ATOM 2304 C CA . TYR A 1 292 ? -3.487 -3.624 15.991 1.00 82.69 292 TYR A CA 1
ATOM 2305 C C . TYR A 1 292 ? -4.779 -3.955 16.742 1.00 82.69 292 TYR A C 1
ATOM 2307 O O . TYR A 1 292 ? -4.859 -3.736 17.946 1.00 82.69 292 TYR A O 1
ATOM 2315 N N . ASN A 1 293 ? -5.758 -4.557 16.066 1.00 82.00 293 ASN A N 1
ATOM 2316 C CA . ASN A 1 293 ? -7.022 -4.959 16.676 1.00 82.00 293 ASN A CA 1
ATOM 2317 C C . ASN A 1 293 ? -6.815 -6.012 17.770 1.00 82.00 293 ASN A C 1
ATOM 2319 O O . ASN A 1 293 ? -7.434 -5.906 18.822 1.00 82.00 293 ASN A O 1
ATOM 2323 N N . ALA A 1 294 ? -5.930 -6.992 17.571 1.00 85.19 294 ALA A N 1
ATOM 2324 C CA . ALA A 1 294 ? -5.602 -7.979 18.597 1.00 85.19 294 ALA A CA 1
ATOM 2325 C C . ALA A 1 294 ? -4.986 -7.321 19.845 1.00 85.19 294 ALA A C 1
ATOM 2327 O O . ALA A 1 294 ? -5.421 -7.591 20.964 1.00 85.19 294 ALA A O 1
ATOM 2328 N N . ALA A 1 295 ? -4.031 -6.405 19.659 1.00 82.25 295 ALA A N 1
ATOM 2329 C CA . ALA A 1 295 ? -3.438 -5.638 20.753 1.00 82.25 295 ALA A CA 1
ATOM 2330 C C . ALA A 1 295 ? -4.480 -4.755 21.461 1.00 82.25 295 ALA A C 1
ATOM 2332 O O . ALA A 1 295 ? -4.528 -4.717 22.690 1.00 82.25 295 ALA A O 1
ATOM 2333 N N . LEU A 1 296 ? -5.359 -4.099 20.698 1.00 81.69 296 LEU A N 1
ATOM 2334 C CA . LEU A 1 296 ? -6.470 -3.332 21.249 1.00 81.69 296 LEU A CA 1
ATOM 2335 C C . LEU A 1 296 ? -7.418 -4.205 22.064 1.00 81.69 296 LEU A C 1
ATOM 2337 O O . LEU A 1 296 ? -7.801 -3.783 23.144 1.00 81.69 296 LEU A O 1
ATOM 2341 N N . MET A 1 297 ? -7.773 -5.406 21.602 1.00 84.25 297 MET A N 1
ATOM 2342 C CA . MET A 1 297 ? -8.669 -6.301 22.343 1.00 84.25 297 MET A CA 1
ATOM 2343 C C . MET A 1 297 ? -8.104 -6.654 23.723 1.00 84.25 297 MET A C 1
ATOM 2345 O O . MET A 1 297 ? -8.824 -6.546 24.712 1.00 84.25 297 MET A O 1
ATOM 2349 N N . VAL A 1 298 ? -6.803 -6.953 23.817 1.00 83.75 298 VAL A N 1
ATOM 2350 C CA . VAL A 1 298 ? -6.127 -7.199 25.106 1.00 83.75 298 VAL A CA 1
ATOM 2351 C C . VAL A 1 298 ? -6.209 -5.978 26.028 1.00 83.75 298 VAL A C 1
ATOM 2353 O O . VAL A 1 298 ? -6.418 -6.115 27.233 1.00 83.75 298 VAL A O 1
ATOM 2356 N N . ILE A 1 299 ? -6.062 -4.770 25.480 1.00 84.19 299 ILE A N 1
ATOM 2357 C CA . ILE A 1 299 ? -6.181 -3.521 26.244 1.00 84.19 299 ILE A CA 1
ATOM 2358 C C . ILE A 1 299 ? -7.648 -3.262 26.635 1.00 84.19 299 ILE A C 1
ATOM 2360 O O . ILE A 1 299 ? -7.920 -2.834 27.755 1.00 84.19 299 ILE A O 1
ATOM 2364 N N . TYR A 1 300 ? -8.599 -3.559 25.747 1.00 82.94 300 TYR A N 1
ATOM 2365 C CA . TYR A 1 300 ? -10.037 -3.315 25.913 1.00 82.94 300 TYR A CA 1
ATOM 2366 C C . TYR A 1 300 ? -10.670 -4.223 26.962 1.00 82.94 300 TYR A C 1
ATOM 2368 O O . TYR A 1 300 ? -11.650 -3.834 27.597 1.00 82.94 300 TYR A O 1
ATOM 2376 N N . GLU A 1 301 ? -10.107 -5.407 27.179 1.00 89.75 301 GLU A N 1
ATOM 2377 C CA . GLU A 1 301 ? -10.560 -6.313 28.229 1.00 89.75 301 GLU A CA 1
ATOM 2378 C C . GLU A 1 301 ? -10.183 -5.832 29.635 1.00 89.75 301 GLU A C 1
ATOM 2380 O O . GLU A 1 301 ? -10.894 -6.152 30.588 1.00 89.75 301 GLU A O 1
ATOM 2385 N N . ARG A 1 302 ? -9.122 -5.025 29.797 1.00 92.12 302 ARG A N 1
ATOM 2386 C CA . ARG A 1 302 ? -8.636 -4.606 31.126 1.00 92.12 302 ARG A CA 1
ATOM 2387 C C . ARG A 1 302 ? -9.649 -3.765 31.917 1.00 92.12 302 ARG A C 1
ATOM 2389 O O . ARG A 1 302 ? -9.893 -4.121 33.067 1.00 92.12 302 ARG A O 1
ATOM 2396 N N . PRO A 1 303 ? -10.296 -2.719 31.357 1.00 90.19 303 PRO A N 1
ATOM 2397 C CA . PRO A 1 303 ? -11.345 -1.978 32.064 1.00 90.19 303 PRO A CA 1
ATOM 2398 C C . PRO A 1 303 ? -12.532 -2.852 32.473 1.00 90.19 303 PRO A C 1
ATOM 2400 O O . PRO A 1 303 ? -13.070 -2.700 33.567 1.00 90.19 303 PRO A O 1
ATOM 2403 N N . HIS A 1 304 ? -12.935 -3.779 31.597 1.00 90.94 304 HIS A N 1
ATOM 2404 C CA . HIS A 1 304 ? -14.012 -4.718 31.894 1.00 90.94 304 HIS A CA 1
ATOM 2405 C C . HIS A 1 304 ? -13.621 -5.642 33.048 1.00 90.94 304 HIS A C 1
ATOM 2407 O O . HIS A 1 304 ? -14.401 -5.800 33.981 1.00 90.94 304 HIS A O 1
ATOM 2413 N N . ARG A 1 305 ? -12.402 -6.191 33.025 1.00 92.62 305 ARG A N 1
ATOM 2414 C CA . ARG A 1 305 ? -11.898 -7.074 34.079 1.00 92.62 305 ARG A CA 1
ATOM 2415 C C . ARG A 1 305 ? -11.755 -6.359 35.419 1.00 92.62 305 ARG A C 1
ATOM 2417 O O . ARG A 1 305 ? -12.257 -6.871 36.404 1.00 92.62 305 ARG A O 1
ATOM 2424 N N . ALA A 1 306 ? -11.226 -5.136 35.435 1.00 89.38 306 ALA A N 1
ATOM 2425 C CA . ALA A 1 306 ? -11.153 -4.319 36.649 1.00 89.38 306 ALA A CA 1
ATOM 2426 C C . ALA A 1 306 ? -12.541 -4.070 37.275 1.00 89.38 306 ALA A C 1
ATOM 2428 O O . ALA A 1 306 ? -12.704 -4.142 38.492 1.00 89.38 306 ALA A O 1
ATOM 2429 N N . ALA A 1 307 ? -13.563 -3.816 36.449 1.00 86.44 307 ALA A N 1
ATOM 2430 C CA . ALA A 1 307 ? -14.940 -3.690 36.923 1.00 86.44 307 ALA A CA 1
ATOM 2431 C C . ALA A 1 307 ? -15.531 -5.035 37.393 1.00 86.44 307 ALA A C 1
ATOM 2433 O O . ALA A 1 307 ? -16.278 -5.064 38.371 1.00 86.44 307 ALA A O 1
ATOM 2434 N N . LEU A 1 308 ? -15.206 -6.147 36.726 1.00 88.94 308 LEU A N 1
ATOM 2435 C CA . LEU A 1 308 ? -15.644 -7.483 37.137 1.00 88.94 308 LEU A CA 1
ATOM 2436 C C . LEU A 1 308 ? -15.019 -7.931 38.457 1.00 88.94 308 LEU A C 1
ATOM 2438 O O . LEU A 1 308 ? -15.747 -8.455 39.290 1.00 88.94 308 LEU A O 1
ATOM 2442 N N . ASP A 1 309 ? -13.728 -7.686 38.676 1.00 91.94 309 ASP A N 1
ATOM 2443 C CA . ASP A 1 309 ? -13.031 -8.072 39.908 1.00 91.94 309 ASP A CA 1
ATOM 2444 C C . ASP A 1 309 ? -13.699 -7.422 41.138 1.00 91.94 309 ASP A C 1
ATOM 2446 O O . ASP A 1 309 ? -13.901 -8.060 42.173 1.00 91.94 309 ASP A O 1
ATOM 2450 N N . ILE A 1 310 ? -14.155 -6.169 40.995 1.00 88.75 310 ILE A N 1
ATOM 2451 C CA . ILE A 1 310 ? -14.952 -5.473 42.015 1.00 88.75 310 ILE A CA 1
ATOM 2452 C C . ILE A 1 310 ? -16.295 -6.178 42.242 1.00 88.75 310 ILE A C 1
ATOM 2454 O O . ILE A 1 310 ? -16.676 -6.406 43.390 1.00 88.75 310 ILE A O 1
ATOM 2458 N N . ALA A 1 311 ? -17.008 -6.548 41.177 1.00 87.44 311 ALA A N 1
ATOM 2459 C CA . ALA A 1 311 ? -18.282 -7.255 41.294 1.00 87.44 311 ALA A CA 1
ATOM 2460 C C . ALA A 1 311 ? -18.140 -8.646 41.935 1.00 87.44 311 ALA A C 1
ATOM 2462 O O . ALA A 1 311 ? -18.975 -9.042 42.745 1.00 87.44 311 ALA A O 1
ATOM 2463 N N . GLU A 1 312 ? -17.088 -9.390 41.591 1.00 88.81 312 GLU A N 1
ATOM 2464 C CA . GLU A 1 312 ? -16.838 -10.734 42.117 1.00 88.81 312 GLU A CA 1
ATOM 2465 C C . GLU A 1 312 ? -16.456 -10.704 43.603 1.00 88.81 312 GLU A C 1
ATOM 2467 O O . GLU A 1 312 ? -16.863 -11.592 44.354 1.00 88.81 312 GLU A O 1
ATOM 2472 N N . SER A 1 313 ? -15.791 -9.638 44.061 1.00 89.06 313 SER A N 1
ATOM 2473 C CA . SER A 1 313 ? -15.466 -9.442 45.481 1.00 89.06 313 SER A CA 1
ATOM 2474 C C . SER A 1 313 ? -16.688 -9.264 46.398 1.00 89.06 313 SER A C 1
ATOM 2476 O O . SER A 1 313 ? -16.574 -9.441 47.609 1.00 89.06 313 SER A O 1
ATOM 2478 N N . ALA A 1 314 ? -17.867 -8.951 45.846 1.00 84.12 314 ALA A N 1
ATOM 2479 C CA . ALA A 1 314 ? -19.080 -8.678 46.620 1.00 84.12 314 ALA A CA 1
ATOM 2480 C C . ALA A 1 314 ? -19.864 -9.937 47.052 1.00 84.12 314 ALA A C 1
ATOM 2482 O O . ALA A 1 314 ? -20.886 -9.814 47.723 1.00 84.12 314 ALA A O 1
ATOM 2483 N N . GLY A 1 315 ? -19.417 -11.145 46.681 1.00 76.56 315 GLY A N 1
ATOM 2484 C CA . GLY A 1 315 ? -19.972 -12.403 47.208 1.00 76.56 315 GLY A CA 1
ATOM 2485 C C . GLY A 1 315 ? -21.433 -12.699 46.832 1.00 76.56 315 GLY A C 1
ATOM 2486 O O . GLY A 1 315 ? -22.130 -13.380 47.580 1.00 76.56 315 GLY A O 1
ATOM 2487 N N . SER A 1 316 ? -21.922 -12.192 45.697 1.00 83.88 316 SER A N 1
ATOM 2488 C CA . SER A 1 316 ? -23.340 -12.287 45.308 1.00 83.88 316 SER A CA 1
ATOM 2489 C C . SER A 1 316 ? -23.742 -13.630 44.672 1.00 83.88 316 SER A C 1
ATOM 2491 O O . SER A 1 316 ? -22.918 -14.373 44.124 1.00 83.88 316 SER A O 1
ATOM 2493 N N . ASP A 1 317 ? -25.046 -13.923 44.658 1.00 90.56 317 ASP A N 1
ATOM 2494 C CA . ASP A 1 317 ? -25.611 -15.088 43.969 1.00 90.56 317 ASP A CA 1
ATOM 2495 C C . ASP A 1 317 ? -25.396 -15.038 42.435 1.00 90.56 317 ASP A C 1
ATOM 2497 O O . ASP A 1 317 ? -24.932 -14.049 41.861 1.00 90.56 317 ASP A O 1
ATOM 2501 N N . ALA A 1 318 ? -25.694 -16.138 41.737 1.00 88.06 318 ALA A N 1
ATOM 2502 C CA . ALA A 1 318 ? -25.440 -16.260 40.297 1.00 88.06 318 ALA A CA 1
ATOM 2503 C C . ALA A 1 318 ? -26.230 -15.256 39.429 1.00 88.06 318 ALA A C 1
ATOM 2505 O O . ALA A 1 318 ? -25.701 -14.764 38.428 1.00 88.06 318 ALA A O 1
ATOM 2506 N N . ARG A 1 319 ? -27.473 -14.929 39.805 1.00 90.38 319 ARG A N 1
ATOM 2507 C CA . ARG A 1 319 ? -28.333 -13.993 39.065 1.00 90.38 319 ARG A CA 1
ATOM 2508 C C . ARG A 1 319 ? -27.822 -12.565 39.224 1.00 90.38 319 ARG A C 1
ATOM 2510 O O . ARG A 1 319 ? -27.689 -11.850 38.228 1.00 90.38 319 ARG A O 1
ATOM 2517 N N . THR A 1 320 ? -27.471 -12.185 40.447 1.00 90.25 320 THR A N 1
ATOM 2518 C CA . THR A 1 320 ? -26.896 -10.871 40.760 1.00 90.25 320 THR A CA 1
ATOM 2519 C C . THR A 1 320 ? -25.542 -10.680 40.068 1.00 90.25 320 THR A C 1
ATOM 2521 O O . THR A 1 320 ? -25.308 -9.656 39.421 1.00 90.25 320 THR A O 1
ATOM 2524 N N . ARG A 1 321 ? -24.684 -11.713 40.059 1.00 88.81 321 ARG A N 1
ATOM 2525 C CA . ARG A 1 321 ? -23.410 -11.700 39.312 1.00 88.81 321 ARG A CA 1
ATOM 2526 C C . ARG A 1 321 ? -23.595 -11.457 37.814 1.00 88.81 321 ARG A C 1
ATOM 2528 O O . ARG A 1 321 ? -22.834 -10.694 37.221 1.00 88.81 321 ARG A O 1
ATOM 2535 N N . LEU A 1 322 ? -24.610 -12.056 37.188 1.00 90.50 322 LEU A N 1
ATOM 2536 C CA . LEU A 1 322 ? -24.890 -11.832 35.765 1.00 90.50 322 LEU A CA 1
ATOM 2537 C C . LEU A 1 322 ? -25.274 -10.371 35.476 1.00 90.50 322 LEU A C 1
ATOM 2539 O O . LEU A 1 322 ? -24.854 -9.803 34.467 1.00 90.50 322 LEU A O 1
ATOM 2543 N N . ARG A 1 323 ? -26.033 -9.740 36.376 1.00 92.81 323 ARG A N 1
ATOM 2544 C CA . ARG A 1 323 ? -26.416 -8.326 36.253 1.00 92.81 323 ARG A CA 1
ATOM 2545 C C . ARG A 1 323 ? -25.214 -7.398 36.419 1.00 92.81 323 ARG A C 1
ATOM 2547 O O . ARG A 1 323 ? -25.035 -6.498 35.597 1.00 92.81 323 ARG A O 1
ATOM 2554 N N . TYR A 1 324 ? -24.336 -7.672 37.386 1.00 93.12 324 TYR A N 1
ATOM 2555 C CA . TYR A 1 324 ? -23.075 -6.940 37.509 1.00 93.12 324 TYR A CA 1
ATOM 2556 C C . TYR A 1 324 ? -22.155 -7.122 36.297 1.00 93.12 324 TYR A C 1
ATOM 2558 O O . TYR A 1 324 ? -21.512 -6.162 35.886 1.00 93.12 324 TYR A O 1
ATOM 2566 N N . ARG A 1 325 ? -22.137 -8.289 35.639 1.00 92.19 325 ARG A N 1
ATOM 2567 C CA . ARG A 1 325 ? -21.411 -8.453 34.363 1.00 92.19 325 ARG A CA 1
ATOM 2568 C C . ARG A 1 325 ? -21.920 -7.502 33.279 1.00 92.19 325 ARG A C 1
ATOM 2570 O O . ARG A 1 325 ? -21.123 -6.852 32.607 1.00 92.19 325 ARG A O 1
ATOM 2577 N N . GLY A 1 326 ? -23.241 -7.367 33.141 1.00 93.12 326 GLY A N 1
ATOM 2578 C CA . GLY A 1 326 ? -23.842 -6.394 32.222 1.00 93.12 326 GLY A CA 1
ATOM 2579 C C . GLY A 1 326 ? -23.458 -4.948 32.558 1.00 93.12 326 GLY A C 1
ATOM 2580 O O . GLY A 1 326 ? -23.153 -4.156 31.662 1.00 93.12 326 GLY A O 1
ATOM 2581 N N . ALA A 1 327 ? -23.405 -4.621 33.851 1.00 94.31 327 ALA A N 1
ATOM 2582 C CA . ALA A 1 327 ? -22.940 -3.328 34.334 1.00 94.31 327 ALA A CA 1
ATOM 2583 C C . ALA A 1 327 ? -21.452 -3.086 33.993 1.00 94.31 327 ALA A C 1
ATOM 2585 O O . ALA A 1 327 ? -21.122 -2.084 33.357 1.00 94.31 327 ALA A O 1
ATOM 2586 N N . ALA A 1 328 ? -20.562 -4.027 34.320 1.00 93.56 328 ALA A N 1
ATOM 2587 C CA . ALA A 1 328 ? -19.130 -3.945 34.029 1.00 93.56 328 ALA A CA 1
ATOM 2588 C C . ALA A 1 328 ? -18.858 -3.721 32.532 1.00 93.56 328 ALA A C 1
ATOM 2590 O O . ALA A 1 328 ? -18.065 -2.854 32.160 1.00 93.56 328 ALA A O 1
ATOM 2591 N N . LEU A 1 329 ? -19.567 -4.451 31.664 1.00 93.69 329 LEU A N 1
ATOM 2592 C CA . LEU A 1 329 ? -19.453 -4.305 30.213 1.00 93.69 329 LEU A CA 1
ATOM 2593 C C . LEU A 1 329 ? -19.840 -2.896 29.745 1.00 93.69 329 LEU A C 1
ATOM 2595 O O . LEU A 1 329 ? -19.166 -2.300 28.900 1.00 93.69 329 LEU A O 1
ATOM 2599 N N . ARG A 1 330 ? -20.929 -2.338 30.281 1.00 95.62 330 ARG A N 1
ATOM 2600 C CA . ARG A 1 330 ? -21.385 -0.998 29.898 1.00 95.62 330 ARG A CA 1
ATOM 2601 C C . ARG A 1 330 ? -20.479 0.102 30.474 1.00 95.62 330 ARG A C 1
ATOM 2603 O O . ARG A 1 330 ? -20.213 1.061 29.753 1.00 95.62 330 ARG A O 1
ATOM 2610 N N . ALA A 1 331 ? -19.917 -0.067 31.671 1.00 94.62 331 ALA A N 1
ATOM 2611 C CA . ALA A 1 331 ? -18.883 0.821 32.212 1.00 94.62 331 ALA A CA 1
ATOM 2612 C C . ALA A 1 331 ? -17.617 0.844 31.333 1.00 94.62 331 ALA A C 1
ATOM 2614 O O . ALA A 1 331 ? -17.154 1.914 30.933 1.00 94.62 331 ALA A O 1
ATOM 2615 N N . ALA A 1 332 ? -17.111 -0.331 30.941 1.00 92.94 332 ALA A N 1
ATOM 2616 C CA . ALA A 1 332 ? -15.975 -0.453 30.026 1.00 92.94 332 ALA A CA 1
ATOM 2617 C C . ALA A 1 332 ? -16.260 0.190 28.655 1.00 92.94 332 ALA A C 1
ATOM 2619 O O . ALA A 1 332 ? -15.397 0.856 28.080 1.00 92.94 332 ALA A O 1
ATOM 2620 N N . ASN A 1 333 ? -17.491 0.061 28.145 1.00 93.69 333 ASN A N 1
ATOM 2621 C CA . ASN A 1 333 ? -17.909 0.726 26.909 1.00 93.69 333 ASN A CA 1
ATOM 2622 C C . ASN A 1 333 ? -17.896 2.256 27.016 1.00 93.69 333 ASN A C 1
ATOM 2624 O O . ASN A 1 333 ? -17.461 2.917 26.070 1.00 93.69 333 ASN A O 1
ATOM 2628 N N . ILE A 1 334 ? -18.346 2.825 28.138 1.00 95.56 334 ILE A N 1
ATOM 2629 C CA . ILE A 1 334 ? -18.275 4.275 28.370 1.00 95.56 334 ILE A CA 1
ATOM 2630 C C . ILE A 1 334 ? -16.815 4.723 28.367 1.00 95.56 334 ILE A C 1
ATOM 2632 O O . ILE A 1 334 ? -16.474 5.657 27.640 1.00 95.56 334 ILE A O 1
ATOM 2636 N N . ALA A 1 335 ? -15.955 4.022 29.111 1.00 93.12 335 ALA A N 1
ATOM 2637 C CA . ALA A 1 335 ? -14.533 4.331 29.181 1.00 93.12 335 ALA A CA 1
ATOM 2638 C C . ALA A 1 335 ? -13.888 4.337 27.787 1.00 93.12 335 ALA A C 1
ATOM 2640 O O . ALA A 1 335 ? -13.291 5.335 27.398 1.00 93.12 335 ALA A O 1
ATOM 2641 N N . ARG A 1 336 ? -14.129 3.290 26.988 1.00 89.75 336 ARG A N 1
ATOM 2642 C CA . ARG A 1 336 ? -13.572 3.125 25.636 1.00 89.75 336 ARG A CA 1
ATOM 2643 C C . ARG A 1 336 ? -14.044 4.170 24.624 1.00 89.75 336 ARG A C 1
ATOM 2645 O O . ARG A 1 336 ? -13.287 4.568 23.745 1.00 89.75 336 ARG A O 1
ATOM 2652 N N . THR A 1 337 ? -15.317 4.555 24.675 1.00 91.44 337 THR A N 1
ATOM 2653 C CA . THR A 1 337 ? -15.949 5.371 23.616 1.00 91.44 337 THR A CA 1
ATOM 2654 C C . THR A 1 337 ? -15.948 6.868 23.908 1.00 91.44 337 THR A C 1
ATOM 2656 O O . THR A 1 337 ? -16.423 7.658 23.085 1.00 91.44 337 THR A O 1
ATOM 2659 N N . THR A 1 338 ? -15.421 7.276 25.064 1.00 94.12 338 THR A N 1
ATOM 2660 C CA . THR A 1 338 ? -15.371 8.676 25.481 1.00 94.12 338 THR A CA 1
ATOM 2661 C C . THR A 1 338 ? -13.975 9.044 25.976 1.00 94.12 338 THR A C 1
ATOM 2663 O O . THR A 1 338 ? -13.424 8.391 26.858 1.00 94.12 338 THR A O 1
ATOM 2666 N N . ALA A 1 339 ? -13.390 10.092 25.392 1.00 91.06 339 ALA A N 1
ATOM 2667 C CA . ALA A 1 339 ? -12.082 10.585 25.813 1.00 91.06 339 ALA A CA 1
ATOM 2668 C C . ALA A 1 339 ? -12.166 11.275 27.193 1.00 91.06 339 ALA A C 1
ATOM 2670 O O . ALA A 1 339 ? -13.238 11.810 27.529 1.00 91.06 339 ALA A O 1
ATOM 2671 N N . PRO A 1 340 ? -11.062 11.288 27.968 1.00 94.31 340 PRO A N 1
ATOM 2672 C CA . PRO A 1 340 ? -10.968 12.036 29.219 1.00 94.31 340 PRO A CA 1
ATOM 2673 C C . PRO A 1 340 ? -11.374 13.498 29.036 1.00 94.31 340 PRO A C 1
ATOM 2675 O O . PRO A 1 340 ? -11.175 14.071 27.967 1.00 94.31 340 PRO A O 1
ATOM 2678 N N . ASP A 1 341 ? -12.000 14.069 30.063 1.00 93.12 341 ASP A N 1
ATOM 2679 C CA . ASP A 1 341 ? -12.355 15.494 30.140 1.00 93.12 341 ASP A CA 1
ATOM 2680 C C . ASP A 1 341 ? -13.250 16.028 29.007 1.00 93.12 341 ASP A C 1
ATOM 2682 O O . ASP A 1 341 ? -13.321 17.229 28.751 1.00 93.12 341 ASP A O 1
ATOM 2686 N N . THR A 1 342 ? -13.998 15.146 28.333 1.00 95.50 342 THR A N 1
ATOM 2687 C CA . THR A 1 342 ? -14.950 15.558 27.292 1.00 95.50 342 THR A CA 1
ATOM 2688 C C . THR A 1 342 ? -16.383 15.710 27.821 1.00 95.50 342 THR A C 1
ATOM 2690 O O . THR A 1 342 ? -16.842 14.882 28.618 1.00 95.50 342 THR A O 1
ATOM 2693 N N . PRO A 1 343 ? -17.178 16.669 27.296 1.00 96.56 343 PRO A N 1
ATOM 2694 C CA . PRO A 1 343 ? -18.608 16.775 27.613 1.00 96.56 343 PRO A CA 1
ATOM 2695 C C . PRO A 1 343 ? -19.382 15.484 27.315 1.00 96.56 343 PRO A C 1
ATOM 2697 O O . PRO A 1 343 ? -20.324 15.121 28.017 1.00 96.56 343 PRO A O 1
ATOM 2700 N N . ARG A 1 344 ? -18.948 14.741 26.288 1.00 95.50 344 ARG A N 1
ATOM 2701 C CA . ARG A 1 344 ? -19.514 13.437 25.928 1.00 95.50 344 ARG A CA 1
ATOM 2702 C C . ARG A 1 344 ? -19.316 12.395 27.033 1.00 95.50 344 ARG A C 1
ATOM 2704 O O . ARG A 1 344 ? -20.238 11.620 27.295 1.00 95.50 344 ARG A O 1
ATOM 2711 N N . ARG A 1 345 ? -18.144 12.371 27.679 1.00 96.75 345 ARG A N 1
ATOM 2712 C CA . ARG A 1 345 ? -17.869 11.492 28.824 1.00 96.75 345 ARG A CA 1
ATOM 2713 C C . ARG A 1 345 ? -18.748 11.861 30.013 1.00 96.75 345 ARG A C 1
ATOM 2715 O O . ARG A 1 345 ? -19.422 10.985 30.545 1.00 96.75 345 ARG A O 1
ATOM 2722 N N . ALA A 1 346 ? -18.816 13.148 30.359 1.00 97.50 346 ALA A N 1
ATOM 2723 C CA . ALA A 1 346 ? -19.668 13.638 31.443 1.00 97.50 346 ALA A CA 1
ATOM 2724 C C . ALA A 1 346 ? -21.142 13.244 31.238 1.00 97.50 346 ALA A C 1
ATOM 2726 O O . ALA A 1 346 ? -21.775 12.706 32.147 1.00 97.50 346 ALA A O 1
ATOM 2727 N N . LYS A 1 347 ? -21.660 13.412 30.013 1.00 97.62 347 LYS A N 1
ATOM 2728 C CA . LYS A 1 347 ? -23.008 12.963 29.644 1.00 97.62 347 LYS A CA 1
ATOM 2729 C C . LYS A 1 347 ? -23.180 11.451 29.812 1.00 97.62 347 LYS A C 1
ATOM 2731 O O . LYS A 1 347 ? -24.125 11.018 30.452 1.00 97.62 347 LYS A O 1
ATOM 2736 N N . SER A 1 348 ? -22.243 10.649 29.306 1.00 97.19 348 SER A N 1
ATOM 2737 C CA . SER A 1 348 ? -22.333 9.181 29.387 1.00 97.19 348 SER A CA 1
ATOM 2738 C C . SER A 1 348 ? -22.299 8.664 30.834 1.00 97.19 348 SER A C 1
ATOM 2740 O O . SER A 1 348 ? -22.977 7.690 31.155 1.00 97.19 348 SER A O 1
ATOM 2742 N N . ILE A 1 349 ? -21.547 9.329 31.718 1.00 97.75 349 ILE A N 1
ATOM 2743 C CA . ILE A 1 349 ? -21.528 9.057 33.165 1.00 97.75 349 ILE A CA 1
ATOM 2744 C C . ILE A 1 349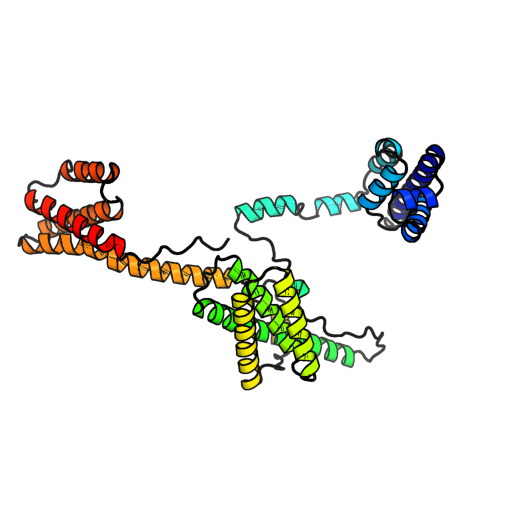 ? -22.867 9.444 33.812 1.00 97.75 349 ILE A C 1
ATOM 2746 O O . ILE A 1 349 ? -23.392 8.707 34.645 1.00 97.75 349 ILE A O 1
ATOM 2750 N N . SER A 1 350 ? -23.447 10.582 33.425 1.00 97.62 350 SER A N 1
ATOM 2751 C CA . SER A 1 350 ? -24.777 10.985 33.892 1.00 97.62 350 SER A CA 1
ATOM 2752 C C . SER A 1 350 ? -25.852 9.975 33.467 1.00 97.62 350 SER A C 1
ATOM 2754 O O . SER A 1 350 ? -26.605 9.494 34.314 1.00 97.62 350 SER A O 1
ATOM 2756 N N . ASP A 1 351 ? -25.844 9.550 32.201 1.00 97.50 351 ASP A N 1
ATOM 2757 C CA . ASP A 1 351 ? -26.765 8.542 31.656 1.00 97.50 351 ASP A CA 1
ATOM 2758 C C . ASP A 1 351 ? -26.599 7.172 32.349 1.00 97.50 351 ASP A C 1
ATOM 2760 O O . ASP A 1 351 ? -27.567 6.438 32.575 1.00 97.50 351 ASP A O 1
ATOM 2764 N N . TRP A 1 352 ? -25.366 6.810 32.719 1.00 96.88 352 TRP A N 1
ATOM 2765 C CA . TRP A 1 352 ? -25.078 5.619 33.520 1.00 96.88 352 TRP A CA 1
ATOM 2766 C C . TRP A 1 352 ? -25.749 5.669 34.897 1.00 96.88 352 TRP A C 1
ATOM 2768 O O . TRP A 1 352 ? -26.398 4.701 35.302 1.00 96.88 352 TRP A O 1
ATOM 2778 N N . ARG A 1 353 ? -25.635 6.803 35.594 1.00 97.31 353 ARG A N 1
ATOM 2779 C CA . ARG A 1 353 ? -26.225 7.025 36.925 1.00 97.31 353 ARG A CA 1
ATOM 2780 C C . ARG A 1 353 ? -27.747 7.048 36.889 1.00 97.31 353 ARG A C 1
ATOM 2782 O O . ARG A 1 353 ? -28.391 6.449 37.749 1.00 97.31 353 ARG A O 1
ATOM 2789 N N . ALA A 1 354 ? -28.303 7.685 35.859 1.00 95.94 354 ALA A N 1
ATOM 2790 C CA . ALA A 1 354 ? -29.739 7.769 35.613 1.00 95.94 354 ALA A CA 1
ATOM 2791 C C . ALA A 1 354 ? -30.357 6.438 35.152 1.00 95.94 354 ALA A C 1
ATOM 2793 O O . ALA A 1 354 ? -31.577 6.319 35.065 1.00 95.94 354 ALA A O 1
ATOM 2794 N N . THR A 1 355 ? -29.544 5.418 34.858 1.00 94.88 355 THR A N 1
ATOM 2795 C CA . THR A 1 355 ? -30.070 4.100 34.503 1.00 94.88 355 THR A CA 1
ATOM 2796 C C . THR A 1 355 ? -30.836 3.508 35.692 1.00 94.88 355 THR A C 1
ATOM 2798 O O . THR A 1 355 ? -30.342 3.468 36.825 1.00 94.88 355 THR A O 1
ATOM 2801 N N . GLY A 1 356 ? -32.046 3.012 35.416 1.00 94.50 356 GLY A N 1
ATOM 2802 C CA . GLY A 1 356 ? -32.884 2.266 36.357 1.00 94.50 356 GLY A CA 1
ATOM 2803 C C . GLY A 1 356 ? -32.318 0.878 36.652 1.00 94.50 356 GLY A C 1
ATOM 2804 O O . GLY A 1 356 ? -32.922 -0.128 36.291 1.00 94.50 356 GLY A O 1
ATOM 2805 N N . TRP A 1 357 ? -31.122 0.822 37.244 1.00 94.00 357 TRP A N 1
ATOM 2806 C CA . TRP A 1 357 ? -30.519 -0.421 37.712 1.00 94.00 357 TRP A CA 1
ATOM 2807 C C . TRP A 1 357 ? -31.447 -1.108 38.720 1.00 94.00 357 TRP A C 1
ATOM 2809 O O . TRP A 1 357 ? -32.034 -0.403 39.546 1.00 94.00 357 TRP A O 1
ATOM 2819 N N . PRO A 1 358 ? -31.569 -2.448 38.672 1.00 94.69 358 PRO A N 1
ATOM 2820 C CA . PRO A 1 358 ? -32.363 -3.193 39.639 1.00 94.69 358 PRO A CA 1
ATOM 2821 C C . PRO A 1 358 ? -31.966 -2.881 41.082 1.00 94.69 358 PRO A C 1
ATOM 2823 O O . PRO A 1 358 ? -30.783 -2.708 41.365 1.00 94.69 358 PRO A O 1
ATOM 2826 N N . GLU A 1 359 ? -32.946 -2.852 41.984 1.00 93.00 359 GLU A N 1
ATOM 2827 C CA . GLU A 1 359 ? -32.751 -2.478 43.396 1.00 93.00 359 GLU A CA 1
ATOM 2828 C C . GLU A 1 359 ? -31.776 -3.399 44.139 1.00 93.00 359 GLU A C 1
ATOM 2830 O O . GLU A 1 359 ? -31.071 -2.960 45.039 1.00 93.00 359 GLU A O 1
ATOM 2835 N N . GLU A 1 360 ? -31.682 -4.660 43.719 1.00 91.94 360 GLU A N 1
ATOM 2836 C CA . GLU A 1 360 ? -30.739 -5.645 44.261 1.00 91.94 360 GLU A CA 1
ATOM 2837 C C . GLU A 1 360 ? -29.262 -5.353 43.927 1.00 91.94 360 GLU A C 1
ATOM 2839 O O . GLU A 1 360 ? -28.375 -6.007 44.470 1.00 91.94 360 GLU A O 1
ATOM 2844 N N . LEU A 1 361 ? -28.972 -4.390 43.041 1.00 92.94 361 LEU A N 1
ATOM 2845 C CA . LEU A 1 361 ? -27.602 -3.960 42.764 1.00 92.94 361 LEU A CA 1
ATOM 2846 C C . LEU A 1 361 ? -27.201 -2.797 43.673 1.00 92.94 361 LEU A C 1
ATOM 2848 O O . LEU A 1 361 ? -27.736 -1.692 43.576 1.00 92.94 361 LEU A O 1
ATOM 2852 N N . ASP A 1 362 ? -26.166 -3.020 44.479 1.00 95.12 362 ASP A N 1
ATOM 2853 C CA . ASP A 1 362 ? -25.529 -1.983 45.288 1.00 95.12 362 ASP A CA 1
ATOM 2854 C C . ASP A 1 362 ? -25.006 -0.827 44.411 1.00 95.12 362 ASP A C 1
ATOM 2856 O O . ASP A 1 362 ? -24.126 -0.997 43.557 1.00 95.12 362 ASP A O 1
ATOM 2860 N N . ARG A 1 363 ? -25.557 0.373 44.633 1.00 95.88 363 ARG A N 1
ATOM 2861 C CA . ARG A 1 363 ? -25.214 1.592 43.884 1.00 95.88 363 ARG A CA 1
ATOM 2862 C C . ARG A 1 363 ? -23.767 2.033 44.113 1.00 95.88 363 ARG A C 1
ATOM 2864 O O . ARG A 1 363 ? -23.134 2.511 43.174 1.00 95.88 363 ARG A O 1
ATOM 2871 N N . GLY A 1 364 ? -23.228 1.847 45.317 1.00 95.94 364 GLY A N 1
ATOM 2872 C CA . GLY A 1 364 ? -21.832 2.157 45.626 1.00 95.94 364 GLY A CA 1
ATOM 2873 C C . GLY A 1 364 ? -20.858 1.234 44.891 1.00 95.94 364 GLY A C 1
ATOM 2874 O O . GLY A 1 364 ? -19.815 1.680 44.410 1.00 95.94 364 GLY A O 1
ATOM 2875 N N . LEU A 1 365 ? -21.204 -0.044 44.734 1.00 95.62 365 LEU A N 1
ATOM 2876 C CA . LEU A 1 365 ? -20.454 -1.000 43.927 1.00 95.62 365 LEU A CA 1
ATOM 2877 C C . LEU A 1 365 ? -20.484 -0.604 42.448 1.00 95.62 365 LEU A C 1
ATOM 2879 O O . LEU A 1 365 ? -19.427 -0.562 41.825 1.00 95.62 365 LEU A O 1
ATOM 2883 N N . LEU A 1 366 ? -21.650 -0.228 41.911 1.00 96.75 366 LEU A N 1
ATOM 2884 C CA . LEU A 1 366 ? -21.780 0.242 40.525 1.00 96.75 366 LEU A CA 1
ATOM 2885 C C . LEU A 1 366 ? -20.917 1.484 40.237 1.00 96.75 366 LEU A C 1
ATOM 2887 O O . LEU A 1 366 ? -20.280 1.547 39.183 1.00 96.75 366 LEU A O 1
ATOM 2891 N N . GLU A 1 367 ? -20.849 2.451 41.158 1.00 97.62 367 GLU A N 1
ATOM 2892 C CA . GLU A 1 367 ? -19.969 3.623 41.010 1.00 97.62 367 GLU A CA 1
ATOM 2893 C C . GLU A 1 367 ? -18.483 3.241 41.073 1.00 97.62 367 GLU A C 1
ATOM 2895 O O . GLU A 1 367 ? -17.698 3.720 40.255 1.00 97.62 367 GLU A O 1
ATOM 2900 N N . ARG A 1 368 ? -18.087 2.332 41.978 1.00 97.19 368 ARG A N 1
ATOM 2901 C CA . ARG A 1 368 ? -16.702 1.827 42.042 1.00 97.19 368 ARG A CA 1
ATOM 2902 C C . ARG A 1 368 ? -16.300 1.080 40.771 1.00 97.19 368 ARG A C 1
ATOM 2904 O O . ARG A 1 368 ? -15.187 1.269 40.290 1.00 97.19 368 ARG A O 1
ATOM 2911 N N . MET A 1 369 ? -17.201 0.280 40.202 1.00 97.00 369 MET A N 1
ATOM 2912 C CA . MET A 1 369 ? -16.981 -0.414 38.929 1.00 97.00 369 MET A CA 1
ATOM 2913 C C . MET A 1 369 ? -16.773 0.572 37.777 1.00 97.00 369 MET A C 1
ATOM 2915 O O . MET A 1 369 ? -15.836 0.414 36.993 1.00 97.00 369 MET A O 1
ATOM 2919 N N . LEU A 1 370 ? -17.624 1.602 37.684 1.00 97.50 370 LEU A N 1
ATOM 2920 C CA . LEU A 1 370 ? -17.469 2.654 36.682 1.00 97.50 370 LEU A CA 1
ATOM 2921 C C . LEU A 1 370 ? -16.133 3.384 36.849 1.00 97.50 370 LEU A C 1
ATOM 2923 O O . LEU A 1 370 ? -15.399 3.531 35.873 1.00 97.50 370 LEU A O 1
ATOM 2927 N N . ALA A 1 371 ? -15.803 3.803 38.072 1.00 97.62 371 ALA A N 1
ATOM 2928 C CA . ALA A 1 371 ? -14.552 4.490 38.367 1.00 97.62 371 ALA A CA 1
ATOM 2929 C C . ALA A 1 371 ? -13.335 3.631 37.989 1.00 97.62 371 ALA A C 1
ATOM 2931 O O . ALA A 1 371 ? -12.459 4.104 37.271 1.00 97.62 371 ALA A O 1
ATOM 2932 N N . ALA A 1 372 ? -13.319 2.351 38.373 1.00 96.75 372 ALA A N 1
ATOM 2933 C CA . ALA A 1 372 ? -12.229 1.438 38.043 1.00 96.75 372 ALA A CA 1
ATOM 2934 C C . ALA A 1 372 ? -12.054 1.250 36.530 1.00 96.75 372 ALA A C 1
ATOM 2936 O O . ALA A 1 372 ? -10.923 1.281 36.039 1.00 96.75 372 ALA A O 1
ATOM 2937 N N . ALA A 1 373 ? -13.150 1.111 35.777 1.00 95.94 373 ALA A N 1
ATOM 2938 C CA . ALA A 1 373 ? -13.094 1.016 34.320 1.00 95.94 373 ALA A CA 1
ATOM 2939 C C . ALA A 1 373 ? -12.526 2.298 33.681 1.00 95.94 373 ALA A C 1
ATOM 2941 O O . ALA A 1 373 ? -11.656 2.211 32.813 1.00 95.94 373 ALA A O 1
ATOM 2942 N N . LEU A 1 374 ? -12.982 3.477 34.124 1.00 96.81 374 LEU A N 1
ATOM 2943 C CA . LEU A 1 374 ? -12.504 4.772 33.627 1.00 96.81 374 LEU A CA 1
ATOM 2944 C C . LEU A 1 374 ? -11.018 4.979 33.939 1.00 96.81 374 LEU A C 1
ATOM 2946 O O . LEU A 1 374 ? -10.239 5.221 33.023 1.00 96.81 374 LEU A O 1
ATOM 2950 N N . THR A 1 375 ? -10.606 4.804 35.198 1.00 96.88 375 THR A N 1
ATOM 2951 C CA . THR A 1 375 ? -9.209 4.965 35.628 1.00 96.88 375 THR A CA 1
ATOM 2952 C C . THR A 1 375 ? -8.278 3.994 34.906 1.00 96.88 375 THR A C 1
ATOM 2954 O O . THR A 1 375 ? -7.215 4.395 34.435 1.00 96.88 375 THR A O 1
ATOM 2957 N N . THR A 1 376 ? -8.685 2.727 34.769 1.00 96.06 376 THR A N 1
ATOM 2958 C CA . THR A 1 376 ? -7.893 1.714 34.054 1.00 96.06 376 THR A CA 1
ATOM 2959 C C . THR A 1 376 ? -7.719 2.095 32.589 1.00 96.06 376 THR A C 1
ATOM 2961 O O . THR A 1 376 ? -6.617 2.007 32.057 1.00 96.06 376 THR A O 1
ATOM 2964 N N . TRP A 1 377 ? -8.789 2.538 31.926 1.00 94.62 377 TRP A N 1
ATOM 2965 C CA . TRP A 1 377 ? -8.720 2.974 30.535 1.00 94.62 377 TRP A CA 1
ATOM 2966 C C . TRP A 1 377 ? -7.827 4.203 30.354 1.00 94.62 377 TRP A C 1
ATOM 2968 O O . TRP A 1 377 ? -6.977 4.213 29.466 1.00 94.62 377 TRP A O 1
ATOM 2978 N N . ASP A 1 378 ? -7.976 5.206 31.215 1.00 94.62 378 ASP A N 1
ATOM 2979 C CA . ASP A 1 378 ? -7.222 6.455 31.118 1.00 94.62 378 ASP A CA 1
ATOM 2980 C C . ASP A 1 378 ? -5.720 6.224 31.306 1.00 94.62 378 ASP A C 1
ATOM 2982 O O . ASP A 1 378 ? -4.911 6.787 30.570 1.00 94.62 378 ASP A O 1
ATOM 2986 N N . ALA A 1 379 ? -5.345 5.316 32.213 1.00 93.94 379 ALA A N 1
ATOM 2987 C CA . ALA A 1 379 ? -3.961 4.888 32.394 1.00 93.94 379 ALA A CA 1
ATOM 2988 C C . ALA A 1 379 ? -3.400 4.124 31.178 1.00 93.94 379 ALA A C 1
ATOM 2990 O O . ALA A 1 379 ? -2.192 4.134 30.945 1.00 93.94 379 ALA A O 1
ATOM 2991 N N . LEU A 1 380 ? -4.258 3.463 30.393 1.00 91.69 380 LEU A N 1
ATOM 2992 C CA . LEU A 1 380 ? -3.860 2.703 29.205 1.00 91.69 380 LEU A CA 1
ATOM 2993 C C . LEU A 1 380 ? -3.777 3.562 27.940 1.00 91.69 380 LEU A C 1
ATOM 2995 O O . LEU A 1 380 ? -3.071 3.166 27.012 1.00 91.69 380 LEU A O 1
ATOM 2999 N N . LEU A 1 381 ? -4.441 4.723 27.887 1.00 87.38 381 LEU A N 1
ATOM 3000 C CA . LEU A 1 381 ? -4.446 5.605 26.710 1.00 87.38 381 LEU A CA 1
ATOM 3001 C C . LEU A 1 381 ? -3.038 5.910 26.161 1.00 87.38 381 LEU A C 1
ATOM 3003 O O . LEU A 1 381 ? -2.853 5.761 24.952 1.00 87.38 381 LEU A O 1
ATOM 3007 N N . PRO A 1 382 ? -2.023 6.251 26.985 1.00 89.50 382 PRO A N 1
ATOM 3008 C CA . PRO A 1 382 ? -0.664 6.503 26.492 1.00 89.50 382 PRO A CA 1
ATOM 3009 C C . PRO A 1 382 ? 0.047 5.254 25.953 1.00 89.50 382 PRO A C 1
ATOM 3011 O O . PRO A 1 382 ? 1.039 5.370 25.241 1.00 89.50 382 PRO A O 1
ATOM 3014 N N . THR A 1 383 ? -0.438 4.061 26.308 1.00 87.31 383 THR A N 1
ATOM 3015 C CA . THR A 1 383 ? 0.143 2.766 25.910 1.00 87.31 383 THR A CA 1
ATOM 3016 C C . THR A 1 383 ? -0.530 2.159 24.683 1.00 87.31 383 THR A C 1
ATOM 3018 O O . THR A 1 383 ? -0.133 1.081 24.236 1.00 87.31 383 THR A O 1
ATOM 3021 N N . LEU A 1 384 ? -1.563 2.817 24.142 1.00 82.50 384 LEU A N 1
ATOM 3022 C CA . LEU A 1 384 ? -2.236 2.332 22.948 1.00 82.50 384 LEU A CA 1
ATOM 3023 C C . LEU A 1 384 ? -1.236 2.251 21.789 1.00 82.50 384 LEU A C 1
ATOM 3025 O O . LEU A 1 384 ? -0.475 3.198 21.567 1.00 82.50 384 LEU A O 1
ATOM 3029 N N . PRO A 1 385 ? -1.239 1.146 21.022 1.00 80.62 385 PRO A N 1
ATOM 3030 C CA . PRO A 1 385 ? -0.430 1.083 19.821 1.00 80.62 385 PRO A CA 1
ATOM 3031 C C . PRO A 1 385 ? -0.828 2.229 18.876 1.00 80.62 385 PRO A C 1
ATOM 3033 O O . PRO A 1 385 ? -1.992 2.648 18.867 1.00 80.62 385 PRO A O 1
ATOM 3036 N N . PRO A 1 386 ? 0.109 2.745 18.064 1.00 77.69 386 PRO A N 1
ATOM 3037 C CA . PRO A 1 386 ? -0.228 3.735 17.054 1.00 77.69 386 PRO A CA 1
ATOM 3038 C C . PRO A 1 386 ? -1.282 3.155 16.109 1.00 77.69 386 PRO A C 1
ATOM 3040 O O . PRO A 1 386 ? -1.203 1.990 15.710 1.00 77.69 386 PRO A O 1
ATOM 3043 N N . ALA A 1 387 ? -2.281 3.966 15.762 1.00 78.12 387 ALA A N 1
ATOM 3044 C CA . ALA A 1 387 ? -3.309 3.545 14.823 1.00 78.12 387 ALA A CA 1
ATOM 3045 C C . ALA A 1 387 ? -2.667 3.162 13.479 1.00 78.12 387 ALA A C 1
ATOM 3047 O O . ALA A 1 387 ? -1.738 3.845 13.027 1.00 78.12 387 ALA A O 1
ATOM 3048 N N . PRO A 1 388 ? -3.149 2.096 12.816 1.00 75.50 388 PRO A N 1
ATOM 3049 C CA . PRO A 1 388 ? -2.708 1.786 11.471 1.00 75.50 388 PRO A CA 1
ATOM 3050 C C . PRO A 1 388 ? -2.990 3.002 10.586 1.00 75.50 388 PRO A C 1
ATOM 3052 O O . PRO A 1 388 ? -4.063 3.606 10.659 1.00 75.50 388 PRO A O 1
ATOM 3055 N N . GLY A 1 389 ? -2.011 3.373 9.759 1.00 71.88 389 GLY A N 1
ATOM 3056 C CA . GLY A 1 389 ? -2.177 4.442 8.779 1.00 71.88 389 GLY A CA 1
ATOM 3057 C C . GLY A 1 389 ? -3.359 4.182 7.829 1.00 71.88 389 GLY A C 1
ATOM 3058 O O . GLY A 1 389 ? -3.926 3.080 7.808 1.00 71.88 389 GLY A O 1
ATOM 3059 N N . PRO A 1 390 ? -3.739 5.181 7.014 1.00 74.19 390 PRO A N 1
ATOM 3060 C CA . PRO A 1 390 ? -4.873 5.053 6.108 1.00 74.19 390 PRO A CA 1
ATOM 3061 C C . PRO A 1 390 ? -4.719 3.832 5.195 1.00 74.19 390 PRO A C 1
ATOM 3063 O O . PRO A 1 390 ? -3.615 3.496 4.755 1.00 74.19 390 PRO A O 1
ATOM 3066 N N . ARG A 1 391 ? -5.848 3.176 4.898 1.00 65.12 391 ARG A N 1
ATOM 3067 C CA . ARG A 1 391 ? -5.897 2.056 3.953 1.00 65.12 391 ARG A CA 1
ATOM 3068 C C . ARG A 1 391 ? -5.243 2.473 2.627 1.00 65.12 391 ARG A C 1
ATOM 3070 O O . ARG A 1 391 ? -5.533 3.572 2.152 1.00 65.12 391 ARG A O 1
ATOM 3077 N N . PRO A 1 392 ? -4.390 1.631 2.013 1.00 61.09 392 PRO A N 1
ATOM 3078 C CA . PRO A 1 392 ? -3.842 1.914 0.692 1.00 61.09 392 PRO A CA 1
ATOM 3079 C C . PRO A 1 392 ? -4.970 2.165 -0.321 1.00 61.09 392 PRO A C 1
ATOM 3081 O O . PRO A 1 392 ? -5.882 1.343 -0.425 1.00 61.09 392 PRO A O 1
ATOM 3084 N N . VAL A 1 393 ? -4.892 3.291 -1.043 1.00 54.91 393 VAL A N 1
ATOM 3085 C CA . VAL A 1 393 ? -5.814 3.685 -2.131 1.00 54.91 393 VAL A CA 1
ATOM 3086 C C . VAL A 1 393 ? -5.147 3.523 -3.489 1.00 54.91 393 VAL A C 1
ATOM 3088 O O . VAL A 1 393 ? -3.962 3.938 -3.620 1.00 54.91 393 VAL A O 1
#

Secondary structure (DSSP, 8-state):
-TTSHHHHHHHHHHHHHHHHHHHHHHHTT--HHHHHHHTT-HHHHHHHHHHHHTT--TT--HHHHHHHHHHTT--GGGGHHHHHHHHTSPPPHHHHHHHHSS---HHHHHHHHHHTT-----TTHHHHS-------------HHHHHHHHHHHHHHHHHHHHHHHHHHHHHHHHHHHTT--TT-HHHHHHHHHHHHHHHHHHHTTTS-HHHHHHHHHHHHHHHHHTT--HHHHHHHHHHHHHHHHHHHHTT-TT----HHHHHHHHHS-GGGSS--HHHHHHHHHHHHHHHHHHHHHHHHHHHHHHHHHHHHTT---HHHHHHHHHHHHHHHHHHHHS-TT-HHHHHHHHHHHTS---TTS-HHHHHHHHHHHHHHHHHHGGGSPPPPPPPP-

pLDDT: mean 81.85, std 15.51, range [36.12, 97.75]

Sequence (393 aa):
MSGTESRAGRDTLVGELSSRLVALRKRAGMSQEAVAEAMGRPKAGERLARRLERGGVEGASLATLVEYLRAIRAGFGDLKEVLDRYTSIPIPESQRKRAAEAPMPRAQMSARAWENGDSPPERSDARYSPRFPGKRQPFGGAPGRQEELRVLRIRRRAGYWALRRLFEYYLHAGLNSVAIPPCMKYRRVTAAHSRRVFNALYRTHRAKAARRAERLARLRTSAEKHAIESAFVECAEAIAEFAYSEMCEHDEIGWMPPEAEARAVMAVKPKHRVVTDFQMCLAEWAEVVSRYNAALMVIYERPHRAALDIAESAGSDARTRLRYRGAALRAANIARTTAPDTPRRAKSISDWRATGWPEELDRGLLERMLAAALTTWDALLPTLPPAPGPRPV

Radius of gyration: 35.24 Å; chains: 1; bounding box: 64×65×98 Å

Organism: NCBI:txid2052148